Protein AF-0000000073462938 (afdb_homodimer)

Structure (mmCIF, N/CA/C/O backbone):
data_AF-0000000073462938-model_v1
#
loop_
_entity.id
_entity.type
_entity.pdbx_description
1 polymer 'General stress protein FMN-binding split barrel domain-containing protein'
#
loop_
_atom_site.group_PDB
_atom_site.id
_atom_site.type_symbol
_atom_site.label_atom_id
_atom_site.label_alt_id
_atom_site.label_comp_id
_atom_site.label_asym_id
_atom_site.label_entity_id
_atom_site.label_seq_id
_atom_site.pdbx_PDB_ins_code
_atom_site.Cartn_x
_atom_site.Cartn_y
_atom_site.Cartn_z
_atom_site.occupancy
_atom_site.B_iso_or_equiv
_atom_site.auth_seq_id
_atom_site.auth_comp_id
_atom_site.auth_asym_id
_atom_site.auth_atom_id
_atom_site.pdbx_PDB_model_num
ATOM 1 N N . MET A 1 1 ? 29.516 -19.422 18.875 1 24.27 1 MET A N 1
ATOM 2 C CA . MET A 1 1 ? 29.703 -19.406 17.438 1 24.27 1 MET A CA 1
ATOM 3 C C . MET A 1 1 ? 28.391 -19.062 16.719 1 24.27 1 MET A C 1
ATOM 5 O O . MET A 1 1 ? 27.516 -19.906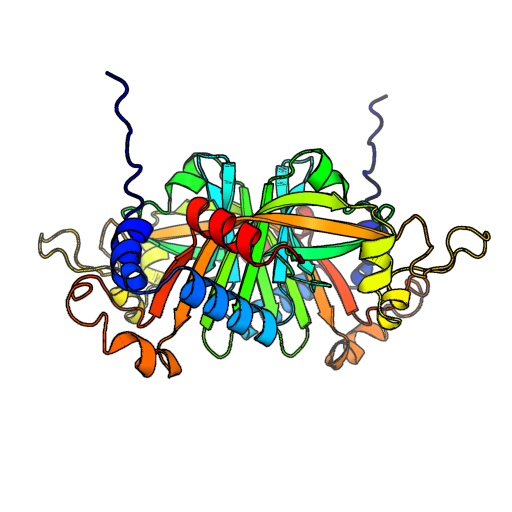 16.594 1 24.27 1 MET A O 1
ATOM 9 N N . SER A 1 2 ? 27.734 -17.906 16.844 1 27.67 2 SER A N 1
ATOM 10 C CA . SER A 1 2 ? 26.406 -17.359 16.641 1 27.67 2 SER A CA 1
ATOM 11 C C . SER A 1 2 ? 26.031 -17.297 15.164 1 27.67 2 SER A C 1
ATOM 13 O O . SER A 1 2 ? 26.719 -16.641 14.375 1 27.67 2 SER A O 1
ATOM 15 N N . THR A 1 3 ? 25.438 -18.422 14.531 1 27.77 3 THR A N 1
ATOM 16 C CA . THR A 1 3 ? 25.125 -18.688 13.133 1 27.77 3 THR A CA 1
ATOM 17 C C . THR A 1 3 ? 24.25 -17.594 12.547 1 27.77 3 THR A C 1
ATOM 19 O O . THR A 1 3 ? 23.172 -17.297 13.07 1 27.77 3 THR A O 1
ATOM 22 N N . ASN A 1 4 ? 24.781 -16.516 12.023 1 29.27 4 ASN A N 1
ATOM 23 C CA . ASN A 1 4 ? 24.281 -15.398 11.227 1 29.27 4 ASN A CA 1
ATOM 24 C C . ASN A 1 4 ? 23.359 -15.891 10.109 1 29.27 4 ASN A C 1
ATOM 26 O O . ASN A 1 4 ? 23.828 -16.453 9.109 1 29.27 4 ASN A O 1
ATOM 30 N N . THR A 1 5 ? 22.297 -16.609 10.438 1 29.38 5 THR A N 1
ATOM 31 C CA . THR A 1 5 ? 21.344 -17.172 9.492 1 29.38 5 THR A CA 1
ATOM 32 C C . THR A 1 5 ? 20.875 -16.109 8.5 1 29.38 5 THR A C 1
ATOM 34 O O . THR A 1 5 ? 20.188 -15.156 8.875 1 29.38 5 THR A O 1
ATOM 37 N N . GLN A 1 6 ? 21.766 -15.758 7.527 1 31.77 6 GLN A N 1
ATOM 38 C CA . GLN A 1 6 ? 21.484 -14.977 6.324 1 31.77 6 GLN A CA 1
ATOM 39 C C . GLN A 1 6 ? 20.141 -15.359 5.723 1 31.77 6 GLN A C 1
ATOM 41 O O . GLN A 1 6 ? 19.922 -16.516 5.352 1 31.77 6 GLN A O 1
ATOM 46 N N . THR A 1 7 ? 19.094 -15.023 6.328 1 33.38 7 THR A N 1
ATOM 47 C CA . THR A 1 7 ? 17.766 -15.273 5.793 1 33.38 7 THR A CA 1
ATOM 48 C C . THR A 1 7 ? 17.719 -15.016 4.293 1 33.38 7 THR A C 1
ATOM 50 O O . THR A 1 7 ? 18.156 -13.953 3.83 1 33.38 7 THR A O 1
ATOM 53 N N . HIS A 1 8 ? 18.031 -16.062 3.434 1 32.78 8 HIS A N 1
ATOM 54 C CA . HIS A 1 8 ? 18.078 -16.234 1.986 1 32.78 8 HIS A CA 1
ATOM 55 C C . HIS A 1 8 ? 16.781 -15.75 1.33 1 32.78 8 HIS A C 1
ATOM 57 O O . HIS A 1 8 ? 15.812 -16.5 1.24 1 32.78 8 HIS A O 1
ATOM 63 N N . ASP A 1 9 ? 16.312 -14.656 1.727 1 31.41 9 ASP A N 1
ATOM 64 C CA . ASP A 1 9 ? 15.211 -14.203 0.877 1 31.41 9 ASP A CA 1
ATOM 65 C C . ASP A 1 9 ? 15.633 -14.172 -0.591 1 31.41 9 ASP A C 1
ATOM 67 O O . ASP A 1 9 ? 16.484 -13.375 -0.982 1 31.41 9 ASP A O 1
ATOM 71 N N . PRO A 1 10 ? 15.516 -15.273 -1.268 1 31.38 10 PRO A N 1
ATOM 72 C CA . PRO A 1 10 ? 16.016 -15.367 -2.643 1 31.38 10 PRO A CA 1
ATOM 73 C C . PRO A 1 10 ? 15.555 -14.195 -3.512 1 31.38 10 PRO A C 1
ATOM 75 O O . PRO A 1 10 ? 16.25 -13.82 -4.465 1 31.38 10 PRO A O 1
ATOM 78 N N . THR A 1 11 ? 14.305 -13.758 -3.332 1 35.28 11 THR A N 1
ATOM 79 C CA . THR A 1 11 ? 13.922 -12.617 -4.168 1 35.28 11 THR A CA 1
ATOM 80 C C . THR A 1 11 ? 14.883 -11.453 -3.961 1 35.28 11 THR A C 1
ATOM 82 O O . THR A 1 11 ? 15.148 -10.688 -4.895 1 35.28 11 THR A O 1
ATOM 85 N N . ALA A 1 12 ? 15.266 -11.391 -2.688 1 35.78 12 ALA A N 1
ATOM 86 C CA . ALA A 1 12 ? 16.297 -10.406 -2.377 1 35.78 12 ALA A CA 1
ATOM 87 C C . ALA A 1 12 ? 17.641 -10.82 -2.963 1 35.78 12 ALA A C 1
ATOM 89 O O . ALA A 1 12 ? 18.438 -9.969 -3.371 1 35.78 12 ALA A O 1
ATOM 90 N N . GLN A 1 13 ? 17.859 -12.078 -2.863 1 35.16 13 GLN A N 1
ATOM 91 C CA . GLN A 1 13 ? 19.172 -12.531 -3.342 1 35.16 13 GLN A CA 1
ATOM 92 C C . GLN A 1 13 ? 19.312 -12.289 -4.84 1 35.16 13 GLN A C 1
ATOM 94 O O . GLN A 1 13 ? 20.375 -11.852 -5.301 1 35.16 13 GLN A O 1
ATOM 99 N N . GLY A 1 14 ? 18.312 -12.711 -5.613 1 35.59 14 GLY A N 1
ATOM 100 C CA . GLY A 1 14 ? 18.406 -12.5 -7.047 1 35.59 14 GLY A CA 1
ATOM 101 C C . GLY A 1 14 ? 18.359 -11.039 -7.438 1 35.59 14 GLY A C 1
ATOM 102 O O . GLY A 1 14 ? 18.984 -10.625 -8.414 1 35.59 14 GLY A O 1
ATOM 103 N N . ALA A 1 15 ? 17.484 -10.344 -6.789 1 36.66 15 ALA A N 1
ATOM 104 C CA . ALA A 1 15 ? 17.391 -8.906 -7.027 1 36.66 15 ALA A CA 1
ATOM 105 C C . ALA A 1 15 ? 18.625 -8.172 -6.504 1 36.66 15 ALA A C 1
ATOM 107 O O . ALA A 1 15 ? 18.969 -7.094 -6.988 1 36.66 15 ALA A O 1
ATOM 108 N N . HIS A 1 16 ? 19.203 -8.742 -5.426 1 37.28 16 HIS A N 1
ATOM 109 C CA . HIS A 1 16 ? 20.391 -8.086 -4.91 1 37.28 16 HIS A CA 1
ATOM 110 C C . HIS A 1 16 ? 21.438 -7.926 -6 1 37.28 16 HIS A C 1
ATOM 112 O O . HIS A 1 16 ? 22.328 -7.078 -5.891 1 37.28 16 HIS A O 1
ATOM 118 N N . SER A 1 17 ? 21.453 -8.797 -6.941 1 37.19 17 SER A N 1
ATOM 119 C CA . SER A 1 17 ? 22.578 -8.727 -7.855 1 37.19 17 SER A CA 1
ATOM 120 C C . SER A 1 17 ? 22.422 -7.582 -8.852 1 37.19 17 SER A C 1
ATOM 122 O O . SER A 1 17 ? 23.406 -6.965 -9.258 1 37.19 17 SER A O 1
ATOM 124 N N . LYS A 1 18 ? 21.234 -7.484 -9.477 1 40.53 18 LYS A N 1
ATOM 125 C CA . LYS A 1 18 ? 21.266 -6.559 -10.609 1 40.53 18 LYS A CA 1
ATOM 126 C C . LYS A 1 18 ? 21.219 -5.109 -10.125 1 40.53 18 LYS A C 1
ATOM 128 O O . LYS A 1 18 ? 21.625 -4.199 -10.844 1 40.53 18 LYS A O 1
ATOM 133 N N . GLY A 1 19 ? 20.609 -4.766 -9.016 1 42.94 19 GLY A N 1
ATOM 134 C CA . GLY A 1 19 ? 20.625 -3.422 -8.453 1 42.94 19 GLY A CA 1
ATOM 135 C C . GLY A 1 19 ? 21.969 -3.047 -7.863 1 42.94 19 GLY A C 1
ATOM 136 O O . GLY A 1 19 ? 22.109 -2 -7.227 1 42.94 19 GLY A O 1
ATOM 137 N N . HIS A 1 20 ? 22.828 -4.055 -7.941 1 51.38 20 HIS A N 1
ATOM 138 C CA . HIS A 1 20 ? 24.125 -3.889 -7.316 1 51.38 20 HIS A CA 1
ATOM 139 C C . HIS A 1 20 ? 25 -2.922 -8.109 1 51.38 20 HIS A C 1
ATOM 141 O O . HIS A 1 20 ? 25.969 -2.377 -7.578 1 51.38 20 HIS A O 1
ATOM 147 N N . ASP A 1 21 ? 24.422 -2.541 -9.305 1 63.12 21 ASP A N 1
ATOM 148 C CA . ASP A 1 21 ? 25.344 -1.675 -10.031 1 63.12 21 ASP A CA 1
ATOM 149 C C . ASP A 1 21 ? 25.031 -0.203 -9.773 1 63.12 21 ASP A C 1
ATOM 151 O O . ASP A 1 21 ? 25.781 0.679 -10.203 1 63.12 21 ASP A O 1
ATOM 155 N N . LEU A 1 22 ? 24 -0.004 -9.047 1 71.12 22 LEU A N 1
ATOM 156 C CA . LEU A 1 22 ? 23.688 1.401 -8.812 1 71.12 22 LEU A CA 1
ATOM 157 C C . LEU A 1 22 ? 24.344 1.891 -7.52 1 71.12 22 LEU A C 1
ATOM 159 O O . LEU A 1 22 ? 24.391 1.157 -6.531 1 71.12 22 LEU A O 1
ATOM 163 N N . THR A 1 23 ? 24.859 3.135 -7.645 1 74.25 23 THR A N 1
ATOM 164 C CA . THR A 1 23 ? 25.328 3.77 -6.418 1 74.25 23 THR A CA 1
ATOM 165 C C . THR A 1 23 ? 24.172 4.105 -5.5 1 74.25 23 THR A C 1
ATOM 167 O O . THR A 1 23 ? 23.016 4.164 -5.941 1 74.25 23 THR A O 1
ATOM 170 N N . PRO A 1 24 ? 24.453 4.23 -4.23 1 79.44 24 PRO A N 1
ATOM 171 C CA . PRO A 1 24 ? 23.391 4.648 -3.314 1 79.44 24 PRO A CA 1
ATOM 172 C C . PRO A 1 24 ? 22.672 5.91 -3.783 1 79.44 24 PRO A C 1
ATOM 174 O O . PRO A 1 24 ? 21.453 6 -3.686 1 79.44 24 PRO A O 1
ATOM 177 N N . GLN A 1 25 ? 23.406 6.844 -4.297 1 81.5 25 GLN A N 1
ATOM 178 C CA . GLN A 1 25 ? 22.781 8.078 -4.762 1 81.5 25 GLN A CA 1
ATOM 179 C C . GLN A 1 25 ? 21.875 7.82 -5.957 1 81.5 25 GLN A C 1
ATOM 181 O O . GLN A 1 25 ? 20.797 8.406 -6.059 1 81.5 25 GLN A O 1
ATOM 186 N N . GLN A 1 26 ? 22.266 6.996 -6.828 1 79.5 26 GLN A N 1
ATOM 187 C CA . GLN A 1 26 ? 21.438 6.648 -7.98 1 79.5 26 GLN A CA 1
ATOM 188 C C . GLN A 1 26 ? 20.141 5.973 -7.547 1 79.5 26 GLN A C 1
ATOM 190 O O . GLN A 1 26 ? 19.078 6.211 -8.133 1 79.5 26 GLN A O 1
ATOM 195 N N . LYS A 1 27 ? 20.281 5.117 -6.539 1 83.19 27 LYS A N 1
ATOM 196 C CA . LYS A 1 27 ? 19.109 4.453 -5.996 1 83.19 27 LYS A CA 1
ATOM 197 C C . LYS A 1 27 ? 18.125 5.465 -5.398 1 83.19 27 LYS A C 1
ATOM 199 O O . LYS A 1 27 ? 16.922 5.395 -5.645 1 83.19 27 LYS A O 1
ATOM 204 N N . ILE A 1 28 ? 18.688 6.426 -4.699 1 86.44 28 ILE A N 1
ATOM 205 C CA . ILE A 1 28 ? 17.859 7.449 -4.059 1 86.44 28 ILE A CA 1
ATOM 206 C C . ILE A 1 28 ? 17.203 8.328 -5.121 1 86.44 28 ILE A C 1
ATOM 208 O O . ILE A 1 28 ? 16.031 8.68 -5.008 1 86.44 28 ILE A O 1
ATOM 212 N N . ASP A 1 29 ? 17.969 8.68 -6.168 1 84.94 29 ASP A N 1
ATOM 213 C CA . ASP A 1 29 ? 17.422 9.477 -7.258 1 84.94 29 ASP A CA 1
ATOM 214 C C . ASP A 1 29 ? 16.25 8.766 -7.918 1 84.94 29 ASP A C 1
ATOM 216 O O . ASP A 1 29 ? 15.234 9.391 -8.242 1 84.94 29 ASP A O 1
ATOM 220 N N . THR A 1 30 ? 16.406 7.469 -8.117 1 85.19 30 THR A N 1
ATOM 221 C CA . THR A 1 30 ? 15.344 6.668 -8.703 1 85.19 30 THR A CA 1
ATOM 222 C C . THR A 1 30 ? 14.109 6.688 -7.809 1 85.19 30 THR A C 1
ATOM 224 O O . THR A 1 30 ? 12.984 6.863 -8.289 1 85.19 30 THR A O 1
ATOM 227 N N . LEU A 1 31 ? 14.336 6.535 -6.504 1 89.5 31 LEU A N 1
ATOM 228 C CA . LEU A 1 31 ? 13.258 6.605 -5.52 1 89.5 31 LEU A CA 1
ATOM 229 C C . LEU A 1 31 ? 12.484 7.914 -5.648 1 89.5 31 LEU A C 1
ATOM 231 O O . LEU A 1 31 ? 11.266 7.91 -5.785 1 89.5 31 LEU A O 1
ATOM 235 N N . LEU A 1 32 ? 13.227 8.984 -5.617 1 89.94 32 LEU A N 1
ATOM 236 C CA . LEU A 1 32 ? 12.602 10.305 -5.578 1 89.94 32 LEU A CA 1
ATOM 237 C C . LEU A 1 32 ? 11.891 10.609 -6.895 1 89.94 32 LEU A C 1
ATOM 239 O O . LEU A 1 32 ? 10.844 11.258 -6.902 1 89.94 32 LEU A O 1
ATOM 243 N N . GLU A 1 33 ? 12.445 10.141 -7.996 1 89.62 33 GLU A N 1
ATOM 244 C CA . GLU A 1 33 ? 11.789 10.305 -9.289 1 89.62 33 GLU A CA 1
ATOM 245 C C . GLU A 1 33 ? 10.422 9.633 -9.305 1 89.62 33 GLU A C 1
ATOM 247 O O . GLU A 1 33 ? 9.422 10.25 -9.672 1 89.62 33 GLU A O 1
ATOM 252 N N . ILE A 1 34 ? 10.398 8.414 -8.867 1 91.69 34 ILE A N 1
ATOM 253 C CA . ILE A 1 34 ? 9.164 7.629 -8.906 1 91.69 34 ILE A CA 1
ATOM 254 C C . ILE A 1 34 ? 8.141 8.219 -7.938 1 91.69 34 ILE A C 1
ATOM 256 O O . ILE A 1 34 ? 6.984 8.43 -8.297 1 91.69 34 ILE A O 1
ATOM 260 N N . THR A 1 35 ? 8.555 8.516 -6.688 1 94.62 35 THR A N 1
ATOM 261 C CA . THR A 1 35 ? 7.609 8.969 -5.672 1 94.62 35 THR A CA 1
ATOM 262 C C . THR A 1 35 ? 7.098 10.367 -5.992 1 94.62 35 THR A C 1
ATOM 264 O O . THR A 1 35 ? 5.945 10.695 -5.707 1 94.62 35 THR A O 1
ATOM 267 N N . LYS A 1 36 ? 7.941 11.188 -6.59 1 93.12 36 LYS A N 1
ATOM 268 C CA . LYS A 1 36 ? 7.496 12.516 -7.004 1 93.12 36 LYS A CA 1
ATOM 269 C C . LYS A 1 36 ? 6.48 12.422 -8.141 1 93.12 36 LYS A C 1
ATOM 271 O O . LYS A 1 36 ? 5.492 13.156 -8.156 1 93.12 36 LYS A O 1
ATOM 276 N N . HIS A 1 37 ? 6.785 11.594 -9.078 1 92.56 37 HIS A N 1
ATOM 277 C CA . HIS A 1 37 ? 5.891 11.414 -10.219 1 92.56 37 HIS A CA 1
ATOM 278 C C . HIS A 1 37 ? 4.512 10.945 -9.773 1 92.56 37 HIS A C 1
ATOM 280 O O . HIS A 1 37 ? 3.492 11.469 -10.227 1 92.56 37 HIS A O 1
ATOM 286 N N . ILE A 1 38 ? 4.453 10.008 -8.852 1 93.44 38 ILE A N 1
ATOM 287 C CA . ILE A 1 38 ? 3.189 9.453 -8.383 1 93.44 38 ILE A CA 1
ATOM 288 C C . ILE A 1 38 ? 2.527 10.43 -7.414 1 93.44 38 ILE A C 1
ATOM 290 O O . ILE A 1 38 ? 1.306 10.602 -7.438 1 93.44 38 ILE A O 1
ATOM 294 N N . GLY A 1 39 ? 3.322 11.031 -6.539 1 95.19 39 GLY A N 1
ATOM 295 C CA . GLY A 1 39 ? 2.859 12.094 -5.656 1 95.19 39 GLY A CA 1
ATOM 296 C C . GLY A 1 39 ? 2.311 11.57 -4.34 1 95.19 39 GLY A C 1
ATOM 297 O O . GLY A 1 39 ? 2.766 11.977 -3.268 1 95.19 39 GLY A O 1
ATOM 298 N N . THR A 1 40 ? 1.384 10.594 -4.414 1 96.5 40 THR A N 1
ATOM 299 C CA . THR A 1 40 ? 0.691 10.086 -3.234 1 96.5 40 THR A CA 1
ATOM 300 C C . THR A 1 40 ? 1.034 8.625 -2.992 1 96.5 40 THR A C 1
ATOM 302 O O . THR A 1 40 ? 1.068 7.824 -3.932 1 96.5 40 THR A O 1
ATOM 305 N N . GLY A 1 41 ? 1.44 8.273 -1.743 1 97.38 41 GLY A N 1
ATOM 306 C CA . GLY A 1 41 ? 1.656 6.891 -1.332 1 97.38 41 GLY A CA 1
ATOM 307 C C . GLY A 1 41 ? 0.572 6.367 -0.41 1 97.38 41 GLY A C 1
ATOM 308 O O . GLY A 1 41 ? -0.214 7.145 0.137 1 97.38 41 GLY A O 1
ATOM 309 N N . MET A 1 42 ? 0.463 5.062 -0.323 1 98 42 MET A N 1
ATOM 310 C CA . MET A 1 42 ? -0.41 4.426 0.658 1 98 42 MET A CA 1
ATOM 311 C C . MET A 1 42 ? 0.353 4.109 1.939 1 98 42 MET A C 1
ATOM 313 O O . MET A 1 42 ? 1.266 3.279 1.936 1 98 42 MET A O 1
ATOM 317 N N . LEU A 1 43 ? -0.017 4.766 2.982 1 97.62 43 LEU A N 1
ATOM 318 C CA . LEU A 1 43 ? 0.579 4.527 4.293 1 97.62 43 LEU A CA 1
ATOM 319 C C . LEU A 1 43 ? -0.156 3.416 5.031 1 97.62 43 LEU A C 1
ATOM 321 O O . LEU A 1 43 ? -1.35 3.537 5.316 1 97.62 43 LEU A O 1
ATOM 325 N N . THR A 1 44 ? 0.531 2.361 5.293 1 98 44 THR A N 1
ATOM 326 C CA . THR A 1 44 ? -0.027 1.23 6.023 1 98 44 THR A CA 1
ATOM 327 C C . THR A 1 44 ? 0.504 1.197 7.457 1 98 44 THR A C 1
ATOM 329 O O . THR A 1 44 ? 1.711 1.314 7.676 1 98 44 THR A O 1
ATOM 332 N N . SER A 1 45 ? -0.352 1.135 8.391 1 96.94 45 SER A N 1
ATOM 333 C CA . SER A 1 45 ? -0.022 0.986 9.805 1 96.94 45 SER A CA 1
ATOM 334 C C . SER A 1 45 ? -0.817 -0.148 10.438 1 96.94 45 SER A C 1
ATOM 336 O O . SER A 1 45 ? -1.745 -0.682 9.828 1 96.94 45 SER A O 1
ATOM 338 N N . ARG A 1 46 ? -0.349 -0.567 11.531 1 95.81 46 ARG A N 1
ATOM 339 C CA . ARG A 1 46 ? -1.054 -1.587 12.305 1 95.81 46 ARG A CA 1
ATOM 340 C C . ARG A 1 46 ? -1.93 -0.955 13.383 1 95.81 46 ARG A C 1
ATOM 342 O O . ARG A 1 46 ? -1.434 -0.222 14.234 1 95.81 46 ARG A O 1
ATOM 349 N N . SER A 1 47 ? -3.23 -1.246 13.289 1 89.88 47 SER A N 1
ATOM 350 C CA . SER A 1 47 ? -4.164 -0.721 14.273 1 89.88 47 SER A CA 1
ATOM 351 C C . SER A 1 47 ? -4.008 -1.433 15.617 1 89.88 47 SER A C 1
ATOM 353 O O . SER A 1 47 ? -3.297 -2.434 15.711 1 89.88 47 SER A O 1
ATOM 355 N N . VAL A 1 48 ? -4.684 -0.916 16.594 1 87.88 48 VAL A N 1
ATOM 356 C CA . VAL A 1 48 ? -4.621 -1.451 17.953 1 87.88 48 VAL A CA 1
ATOM 357 C C . VAL A 1 48 ? -5.16 -2.881 17.969 1 87.88 48 VAL A C 1
ATOM 359 O O . VAL A 1 48 ? -4.66 -3.73 18.703 1 87.88 48 VAL A O 1
ATOM 362 N N . ASP A 1 49 ? -6.094 -3.188 17.094 1 89 49 ASP A N 1
ATOM 363 C CA . ASP A 1 49 ? -6.684 -4.523 17.047 1 89 49 ASP A CA 1
ATOM 364 C C . ASP A 1 49 ? -5.879 -5.449 16.141 1 89 49 ASP A C 1
ATOM 366 O O . ASP A 1 49 ? -6.297 -6.578 15.867 1 89 49 ASP A O 1
ATOM 370 N N . GLY A 1 50 ? -4.797 -4.949 15.617 1 92 50 GLY A N 1
ATOM 371 C CA . GLY A 1 50 ? -3.838 -5.801 14.93 1 92 50 GLY A CA 1
ATOM 372 C C . GLY A 1 50 ? -3.994 -5.781 13.422 1 92 50 GLY A C 1
ATOM 373 O O . GLY A 1 50 ? -3.17 -6.348 12.703 1 92 50 GLY A O 1
ATOM 374 N N . LYS A 1 51 ? -4.969 -5.066 12.945 1 93.38 51 LYS A N 1
ATOM 375 C CA . LYS A 1 51 ? -5.207 -5.02 11.508 1 93.38 51 LYS A CA 1
ATOM 376 C C . LYS A 1 51 ? -4.23 -4.07 10.812 1 93.38 51 LYS A C 1
ATOM 378 O O . LYS A 1 51 ? -3.834 -3.055 11.391 1 93.38 51 LYS A O 1
ATOM 383 N N . LEU A 1 52 ? -3.814 -4.484 9.695 1 96.44 52 LEU A N 1
ATOM 384 C CA . LEU A 1 52 ? -3.098 -3.547 8.836 1 96.44 52 LEU A CA 1
ATOM 385 C C . LEU A 1 52 ? -4.07 -2.758 7.965 1 96.44 52 LEU A C 1
ATOM 387 O O . LEU A 1 52 ? -4.887 -3.344 7.254 1 96.44 52 LEU A O 1
ATOM 391 N N . ALA A 1 53 ? -4.02 -1.471 8.078 1 94.31 53 ALA A N 1
ATOM 392 C CA . ALA A 1 53 ? -4.875 -0.585 7.293 1 94.31 53 ALA A CA 1
ATOM 393 C C . ALA A 1 53 ? -4.059 0.509 6.613 1 94.31 53 ALA A C 1
ATOM 395 O O . ALA A 1 53 ? -3.059 0.978 7.16 1 94.31 53 ALA A O 1
ATOM 396 N N . SER A 1 54 ? -4.52 0.824 5.445 1 96 54 SER A N 1
ATOM 397 C CA . SER A 1 54 ? -3.789 1.831 4.684 1 96 54 SER A CA 1
ATOM 398 C C . SER A 1 54 ? -4.664 3.045 4.391 1 96 54 SER A C 1
ATOM 400 O O . SER A 1 54 ? -5.891 2.975 4.504 1 96 54 SER A O 1
ATOM 402 N N . ARG A 1 55 ? -4.059 4.113 4.047 1 92.25 55 ARG A N 1
ATOM 403 C CA . ARG A 1 55 ? -4.684 5.336 3.551 1 92.25 55 ARG A CA 1
ATOM 404 C C . ARG A 1 55 ? -3.75 6.082 2.602 1 92.25 55 ARG A C 1
ATOM 406 O O . ARG A 1 55 ? -2.527 5.949 2.693 1 92.25 55 ARG A O 1
ATOM 413 N N . ALA A 1 56 ? -4.34 6.797 1.74 1 94.06 56 ALA A N 1
ATOM 414 C CA . ALA A 1 56 ? -3.545 7.609 0.819 1 94.06 56 ALA A CA 1
ATOM 415 C C . ALA A 1 56 ? -3.002 8.852 1.513 1 94.06 56 ALA A C 1
ATOM 417 O O . ALA A 1 56 ? -3.738 9.555 2.207 1 94.06 56 ALA A O 1
ATOM 418 N N . MET A 1 57 ? -1.72 9.078 1.339 1 94.62 57 MET A N 1
ATOM 419 C CA . MET A 1 57 ? -1.049 10.227 1.938 1 94.62 57 MET A CA 1
ATOM 420 C C . MET A 1 57 ? -0.05 10.844 0.964 1 94.62 57 MET A C 1
ATOM 422 O O . MET A 1 57 ? 0.749 10.133 0.355 1 94.62 57 MET A O 1
ATOM 426 N N . ALA A 1 58 ? -0.116 12.133 0.783 1 94.5 58 ALA A N 1
ATOM 427 C CA . ALA A 1 58 ? 0.903 12.867 0.04 1 94.5 58 ALA A CA 1
ATOM 428 C C . ALA A 1 58 ? 1.934 13.477 0.983 1 94.5 58 ALA A C 1
ATOM 430 O O . ALA A 1 58 ? 1.58 14.234 1.894 1 94.5 58 ALA A O 1
ATOM 431 N N . PRO A 1 59 ? 3.164 13.172 0.79 1 95.94 59 PRO A N 1
ATOM 432 C CA . PRO A 1 59 ? 4.16 13.789 1.673 1 95.94 59 PRO A CA 1
ATOM 433 C C . PRO A 1 59 ? 4.293 15.297 1.46 1 95.94 59 PRO A C 1
ATOM 435 O O . PRO A 1 59 ? 4.211 15.766 0.324 1 95.94 59 PRO A O 1
ATOM 438 N N . ALA A 1 60 ? 4.398 16.016 2.586 1 95.5 60 ALA A N 1
ATOM 439 C CA . ALA A 1 60 ? 4.715 17.453 2.539 1 95.5 60 ALA A CA 1
ATOM 440 C C . ALA A 1 60 ? 6.16 17.672 2.102 1 95.5 60 ALA A C 1
ATOM 442 O O . ALA A 1 60 ? 6.465 18.656 1.415 1 95.5 60 ALA A O 1
ATOM 443 N N . THR A 1 61 ? 7.012 16.797 2.459 1 94.69 61 THR A N 1
ATOM 444 C CA . THR A 1 61 ? 8.43 16.844 2.113 1 94.69 61 THR A CA 1
ATOM 445 C C . THR A 1 61 ? 9.062 15.461 2.242 1 94.69 61 THR A C 1
ATOM 447 O O . THR A 1 61 ? 8.539 14.594 2.945 1 94.69 61 THR A O 1
ATOM 450 N N . THR A 1 62 ? 10.102 15.195 1.529 1 94.12 62 THR A N 1
ATOM 451 C CA . THR A 1 62 ? 10.93 14 1.636 1 94.12 62 THR A CA 1
ATOM 452 C C . THR A 1 62 ? 12.383 14.367 1.902 1 94.12 62 THR A C 1
ATOM 454 O O . THR A 1 62 ? 13.289 13.578 1.631 1 94.12 62 THR A O 1
ATOM 457 N N . GLU A 1 63 ? 12.57 15.609 2.404 1 89.25 63 GLU A N 1
ATOM 458 C CA . GLU A 1 63 ? 13.914 16.094 2.725 1 89.25 63 GLU A CA 1
ATOM 459 C C . GLU A 1 63 ? 14.602 15.172 3.732 1 89.25 63 GLU A C 1
ATOM 461 O O . GLU A 1 63 ? 13.984 14.727 4.703 1 89.25 63 GLU A O 1
ATOM 466 N N . GLY A 1 64 ? 15.938 14.836 3.418 1 87.5 64 GLY A N 1
ATOM 467 C CA . GLY A 1 64 ? 16.688 13.953 4.301 1 87.5 64 GLY A CA 1
ATOM 468 C C . GLY A 1 64 ? 16.203 12.516 4.262 1 87.5 64 GLY A C 1
ATOM 469 O O . GLY A 1 64 ? 16.438 11.75 5.203 1 87.5 64 GLY A O 1
ATOM 470 N N . LEU A 1 65 ? 15.406 12.164 3.271 1 90.25 65 LEU A N 1
ATOM 471 C CA . LEU A 1 65 ? 14.828 10.836 3.08 1 90.25 65 LEU A CA 1
ATOM 472 C C . LEU A 1 65 ? 13.867 10.492 4.215 1 90.25 65 LEU A C 1
ATOM 474 O O . LEU A 1 65 ? 13.797 9.344 4.648 1 90.25 65 LEU A O 1
ATOM 478 N N . VAL A 1 66 ? 13.344 11.531 4.82 1 93.56 66 VAL A N 1
ATOM 479 C CA . VAL A 1 66 ? 12.242 11.406 5.77 1 93.56 66 VAL A CA 1
ATOM 480 C C . VAL A 1 66 ? 10.938 11.82 5.098 1 93.56 66 VAL A C 1
ATOM 482 O O . VAL A 1 66 ? 10.812 12.938 4.598 1 93.56 66 VAL A O 1
ATOM 485 N N . PHE A 1 67 ? 10.094 10.898 4.992 1 96.06 67 PHE A N 1
ATOM 486 C CA . PHE A 1 67 ? 8.797 11.188 4.402 1 96.06 67 PHE A CA 1
ATOM 487 C C . PHE A 1 67 ? 7.844 11.75 5.449 1 96.06 67 PHE A C 1
ATOM 489 O O . PHE A 1 67 ? 7.414 11.039 6.355 1 96.06 67 PHE A O 1
ATOM 496 N N . SER A 1 68 ? 7.48 13.047 5.328 1 97.06 68 SER A N 1
ATOM 497 C CA . SER A 1 68 ? 6.684 13.742 6.332 1 97.06 68 SER A CA 1
ATOM 498 C C . SER A 1 68 ? 5.277 14.031 5.82 1 97.06 68 SER A C 1
ATOM 500 O O . SER A 1 68 ? 5.109 14.594 4.734 1 97.06 68 SER A O 1
ATOM 502 N N . PHE A 1 69 ? 4.355 13.656 6.605 1 96.31 69 PHE A N 1
ATOM 503 C CA . PHE A 1 69 ? 2.949 13.836 6.27 1 96.31 69 PHE A CA 1
ATOM 504 C C . PHE A 1 69 ? 2.246 14.68 7.328 1 96.31 69 PHE A C 1
ATOM 506 O O . PHE A 1 69 ? 2.463 14.492 8.523 1 96.31 69 PHE A O 1
ATOM 513 N N . TYR A 1 70 ? 1.397 15.68 6.871 1 93.38 70 TYR A N 1
ATOM 514 C CA . TYR A 1 70 ? 0.561 16.375 7.84 1 93.38 70 TYR A CA 1
ATOM 515 C C . TYR A 1 70 ? -0.548 15.469 8.359 1 93.38 70 TYR A C 1
ATOM 517 O O . TYR A 1 70 ? -1.16 14.727 7.586 1 93.38 70 TYR A O 1
ATOM 525 N N . ILE A 1 71 ? -0.708 15.469 9.594 1 92.06 71 ILE A N 1
ATOM 526 C CA . ILE A 1 71 ? -1.822 14.719 10.164 1 92.06 71 ILE A CA 1
ATOM 527 C C . ILE A 1 71 ? -2.541 15.57 11.211 1 92.06 71 ILE A C 1
ATOM 529 O O . ILE A 1 71 ? -1.942 16.469 11.805 1 92.06 71 ILE A O 1
ATOM 533 N N . ASN A 1 72 ? -3.816 15.312 11.312 1 88 72 ASN A N 1
ATOM 534 C CA . ASN A 1 72 ? -4.664 15.859 12.367 1 88 72 ASN A CA 1
ATOM 535 C C . ASN A 1 72 ? -4.695 14.945 13.586 1 88 72 ASN A C 1
ATOM 537 O O . ASN A 1 72 ? -5.238 13.844 13.531 1 88 72 ASN A O 1
ATOM 541 N N . THR A 1 73 ? -4.121 15.359 14.703 1 87.06 73 THR A N 1
ATOM 542 C CA . THR A 1 73 ? -3.949 14.516 15.883 1 87.06 73 THR A CA 1
ATOM 543 C C . THR A 1 73 ? -5.301 14.188 16.516 1 87.06 73 THR A C 1
ATOM 545 O O . THR A 1 73 ? -5.395 13.289 17.359 1 87.06 73 THR A O 1
ATOM 548 N N . GLU A 1 74 ? -6.336 14.836 16.156 1 79.38 74 GLU A N 1
ATOM 549 C CA . GLU A 1 74 ? -7.656 14.57 16.719 1 79.38 74 GLU A CA 1
ATOM 550 C C . GLU A 1 74 ? -8.477 13.672 15.805 1 79.38 74 GLU A C 1
ATOM 552 O O . GLU A 1 74 ? -9.633 13.352 16.109 1 79.38 74 GLU A O 1
ATOM 557 N N . SER A 1 75 ? -7.926 13.242 14.695 1 74.06 75 SER A N 1
ATOM 558 C CA . SER A 1 75 ? -8.656 12.422 13.734 1 74.06 75 SER A CA 1
ATOM 559 C C . SER A 1 75 ? -8.656 10.953 14.141 1 74.06 75 SER A C 1
ATOM 561 O O . SER A 1 75 ? -9.32 10.125 13.516 1 74.06 75 SER A O 1
ATOM 563 N N . GLY A 1 76 ? -8.016 10.586 15.297 1 69.31 76 GLY A N 1
ATOM 564 C CA . GLY A 1 76 ? -7.934 9.188 15.711 1 69.31 76 GLY A CA 1
ATOM 565 C C . GLY A 1 76 ? -6.914 8.391 14.922 1 69.31 76 GLY A C 1
ATOM 566 O O . GLY A 1 76 ? -6.594 7.258 15.289 1 69.31 76 GLY A O 1
ATOM 567 N N . LYS A 1 77 ? -6.375 8.961 13.875 1 66 77 LYS A N 1
ATOM 568 C CA . LYS A 1 77 ? -5.469 8.242 12.992 1 66 77 LYS A CA 1
ATOM 569 C C . LYS A 1 77 ? -4.117 8.008 13.656 1 66 77 LYS A C 1
ATOM 571 O O . LYS A 1 77 ? -3.336 7.164 13.211 1 66 77 LYS A O 1
ATOM 576 N N . THR A 1 78 ? -3.84 8.586 14.734 1 74.69 78 THR A N 1
ATOM 577 C CA . THR A 1 78 ? -2.52 8.5 15.344 1 74.69 78 THR A CA 1
ATOM 578 C C . THR A 1 78 ? -2.453 7.336 16.328 1 74.69 78 THR A C 1
ATOM 580 O O . THR A 1 78 ? -1.368 6.949 16.766 1 74.69 78 THR A O 1
ATOM 583 N N . ASP A 1 79 ? -3.516 6.723 16.688 1 79.81 79 ASP A N 1
ATOM 584 C CA . ASP A 1 79 ? -3.539 5.652 17.672 1 79.81 79 ASP A CA 1
ATOM 585 C C . ASP A 1 79 ? -2.701 4.461 17.219 1 79.81 79 ASP A C 1
ATOM 587 O O . ASP A 1 79 ? -2.018 3.826 18.016 1 79.81 79 ASP A O 1
ATOM 591 N N . ASP A 1 80 ? -2.717 4.207 16 1 85.44 80 ASP A N 1
ATOM 592 C CA . ASP A 1 80 ? -1.964 3.08 15.461 1 85.44 80 ASP A CA 1
ATOM 593 C C . ASP A 1 80 ? -0.466 3.252 15.695 1 85.44 80 ASP A C 1
ATOM 595 O O . ASP A 1 80 ? 0.202 2.332 16.172 1 85.44 80 ASP A O 1
ATOM 599 N N . ILE A 1 81 ? -0.043 4.461 15.438 1 88.81 81 ILE A N 1
ATOM 600 C CA . ILE A 1 81 ? 1.39 4.734 15.438 1 88.81 81 ILE A CA 1
ATOM 601 C C . ILE A 1 81 ? 1.922 4.707 16.875 1 88.81 81 ILE A C 1
ATOM 603 O O . ILE A 1 81 ? 3.072 4.332 17.109 1 88.81 81 ILE A O 1
ATOM 607 N N . GLU A 1 82 ? 1.094 5.086 17.812 1 85.44 82 GLU A N 1
ATOM 608 C CA . GLU A 1 82 ? 1.49 5.066 19.219 1 85.44 82 GLU A CA 1
ATOM 609 C C . GLU A 1 82 ? 1.689 3.637 19.719 1 85.44 82 GLU A C 1
ATOM 611 O O . GLU A 1 82 ? 2.562 3.379 20.547 1 85.44 82 GLU A O 1
ATOM 616 N N . VAL A 1 83 ? 0.962 2.738 19.219 1 86.38 83 VAL A N 1
ATOM 617 C CA . VAL A 1 83 ? 1.018 1.349 19.656 1 86.38 83 VAL A CA 1
ATOM 618 C C . VAL A 1 83 ? 2.113 0.609 18.891 1 86.38 83 VAL A C 1
ATOM 620 O O . VAL A 1 83 ? 2.844 -0.2 19.453 1 86.38 83 VAL A O 1
ATOM 623 N N . ASP A 1 84 ? 2.227 0.828 17.656 1 93.88 84 ASP A N 1
ATOM 624 C CA . ASP A 1 84 ? 3.223 0.22 16.781 1 93.88 84 ASP A CA 1
ATOM 625 C C . ASP A 1 84 ? 3.756 1.232 15.766 1 93.88 84 ASP A C 1
ATOM 627 O O . ASP A 1 84 ? 3.053 1.605 14.82 1 93.88 84 ASP A O 1
ATOM 631 N N . PRO A 1 85 ? 4.988 1.628 15.93 1 96.38 85 PRO A N 1
ATOM 632 C CA . PRO A 1 85 ? 5.512 2.682 15.055 1 96.38 85 PRO A CA 1
ATOM 633 C C . PRO A 1 85 ? 5.91 2.162 13.672 1 96.38 85 PRO A C 1
ATOM 635 O O . PRO A 1 85 ? 6.258 2.949 12.789 1 96.38 85 PRO A O 1
ATOM 638 N N . GLN A 1 86 ? 5.965 0.794 13.5 1 96.94 86 GLN A N 1
ATOM 639 C CA . GLN A 1 86 ? 6.309 0.245 12.188 1 96.94 86 GLN A CA 1
ATOM 640 C C . GLN A 1 86 ? 5.246 0.589 11.148 1 96.94 86 GLN A C 1
ATOM 642 O O . GLN A 1 86 ? 4.059 0.323 11.359 1 96.94 86 GLN A O 1
ATOM 647 N N . VAL A 1 87 ? 5.652 1.181 10.102 1 98.06 87 VAL A N 1
ATOM 648 C CA . VAL A 1 87 ? 4.734 1.513 9.016 1 98.06 87 VAL A CA 1
ATOM 649 C C . VAL A 1 87 ? 5.367 1.147 7.676 1 98.06 87 VAL A C 1
ATOM 651 O O . VAL A 1 87 ? 6.551 0.803 7.613 1 98.06 87 VAL A O 1
ATOM 654 N N . ASN A 1 88 ? 4.59 1.129 6.664 1 98.31 88 ASN A N 1
ATOM 655 C CA . ASN A 1 88 ? 5.016 1.049 5.273 1 98.31 88 ASN A CA 1
ATOM 656 C C . ASN A 1 88 ? 4.355 2.129 4.418 1 98.31 88 ASN A C 1
ATOM 658 O O . ASN A 1 88 ? 3.166 2.408 4.578 1 98.31 88 ASN A O 1
ATOM 662 N N . VAL A 1 89 ? 5.094 2.764 3.625 1 98.38 89 VAL A N 1
ATOM 663 C CA . VAL A 1 89 ? 4.555 3.615 2.57 1 98.38 89 VAL A CA 1
ATOM 664 C C . VAL A 1 89 ? 4.797 2.967 1.209 1 98.38 89 VAL A C 1
ATOM 666 O O . VAL A 1 89 ? 5.945 2.758 0.809 1 98.38 89 VAL A O 1
ATOM 669 N N . ALA A 1 90 ? 3.746 2.711 0.5 1 98.56 90 ALA A N 1
ATOM 670 C CA . ALA A 1 90 ? 3.857 2.014 -0.78 1 98.56 90 ALA A CA 1
ATOM 671 C C . ALA A 1 90 ? 3.385 2.9 -1.929 1 98.56 90 ALA A C 1
ATOM 673 O O . ALA A 1 90 ? 2.402 3.633 -1.793 1 98.56 90 ALA A O 1
ATOM 674 N N . TYR A 1 91 ? 4.062 2.867 -3.027 1 97.12 91 TYR A N 1
ATOM 675 C CA . TYR A 1 91 ? 3.703 3.527 -4.277 1 97.12 91 TYR A CA 1
ATOM 676 C C . TYR A 1 91 ? 3.58 2.518 -5.41 1 97.12 91 TYR A C 1
ATOM 678 O O . TYR A 1 91 ? 4.359 1.562 -5.488 1 97.12 91 TYR A O 1
ATOM 686 N N . PHE A 1 92 ? 2.645 2.688 -6.258 1 96.25 92 PHE A N 1
ATOM 687 C CA . PHE A 1 92 ? 2.479 1.912 -7.484 1 96.25 92 PHE A CA 1
ATOM 688 C C . PHE A 1 92 ? 2.006 2.801 -8.625 1 96.25 92 PHE A C 1
ATOM 690 O O . PHE A 1 92 ? 1.09 3.607 -8.453 1 96.25 92 PHE A O 1
ATOM 697 N N . ASP A 1 93 ? 2.611 2.758 -9.742 1 92.75 93 ASP A N 1
ATOM 698 C CA . ASP A 1 93 ? 2.18 3.438 -10.961 1 92.75 93 ASP A CA 1
ATOM 699 C C . ASP A 1 93 ? 1.516 2.461 -11.93 1 92.75 93 ASP A C 1
ATOM 701 O O . ASP A 1 93 ? 2.193 1.651 -12.57 1 92.75 93 ASP A O 1
ATOM 705 N N . PRO A 1 94 ? 0.244 2.549 -12.109 1 91.38 94 PRO A N 1
ATOM 706 C CA . PRO A 1 94 ? -0.441 1.597 -12.984 1 91.38 94 PRO A CA 1
ATOM 707 C C . PRO A 1 94 ? -0.016 1.73 -14.445 1 91.38 94 PRO A C 1
ATOM 709 O O . PRO A 1 94 ? -0.212 0.804 -15.234 1 91.38 94 PRO A O 1
ATOM 712 N N . LYS A 1 95 ? 0.546 2.809 -14.883 1 88.62 95 LYS A N 1
ATOM 713 C CA . LYS A 1 95 ? 0.963 3.023 -16.266 1 88.62 95 LYS A CA 1
ATOM 714 C C . LYS A 1 95 ? 2.316 2.373 -16.531 1 88.62 95 LYS A C 1
ATOM 716 O O . LYS A 1 95 ? 2.479 1.655 -17.531 1 88.62 95 LYS A O 1
ATOM 721 N N . THR A 1 96 ? 3.27 2.547 -15.672 1 86.75 96 THR A N 1
ATOM 722 C CA . THR A 1 96 ? 4.617 2.041 -15.906 1 86.75 96 THR A CA 1
ATOM 723 C C . THR A 1 96 ? 4.832 0.715 -15.18 1 86.75 96 THR A C 1
ATOM 725 O O . THR A 1 96 ? 5.766 -0.027 -15.5 1 86.75 96 THR A O 1
ATOM 728 N N . THR A 1 97 ? 4.043 0.461 -14.086 1 89.56 97 THR A N 1
ATOM 729 C CA . THR A 1 97 ? 4.102 -0.694 -13.195 1 89.56 97 THR A CA 1
ATOM 730 C C . THR A 1 97 ? 5.301 -0.594 -12.258 1 89.56 97 THR A C 1
ATOM 732 O O . THR A 1 97 ? 5.703 -1.587 -11.648 1 89.56 97 THR A O 1
ATOM 735 N N . ASP A 1 98 ? 5.977 0.653 -12.242 1 91.44 98 ASP A N 1
ATOM 736 C CA . ASP A 1 98 ? 6.949 0.915 -11.188 1 91.44 98 ASP A CA 1
ATOM 737 C C . ASP A 1 98 ? 6.301 0.83 -9.805 1 91.44 98 ASP A C 1
ATOM 739 O O . ASP A 1 98 ? 5.152 1.239 -9.633 1 91.44 98 ASP A O 1
ATOM 743 N N . TRP A 1 99 ? 7.059 0.309 -8.844 1 93.94 99 TRP A N 1
ATOM 744 C CA . TRP A 1 99 ? 6.52 0.376 -7.488 1 93.94 99 TRP A CA 1
ATOM 745 C C . TRP A 1 99 ? 7.637 0.557 -6.465 1 93.94 99 TRP A C 1
ATOM 747 O O . TRP A 1 99 ? 8.805 0.277 -6.758 1 93.94 99 TRP A O 1
ATOM 757 N N . VAL A 1 100 ? 7.355 1.149 -5.32 1 95 100 VAL A N 1
ATOM 758 C CA . VAL A 1 100 ? 8.25 1.421 -4.203 1 95 100 VAL A CA 1
ATOM 759 C C . VAL A 1 100 ? 7.629 0.904 -2.906 1 95 100 VAL A C 1
ATOM 761 O O . VAL A 1 100 ? 6.434 1.081 -2.672 1 95 100 VAL A O 1
ATOM 764 N N . SER A 1 101 ? 8.398 0.188 -2.148 1 95.44 101 SER A N 1
ATOM 765 C CA . SER A 1 101 ? 8.07 -0.177 -0.774 1 95.44 101 SER A CA 1
ATOM 766 C C . SER A 1 101 ? 9.039 0.468 0.215 1 95.44 101 SER A C 1
ATOM 768 O O . SER A 1 101 ? 10.234 0.172 0.207 1 95.44 101 SER A O 1
ATOM 770 N N . ILE A 1 102 ? 8.539 1.352 1.067 1 96 102 ILE A N 1
ATOM 771 C CA . ILE A 1 102 ? 9.328 2.014 2.1 1 96 102 ILE A CA 1
ATOM 772 C C . ILE A 1 102 ? 8.953 1.464 3.473 1 96 102 ILE A C 1
ATOM 774 O O . ILE A 1 102 ? 7.895 1.795 4.012 1 96 102 ILE A O 1
ATOM 778 N N . SER A 1 103 ? 9.805 0.595 3.951 1 95.5 103 SER A N 1
ATOM 779 C CA . SER A 1 103 ? 9.664 0.12 5.324 1 95.5 103 SER A CA 1
ATOM 780 C C . SER A 1 103 ? 10.328 1.072 6.312 1 95.5 103 SER A C 1
ATOM 782 O O . SER A 1 103 ? 11.469 1.496 6.102 1 95.5 103 SER A O 1
ATOM 784 N N . GLY A 1 104 ? 9.562 1.434 7.383 1 96.19 104 GLY A N 1
ATOM 785 C CA . GLY A 1 104 ? 10.172 2.352 8.328 1 96.19 104 GLY A CA 1
ATOM 786 C C . GLY A 1 104 ? 9.359 2.547 9.586 1 96.19 10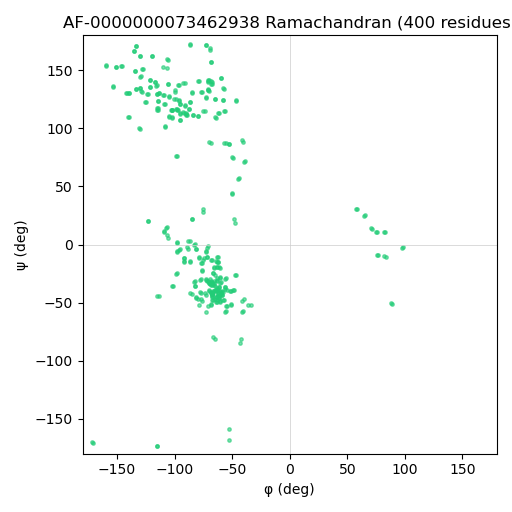4 GLY A C 1
ATOM 787 O O . GLY A 1 104 ? 8.422 1.787 9.852 1 96.19 104 GLY A O 1
ATOM 788 N N . LYS A 1 105 ? 9.781 3.543 10.406 1 96.25 105 LYS A N 1
ATOM 789 C CA . LYS A 1 105 ? 9.117 3.904 11.656 1 96.25 105 LYS A CA 1
ATOM 790 C C . LYS A 1 105 ? 8.539 5.316 11.586 1 96.25 105 LYS A C 1
ATOM 792 O O . LYS A 1 105 ? 9.188 6.227 11.062 1 96.25 105 LYS A O 1
ATOM 797 N N . ALA A 1 106 ? 7.344 5.414 12.094 1 97.12 106 ALA A N 1
ATOM 798 C CA . ALA A 1 106 ? 6.668 6.707 12.133 1 97.12 106 ALA A CA 1
ATOM 799 C C . ALA A 1 106 ? 6.848 7.375 13.5 1 97.12 106 ALA A C 1
ATOM 801 O O . ALA A 1 106 ? 6.781 6.711 14.531 1 97.12 106 ALA A O 1
ATOM 802 N N . VAL A 1 107 ? 7.109 8.664 13.453 1 95.44 107 VAL A N 1
ATOM 803 C CA . VAL A 1 107 ? 7.242 9.492 14.648 1 95.44 107 VAL A CA 1
ATOM 804 C C . VAL A 1 107 ? 6.441 10.773 14.477 1 95.44 107 VAL A C 1
ATOM 806 O O . VAL A 1 107 ? 6.488 11.406 13.414 1 95.44 107 VAL A O 1
ATOM 809 N N . LEU A 1 108 ? 5.688 11.102 15.516 1 94.75 108 LEU A N 1
ATOM 810 C CA . LEU A 1 108 ? 5.012 12.391 15.492 1 94.75 108 LEU A CA 1
ATOM 811 C C . LEU A 1 108 ? 6 13.531 15.711 1 94.75 108 LEU A C 1
ATOM 813 O O . LEU A 1 108 ? 6.801 13.484 16.641 1 94.75 108 LEU A O 1
ATOM 817 N N . ASN A 1 109 ? 6.008 14.5 14.805 1 96 109 ASN A N 1
ATOM 818 C CA . ASN A 1 109 ? 6.859 15.68 14.875 1 96 109 ASN A CA 1
ATOM 819 C C . ASN A 1 109 ? 6.043 16.953 15.047 1 96 109 ASN A C 1
ATOM 821 O O . ASN A 1 109 ? 5.297 17.344 14.148 1 96 109 ASN A O 1
ATOM 825 N N . LYS A 1 110 ? 6.234 17.641 16.156 1 95 110 LYS A N 1
ATOM 826 C CA . LYS A 1 110 ? 5.465 18.828 16.484 1 95 110 LYS A CA 1
ATOM 827 C C . LYS A 1 110 ? 6.312 20.094 16.328 1 95 110 LYS A C 1
ATOM 829 O O . LYS A 1 110 ? 5.965 21.156 16.844 1 95 110 LYS A O 1
ATOM 834 N N . ASP A 1 111 ? 7.465 19.953 15.648 1 96.06 111 ASP A N 1
ATOM 835 C CA . ASP A 1 111 ? 8.344 21.094 15.414 1 96.06 111 ASP A CA 1
ATOM 836 C C . ASP A 1 111 ? 7.637 22.172 14.578 1 96.06 111 ASP A C 1
ATOM 838 O O . ASP A 1 111 ? 7.426 21.984 13.383 1 96.06 111 ASP A O 1
ATOM 842 N N . GLN A 1 112 ? 7.391 23.266 15.164 1 95.5 112 GLN A N 1
ATOM 843 C CA . GLN A 1 112 ? 6.621 24.328 14.531 1 95.5 112 GLN A CA 1
ATOM 844 C C . GLN A 1 112 ? 7.367 24.906 13.328 1 95.5 112 GLN A C 1
ATOM 846 O O . GLN A 1 112 ? 6.746 25.297 12.344 1 95.5 112 GLN A O 1
ATOM 851 N N . SER A 1 113 ? 8.672 24.969 13.414 1 96.44 113 SER A N 1
ATOM 852 C CA . SER A 1 113 ? 9.453 25.5 12.305 1 96.44 113 SER A CA 1
ATOM 853 C C . SER A 1 113 ? 9.266 24.656 11.047 1 96.44 113 SER A C 1
ATOM 855 O O . SER A 1 113 ? 9.047 25.203 9.961 1 96.44 113 SER A O 1
ATOM 857 N N . LYS A 1 114 ? 9.352 23.328 11.242 1 95.69 114 LYS A N 1
ATOM 858 C CA . LYS A 1 114 ? 9.172 22.422 10.109 1 95.69 114 LYS A CA 1
ATOM 859 C C . LYS A 1 114 ? 7.73 22.453 9.594 1 95.69 114 LYS A C 1
ATOM 861 O O . LYS A 1 114 ? 7.496 22.453 8.391 1 95.69 114 LYS A O 1
ATOM 866 N N . ILE A 1 115 ? 6.777 22.469 10.469 1 96.56 115 ILE A N 1
ATOM 867 C CA . ILE A 1 115 ? 5.359 22.531 10.125 1 96.56 115 ILE A CA 1
ATOM 868 C C . ILE A 1 115 ? 5.078 23.766 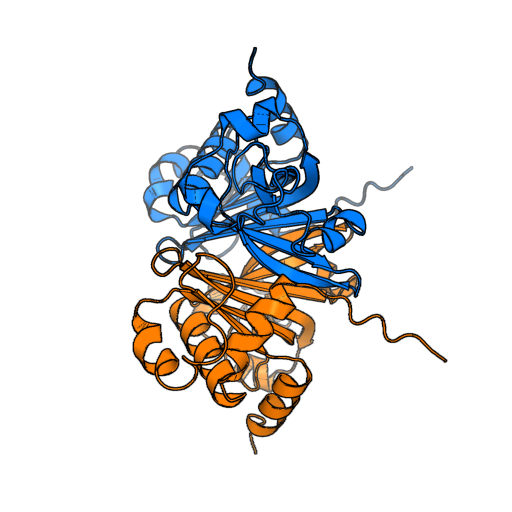9.281 1 96.56 115 ILE A C 1
ATOM 870 O O . ILE A 1 115 ? 4.438 23.672 8.227 1 96.56 115 ILE A O 1
ATOM 874 N N . LYS A 1 116 ? 5.574 24.875 9.719 1 95.88 116 LYS A N 1
ATOM 875 C CA . LYS A 1 116 ? 5.34 26.141 9.023 1 95.88 116 LYS A CA 1
ATOM 876 C C . LYS A 1 116 ? 6.039 26.156 7.66 1 95.88 116 LYS A C 1
ATOM 878 O O . LYS A 1 116 ? 5.477 26.641 6.676 1 95.88 116 LYS A O 1
ATOM 883 N N . LYS A 1 117 ? 7.246 25.672 7.617 1 96.19 117 LYS A N 1
ATOM 884 C CA . LYS A 1 117 ? 8.078 25.719 6.418 1 96.19 117 LYS A CA 1
ATOM 885 C C . LYS A 1 117 ? 7.363 25.062 5.238 1 96.19 117 LYS A C 1
ATOM 887 O O . LYS A 1 117 ? 7.48 25.531 4.102 1 96.19 117 LYS A O 1
ATOM 892 N N . HIS A 1 118 ? 6.664 23.984 5.496 1 95.69 118 HIS A N 1
ATOM 893 C CA . HIS A 1 118 ? 6.117 23.203 4.391 1 95.69 118 HIS A CA 1
ATOM 894 C C . HIS A 1 118 ? 4.605 23.344 4.305 1 95.69 118 HIS A C 1
ATOM 896 O O . HIS A 1 118 ? 3.943 22.594 3.576 1 95.69 118 HIS A O 1
ATOM 902 N N . TRP A 1 119 ? 4.008 24.234 4.996 1 94.75 119 TRP A N 1
ATOM 903 C CA . TRP A 1 119 ? 2.559 24.422 5.027 1 94.75 119 TRP A CA 1
ATOM 904 C C . TRP A 1 119 ? 2.055 25 3.709 1 94.75 119 TRP A C 1
ATOM 906 O O . TRP A 1 119 ? 2.721 25.828 3.094 1 94.75 119 TRP A O 1
ATOM 916 N N . SER A 1 120 ? 0.971 24.516 3.311 1 90.06 120 SER A N 1
ATOM 917 C CA . SER A 1 120 ? 0.236 25.078 2.18 1 90.06 120 SER A CA 1
ATOM 918 C C . SER A 1 120 ? -1.214 25.359 2.553 1 90.06 120 SER A C 1
ATOM 920 O O . SER A 1 120 ? -1.814 24.641 3.348 1 90.06 120 SER A O 1
ATOM 922 N N . SER A 1 121 ? -1.813 26.375 1.876 1 86.75 121 SER A N 1
ATOM 923 C CA . SER A 1 121 ? -3.184 26.781 2.172 1 86.75 121 SER A CA 1
ATOM 924 C C . SER A 1 121 ? -4.18 25.688 1.798 1 86.75 121 SER A C 1
ATOM 926 O O . SER A 1 121 ? -5.281 25.625 2.342 1 86.75 121 SER A O 1
ATOM 928 N N . SER A 1 122 ? -3.775 24.875 0.894 1 84.12 122 SER A N 1
ATOM 929 C CA . SER A 1 122 ? -4.656 23.781 0.49 1 84.12 122 SER A CA 1
ATOM 930 C C . SER A 1 122 ? -4.914 22.828 1.646 1 84.12 122 SER A C 1
ATOM 932 O O . SER A 1 122 ? -5.891 22.078 1.632 1 84.12 122 SER A O 1
ATOM 934 N N . LEU A 1 123 ? -4.117 22.828 2.619 1 87.44 123 LEU A N 1
ATOM 935 C CA . LEU A 1 123 ? -4.219 21.922 3.756 1 87.44 123 LEU A CA 1
ATOM 936 C C . LEU A 1 123 ? -5.332 22.359 4.703 1 87.44 123 LEU A C 1
ATOM 938 O O . LEU A 1 123 ? -5.773 21.578 5.547 1 87.44 123 LEU A O 1
ATOM 942 N N . LYS A 1 124 ? -5.785 23.547 4.57 1 83.88 124 LYS A N 1
ATOM 943 C CA . LYS A 1 124 ? -6.832 24.062 5.441 1 83.88 124 LYS A CA 1
ATOM 944 C C . LYS A 1 124 ? -8.102 23.234 5.336 1 83.88 124 LYS A C 1
ATOM 946 O O . LYS A 1 124 ? -8.867 23.125 6.301 1 83.88 124 LYS A O 1
ATOM 951 N N . ALA A 1 125 ? -8.312 22.641 4.23 1 78.44 125 ALA A N 1
ATOM 952 C CA . ALA A 1 125 ? -9.5 21.828 3.994 1 78.44 125 ALA A CA 1
ATOM 953 C C . ALA A 1 125 ? -9.555 20.641 4.965 1 78.44 125 ALA A C 1
ATOM 955 O O . ALA A 1 125 ? -10.641 20.141 5.266 1 78.44 125 ALA A O 1
ATOM 956 N N . TRP A 1 126 ? -8.422 20.312 5.535 1 80.31 126 TRP A N 1
ATOM 957 C CA . TRP A 1 126 ? -8.344 19.125 6.383 1 80.31 126 TRP A CA 1
ATOM 958 C C . TRP A 1 126 ? -8.469 19.5 7.855 1 80.31 126 TRP A C 1
ATOM 960 O O . TRP A 1 126 ? -8.523 18.625 8.727 1 80.31 126 TRP A O 1
ATOM 970 N N . PHE A 1 127 ? -8.492 20.766 8.102 1 82.69 127 PHE A N 1
ATOM 971 C CA . PHE A 1 127 ? -8.539 21.266 9.477 1 82.69 127 PHE A CA 1
ATOM 972 C C . PHE A 1 127 ? -9.648 22.297 9.641 1 82.69 127 PHE A C 1
ATOM 974 O O . PHE A 1 127 ? -9.469 23.469 9.266 1 82.69 127 PHE A O 1
ATOM 981 N N . ASP A 1 128 ? -10.734 21.844 10.156 1 81.25 128 ASP A N 1
ATOM 982 C CA . ASP A 1 128 ? -11.828 22.781 10.367 1 81.25 128 ASP A CA 1
ATOM 983 C C . ASP A 1 128 ? -11.477 23.797 11.445 1 81.25 128 ASP A C 1
ATOM 985 O O . ASP A 1 128 ? -10.789 23.484 12.414 1 81.25 128 ASP A O 1
ATOM 989 N N . ASP A 1 129 ? -11.914 25.078 11.117 1 84.94 129 ASP A N 1
ATOM 990 C CA . ASP A 1 129 ? -11.789 26.094 12.156 1 84.94 129 ASP A CA 1
ATOM 991 C C . ASP A 1 129 ? -12.836 25.891 13.25 1 84.94 129 ASP A C 1
ATOM 993 O O . ASP A 1 129 ? -14.039 26 12.992 1 84.94 129 ASP A O 1
ATOM 997 N N . LYS A 1 130 ? -12.453 25.594 14.406 1 87.94 130 LYS A N 1
ATOM 998 C CA . LYS A 1 130 ? -13.406 25.375 15.492 1 87.94 130 LYS A CA 1
ATOM 999 C C . LYS A 1 130 ? -13.867 26.688 16.094 1 87.94 130 LYS A C 1
ATOM 1001 O O . LYS A 1 130 ? -14.719 26.703 16.984 1 87.94 130 LYS A O 1
ATOM 1006 N N . LYS A 1 131 ? -13.344 27.719 15.664 1 90.31 131 LYS A N 1
ATOM 1007 C CA . LYS A 1 131 ? -13.703 29.078 16.094 1 90.31 131 LYS A CA 1
ATOM 1008 C C . LYS A 1 131 ? -13.523 29.25 17.594 1 90.31 131 LYS A C 1
ATOM 1010 O O . LYS A 1 131 ? -14.352 29.875 18.25 1 90.31 131 LYS A O 1
ATOM 1015 N N . ASP A 1 132 ? -12.648 28.594 18.172 1 91.19 132 ASP A N 1
ATOM 1016 C CA . ASP A 1 132 ? -12.383 28.672 19.609 1 91.19 132 ASP A CA 1
ATOM 1017 C C . ASP A 1 132 ? -11.094 29.422 19.891 1 91.19 132 ASP A C 1
ATOM 1019 O O . ASP A 1 132 ? -10.602 29.422 21.016 1 91.19 132 ASP A O 1
ATOM 1023 N N . GLY A 1 133 ? -10.516 30.016 18.859 1 88.5 133 GLY A N 1
ATOM 1024 C CA . GLY A 1 133 ? -9.305 30.812 19.016 1 88.5 133 GLY A CA 1
ATOM 1025 C C . GLY A 1 133 ? -8.039 29.969 19.047 1 88.5 133 GLY A C 1
ATOM 1026 O O . GLY A 1 133 ? -6.93 30.5 19.016 1 88.5 133 GLY A O 1
ATOM 1027 N N . LYS A 1 134 ? -8.102 28.719 19.125 1 89.44 134 LYS A N 1
ATOM 1028 C CA . LYS A 1 134 ? -6.953 27.828 19.219 1 89.44 134 LYS A CA 1
ATOM 1029 C C . LYS A 1 134 ? -6.855 26.938 17.984 1 89.44 134 LYS A C 1
ATOM 1031 O O . LYS A 1 134 ? -5.777 26.781 17.406 1 89.44 134 LYS A O 1
ATOM 1036 N N . HIS A 1 135 ? -7.922 26.422 17.594 1 92.12 135 HIS A N 1
ATOM 1037 C CA . HIS A 1 135 ? -7.988 25.516 16.469 1 92.12 135 HIS A CA 1
ATOM 1038 C C . HIS A 1 135 ? -8.414 26.234 15.195 1 92.12 135 HIS A C 1
ATOM 1040 O O . HIS A 1 135 ? -9.555 26.094 14.742 1 92.12 135 HIS A O 1
ATOM 1046 N N . THR A 1 136 ? -7.484 27.016 14.555 1 89.94 136 THR A N 1
ATOM 1047 C CA . THR A 1 136 ? -7.773 27.969 13.5 1 89.94 136 THR A CA 1
ATOM 1048 C C . THR A 1 136 ? -7.777 27.297 12.133 1 89.94 136 THR A C 1
ATOM 1050 O O . THR A 1 136 ? -8.188 27.891 11.141 1 89.94 136 THR A O 1
ATOM 1053 N N . GLY A 1 137 ? -7.219 26.062 12.094 1 88.12 137 GLY A N 1
ATOM 1054 C CA . GLY A 1 137 ? -7.16 25.344 10.828 1 88.12 137 GLY A CA 1
ATOM 1055 C C . GLY A 1 137 ? -5.988 25.75 9.961 1 88.12 137 GLY A C 1
ATOM 1056 O O . GLY A 1 137 ? -6 25.531 8.75 1 88.12 137 GLY A O 1
ATOM 1057 N N . ASP A 1 138 ? -5.098 26.5 10.555 1 90.75 138 ASP A N 1
ATOM 1058 C CA . ASP A 1 138 ? -3.867 26.859 9.859 1 90.75 138 ASP A CA 1
ATOM 1059 C C . ASP A 1 138 ? -2.648 26.266 10.547 1 90.75 138 ASP A C 1
ATOM 1061 O O . ASP A 1 138 ? -2.781 25.344 11.375 1 90.75 138 ASP A O 1
ATOM 1065 N N . HIS A 1 139 ? -1.413 26.656 10.062 1 92.38 139 HIS A N 1
ATOM 1066 C CA . HIS A 1 139 ? -0.188 26.016 10.531 1 92.38 139 HIS A CA 1
ATOM 1067 C C . HIS A 1 139 ? 0.014 26.25 12.023 1 92.38 139 HIS A C 1
ATOM 1069 O O . HIS A 1 139 ? 0.843 25.578 12.648 1 92.38 139 HIS A O 1
ATOM 1075 N N . ASN A 1 140 ? -0.752 27.125 12.648 1 92.38 140 ASN A N 1
ATOM 1076 C CA . ASN A 1 140 ? -0.639 27.375 14.086 1 92.38 140 ASN A CA 1
ATOM 1077 C C . ASN A 1 140 ? -1.58 26.484 14.891 1 92.38 140 ASN A C 1
ATOM 1079 O O . ASN A 1 140 ? -1.517 26.453 16.125 1 92.38 140 ASN A O 1
ATOM 1083 N N . ASP A 1 141 ? -2.516 25.875 14.219 1 93.62 141 ASP A N 1
ATOM 1084 C CA . ASP A 1 141 ? -3.451 24.969 14.875 1 93.62 141 ASP A CA 1
ATOM 1085 C C . ASP A 1 141 ? -2.709 23.828 15.57 1 93.62 141 ASP A C 1
ATOM 1087 O O . ASP A 1 141 ? -1.904 23.125 14.938 1 93.62 141 ASP A O 1
ATOM 1091 N N . PRO A 1 142 ? -2.924 23.609 16.906 1 93.31 142 PRO A N 1
ATOM 1092 C CA . PRO A 1 142 ? -2.199 22.578 17.641 1 93.31 142 PRO A CA 1
ATOM 1093 C C . PRO A 1 142 ? -2.502 21.172 17.125 1 93.31 142 PRO A C 1
ATOM 1095 O O . PRO A 1 142 ? -1.768 20.219 17.438 1 93.31 142 PRO A O 1
ATOM 1098 N N . ARG A 1 143 ? -3.537 21 16.359 1 92.19 143 ARG A N 1
ATOM 1099 C CA . ARG A 1 143 ? -3.875 19.688 15.797 1 92.19 143 ARG A CA 1
ATOM 1100 C C . ARG A 1 143 ? -2.947 19.344 14.633 1 92.19 143 ARG A C 1
ATOM 1102 O O . ARG A 1 143 ? -2.842 18.172 14.25 1 92.19 143 ARG A O 1
ATOM 1109 N N . VAL A 1 144 ? -2.373 20.375 14.062 1 93.19 144 VAL A N 1
ATOM 1110 C CA . VAL A 1 144 ? -1.537 20.172 12.883 1 93.19 144 VAL A CA 1
ATOM 1111 C C . VAL A 1 144 ? -0.153 19.688 13.305 1 93.19 144 VAL A C 1
ATOM 1113 O O . VAL A 1 144 ? 0.618 20.438 13.906 1 93.19 144 VAL A O 1
ATOM 1116 N N . VAL A 1 145 ? 0.18 18.484 13.031 1 94.69 145 VAL A N 1
ATOM 1117 C CA . VAL A 1 145 ? 1.511 17.938 13.281 1 94.69 145 VAL A CA 1
ATOM 1118 C C . VAL A 1 145 ? 1.994 17.172 12.047 1 94.69 145 VAL A C 1
ATOM 1120 O O . VAL A 1 145 ? 1.258 17.031 11.07 1 94.69 145 VAL A O 1
ATOM 1123 N N . LEU A 1 146 ? 3.248 16.812 12.109 1 95.81 146 LEU A N 1
ATOM 1124 C CA . LEU A 1 146 ? 3.805 15.992 11.047 1 95.81 146 LEU A CA 1
ATOM 1125 C C . LEU A 1 146 ? 3.996 14.555 11.516 1 95.81 146 LEU A C 1
ATOM 1127 O O . LEU A 1 146 ? 4.355 14.312 12.672 1 95.81 146 LEU A O 1
ATOM 1131 N N . LEU A 1 147 ? 3.672 13.641 10.711 1 96.44 147 LEU A N 1
ATOM 1132 C CA . LEU A 1 147 ? 4.102 12.258 10.844 1 96.44 147 LEU A CA 1
ATOM 1133 C C . LEU A 1 147 ? 5.352 11.992 10.008 1 96.44 147 LEU A C 1
ATOM 1135 O O . LEU A 1 147 ? 5.281 11.945 8.781 1 96.44 147 LEU A O 1
ATOM 1139 N N . ASP A 1 148 ? 6.453 11.852 10.688 1 97 148 ASP A N 1
ATOM 1140 C CA . ASP A 1 148 ? 7.711 11.562 10.008 1 97 148 ASP A CA 1
ATOM 1141 C C . ASP A 1 148 ? 7.941 10.055 9.891 1 97 148 ASP A C 1
ATOM 1143 O O . ASP A 1 148 ? 7.996 9.352 10.898 1 97 148 ASP A O 1
ATOM 1147 N N . VAL A 1 149 ? 8.047 9.578 8.703 1 97.06 149 VAL A N 1
ATOM 1148 C CA . VAL A 1 149 ? 8.422 8.188 8.477 1 97.06 149 VAL A CA 1
ATOM 1149 C C . VAL A 1 149 ? 9.914 8.102 8.18 1 97.06 149 VAL A C 1
ATOM 1151 O O . VAL A 1 149 ? 10.391 8.641 7.172 1 97.06 149 VAL A O 1
ATOM 1154 N N . HIS A 1 150 ? 10.625 7.469 9.031 1 94.69 150 HIS A N 1
ATOM 1155 C CA . HIS A 1 150 ? 12.055 7.199 8.875 1 94.69 150 HIS A CA 1
ATOM 1156 C C . HIS A 1 150 ? 12.289 5.812 8.273 1 94.69 150 HIS A C 1
ATOM 1158 O O . HIS A 1 150 ? 12.055 4.801 8.938 1 94.69 150 HIS A O 1
ATOM 1164 N N . PRO A 1 151 ? 12.82 5.746 7.012 1 93.62 151 PRO A N 1
ATOM 1165 C CA . PRO A 1 151 ? 12.953 4.449 6.348 1 93.62 151 PRO A CA 1
ATOM 1166 C C . PRO A 1 151 ? 14.039 3.578 6.977 1 93.62 151 PRO A C 1
ATOM 1168 O O . PRO A 1 151 ? 15.094 4.09 7.379 1 93.62 151 PRO A O 1
ATOM 1171 N N . ASP A 1 152 ? 13.766 2.283 7.062 1 91 152 ASP A N 1
ATOM 1172 C CA . ASP A 1 152 ? 14.742 1.258 7.418 1 91 152 ASP A CA 1
ATOM 1173 C C . ASP A 1 152 ? 15.227 0.508 6.176 1 91 152 ASP A C 1
ATOM 1175 O O . ASP A 1 152 ? 16.391 0.12 6.098 1 91 152 ASP A O 1
ATOM 1179 N N . GLU A 1 153 ? 14.336 0.319 5.258 1 89.81 153 GLU A N 1
ATOM 1180 C CA . GLU A 1 153 ? 14.586 -0.365 3.994 1 89.81 153 GLU A CA 1
ATOM 1181 C C . GLU A 1 153 ? 13.625 0.099 2.91 1 89.81 153 GLU A C 1
ATOM 1183 O O . GLU A 1 153 ? 12.422 0.25 3.162 1 89.81 153 GLU A O 1
ATOM 1188 N N . ILE A 1 154 ? 14.188 0.325 1.79 1 90.56 154 ILE A N 1
ATOM 1189 C CA . ILE A 1 154 ? 13.375 0.722 0.645 1 90.56 154 ILE A CA 1
ATOM 1190 C C . ILE A 1 154 ? 13.602 -0.253 -0.509 1 90.56 154 ILE A C 1
ATOM 1192 O O . ILE A 1 154 ? 14.742 -0.604 -0.82 1 90.56 154 ILE A O 1
ATOM 1196 N N . ARG A 1 155 ? 12.531 -0.744 -1.054 1 89.5 155 ARG A N 1
ATOM 1197 C CA . ARG A 1 155 ? 12.562 -1.579 -2.25 1 89.5 155 ARG A CA 1
ATOM 1198 C C . ARG A 1 155 ? 11.891 -0.878 -3.424 1 89.5 155 ARG A C 1
ATOM 1200 O O . ARG A 1 155 ? 10.812 -0.307 -3.275 1 89.5 155 ARG A O 1
ATOM 1207 N N . ILE A 1 156 ? 12.602 -0.875 -4.543 1 89.88 156 ILE A N 1
ATOM 1208 C CA . ILE A 1 156 ? 12.117 -0.223 -5.754 1 89.88 156 ILE A CA 1
ATOM 1209 C C . ILE A 1 156 ? 12.125 -1.217 -6.914 1 89.88 156 ILE A C 1
ATOM 1211 O O . ILE A 1 156 ? 13.141 -1.867 -7.176 1 89.88 156 ILE A O 1
ATOM 1215 N N . PHE A 1 157 ? 10.992 -1.432 -7.523 1 88.62 157 PHE A N 1
ATOM 1216 C CA . PHE A 1 157 ? 10.93 -2.129 -8.805 1 88.62 157 PHE A CA 1
ATOM 1217 C C . PHE A 1 157 ? 10.727 -1.145 -9.945 1 88.62 157 PHE A C 1
ATOM 1219 O O . PHE A 1 157 ? 9.719 -0.433 -9.992 1 88.62 157 PHE A O 1
ATOM 1226 N N . LYS A 1 158 ? 11.609 -0.999 -10.828 1 84.5 158 LYS A N 1
ATOM 1227 C CA . LYS A 1 158 ? 11.531 -0.16 -12.023 1 84.5 158 LYS A CA 1
ATOM 1228 C C . LYS A 1 158 ? 11.305 -1.004 -13.273 1 84.5 158 LYS A C 1
ATOM 1230 O O . LYS A 1 158 ? 12.172 -1.787 -13.664 1 84.5 158 LYS A O 1
ATOM 1235 N N . ALA A 1 159 ? 10.094 -0.912 -13.898 1 77.81 159 ALA A N 1
ATOM 1236 C CA . ALA A 1 159 ? 9.75 -1.66 -15.109 1 77.81 159 ALA A CA 1
ATOM 1237 C C . ALA A 1 159 ? 10.508 -1.124 -16.312 1 77.81 159 ALA A C 1
ATOM 1239 O O . ALA A 1 159 ? 10.883 0.05 -16.359 1 77.81 159 ALA A O 1
ATOM 1240 N N . ASP A 1 160 ? 11.172 -1.833 -17.234 1 63.47 160 ASP A N 1
ATOM 1241 C CA . ASP A 1 160 ? 12.141 -1.62 -18.297 1 63.47 160 ASP A CA 1
ATOM 1242 C C . ASP A 1 160 ? 11.727 -0.441 -19.188 1 63.47 160 ASP A C 1
ATOM 1244 O O . ASP A 1 160 ? 12.469 -0.048 -20.094 1 63.47 160 ASP A O 1
ATOM 1248 N N . GLY A 1 161 ? 10.719 0.141 -19.531 1 47.81 161 GLY A N 1
ATOM 1249 C CA . GLY A 1 161 ? 10.914 1.06 -20.641 1 47.81 161 GLY A CA 1
ATOM 1250 C C . GLY A 1 161 ? 12.18 1.884 -20.516 1 47.81 161 GLY A C 1
ATOM 1251 O O . GLY A 1 161 ? 13.148 1.66 -21.25 1 47.81 161 GLY A O 1
ATOM 1252 N N . LYS A 1 162 ? 12.297 2.895 -19.828 1 43.5 162 LYS A N 1
ATOM 1253 C CA . LYS A 1 162 ? 13.398 3.848 -19.766 1 43.5 162 LYS A CA 1
ATOM 1254 C C . LYS A 1 162 ? 14.586 3.273 -19 1 43.5 162 LYS A C 1
ATOM 1256 O O . LYS A 1 162 ? 15.633 3.914 -18.891 1 43.5 162 LYS A O 1
ATOM 1261 N N . LEU A 1 163 ? 14.523 2.297 -18.328 1 43.06 163 LEU A N 1
ATOM 1262 C CA . LEU A 1 163 ? 15.703 1.733 -17.672 1 43.06 163 LEU A CA 1
ATOM 1263 C C . LEU A 1 163 ? 16.719 1.264 -18.703 1 43.06 163 LEU A C 1
ATOM 1265 O O . LEU A 1 163 ? 17.797 0.787 -18.328 1 43.06 163 LEU A O 1
ATOM 1269 N N . SER A 1 164 ? 16.484 1.091 -20 1 41.69 164 SER A N 1
ATOM 1270 C CA . SER A 1 164 ? 17.547 0.829 -20.969 1 41.69 164 SER A CA 1
ATOM 1271 C C . SER A 1 164 ? 18.812 1.596 -20.625 1 41.69 164 SER A C 1
ATOM 1273 O O . SER A 1 164 ? 19.922 1.08 -20.797 1 41.69 164 SER A O 1
ATOM 1275 N N . ALA A 1 165 ? 18.828 2.846 -20.406 1 37.97 165 ALA A N 1
ATOM 1276 C CA . ALA A 1 165 ? 20.078 3.588 -20.312 1 37.97 165 ALA A CA 1
ATOM 1277 C C . ALA A 1 165 ? 20.875 3.141 -19.078 1 37.97 165 ALA A C 1
ATOM 1279 O O . ALA A 1 165 ? 22.109 3.051 -19.141 1 37.97 165 ALA A O 1
ATOM 1280 N N . TRP A 1 166 ? 20.344 2.734 -18 1 38.53 166 TRP A N 1
ATOM 1281 C CA . TRP A 1 166 ? 21.125 2.33 -16.828 1 38.53 166 TRP A CA 1
ATOM 1282 C C . TRP A 1 166 ? 21.594 0.89 -16.969 1 38.53 166 TRP A C 1
ATOM 1284 O O . TRP A 1 166 ? 22.594 0.501 -16.359 1 38.53 166 TRP A O 1
ATOM 1294 N N . ALA A 1 167 ? 20.922 -0.095 -17.609 1 38.34 167 ALA A N 1
ATOM 1295 C CA . ALA A 1 167 ? 21.266 -1.496 -17.844 1 38.34 167 ALA A CA 1
ATOM 1296 C C . ALA A 1 167 ? 22.484 -1.621 -18.75 1 38.34 167 ALA A C 1
ATOM 1298 O O . ALA A 1 167 ? 23.156 -2.656 -18.766 1 38.34 167 ALA A O 1
ATOM 1299 N N . GLN A 1 168 ? 22.938 -0.841 -19.625 1 36.38 168 GLN A N 1
ATOM 1300 C CA . GLN A 1 168 ? 24.172 -1.109 -20.359 1 36.38 168 GLN A CA 1
ATOM 1301 C C . GLN A 1 168 ? 25.328 -1.438 -19.391 1 36.38 168 GLN A C 1
ATOM 1303 O O . GLN A 1 168 ? 26.141 -2.322 -19.672 1 36.38 168 GLN A O 1
ATOM 1308 N N . THR A 1 169 ? 25.734 -0.77 -18.375 1 31.47 169 THR A N 1
ATOM 1309 C CA . THR A 1 169 ? 26.906 -1.16 -17.609 1 31.47 169 THR A CA 1
ATOM 1310 C C . THR A 1 169 ? 26.656 -2.451 -16.844 1 31.47 169 THR A C 1
ATOM 1312 O O . THR A 1 169 ? 27.5 -3.344 -16.812 1 31.47 169 THR A O 1
ATOM 1315 N N . ALA A 1 170 ? 25.609 -2.68 -16.031 1 30.97 170 ALA A N 1
ATOM 1316 C CA . ALA A 1 170 ? 25.469 -3.861 -15.188 1 30.97 170 ALA A CA 1
ATOM 1317 C C . ALA A 1 170 ? 24.859 -5.027 -15.969 1 30.97 170 ALA A C 1
ATOM 1319 O O . ALA A 1 170 ? 23.656 -5.055 -16.219 1 30.97 170 ALA A O 1
ATOM 1320 N N . LYS A 1 171 ? 24.797 -5.285 -17.312 1 32.91 171 LYS A N 1
ATOM 1321 C CA . LYS A 1 171 ? 24.484 -6.406 -18.188 1 32.91 171 LYS A CA 1
ATOM 1322 C C . LYS A 1 171 ? 25.078 -7.707 -17.672 1 32.91 171 LYS A C 1
ATOM 1324 O O . LYS A 1 171 ? 24.484 -8.773 -17.797 1 32.91 171 LYS A O 1
ATOM 1329 N N . ALA A 1 172 ? 26.406 -7.816 -17.469 1 29.08 172 ALA A N 1
ATOM 1330 C CA . ALA A 1 172 ? 27.078 -9.109 -17.375 1 29.08 172 ALA A CA 1
ATOM 1331 C C . ALA A 1 172 ? 26.453 -9.984 -16.297 1 29.08 172 ALA A C 1
ATOM 1333 O O . ALA A 1 172 ? 26.312 -11.195 -16.469 1 29.08 172 ALA A O 1
ATOM 1334 N N . ALA A 1 173 ? 26.375 -9.586 -15.062 1 28.19 173 ALA A N 1
ATOM 1335 C CA . ALA A 1 173 ? 26.234 -10.648 -14.07 1 28.19 173 ALA A CA 1
ATOM 1336 C C . ALA A 1 173 ? 24.781 -11.156 -14.016 1 28.19 173 ALA A C 1
ATOM 1338 O O . ALA A 1 173 ? 24.531 -12.297 -13.633 1 28.19 173 ALA A O 1
ATOM 1339 N N . ILE A 1 174 ? 23.812 -10.25 -13.867 1 29.22 174 ILE A N 1
ATOM 1340 C CA . ILE A 1 174 ? 22.531 -10.797 -13.438 1 29.22 174 ILE A CA 1
ATOM 1341 C C . ILE A 1 174 ? 21.859 -11.5 -14.609 1 29.22 174 ILE A C 1
ATOM 1343 O O . ILE A 1 174 ? 21.25 -10.844 -15.461 1 29.22 174 ILE A O 1
ATOM 1347 N N . SER A 1 175 ? 22.422 -12.117 -15.609 1 28.77 175 SER A N 1
ATOM 1348 C CA . SER A 1 175 ? 21.828 -12.961 -16.641 1 28.77 175 SER A CA 1
ATOM 1349 C C . SER A 1 175 ? 20.75 -13.867 -16.047 1 28.77 175 SER A C 1
ATOM 1351 O O . SER A 1 175 ? 19.984 -14.492 -16.781 1 28.77 175 SER A O 1
ATOM 1353 N N . GLY A 1 176 ? 20.906 -14.555 -14.969 1 25.78 176 GLY A N 1
ATOM 1354 C CA . GLY A 1 176 ? 20.094 -15.758 -14.828 1 25.78 176 GLY A CA 1
ATOM 1355 C C . GLY A 1 176 ? 18.609 -15.469 -14.742 1 25.78 176 GLY A C 1
ATOM 1356 O O . GLY A 1 176 ? 17.797 -16.281 -15.18 1 25.78 176 GLY A O 1
ATOM 1357 N N . HIS A 1 177 ? 18.094 -15.062 -13.477 1 30.2 177 HIS A N 1
ATOM 1358 C CA . HIS A 1 177 ? 16.75 -15.562 -13.156 1 30.2 177 HIS A CA 1
ATOM 1359 C C . HIS A 1 177 ? 15.695 -14.914 -14.047 1 30.2 177 HIS A C 1
ATOM 1361 O O . HIS A 1 177 ? 15.938 -13.852 -14.633 1 30.2 177 HIS A O 1
ATOM 1367 N N . ALA A 1 178 ? 14.359 -15.391 -14.133 1 33.66 178 ALA A N 1
ATOM 1368 C CA . ALA A 1 178 ? 13.156 -15.344 -14.969 1 33.66 178 ALA A CA 1
ATOM 1369 C C . ALA A 1 178 ? 12.758 -13.898 -15.273 1 33.66 178 ALA A C 1
ATOM 1371 O O . ALA A 1 178 ? 13.25 -12.961 -14.633 1 33.66 178 ALA A O 1
ATOM 1372 N N . ALA A 1 179 ? 11.305 -13.586 -15.703 1 37.22 179 ALA A N 1
ATOM 1373 C CA . ALA A 1 179 ? 10.562 -12.742 -16.641 1 37.22 179 ALA A CA 1
ATOM 1374 C C . ALA A 1 179 ? 10.578 -11.281 -16.188 1 37.22 179 ALA A C 1
ATOM 1376 O O . ALA A 1 179 ? 10.211 -10.391 -16.953 1 37.22 179 ALA A O 1
ATOM 1377 N N . SER A 1 180 ? 10.148 -10.852 -15.07 1 45.72 180 SER A N 1
ATOM 1378 C CA . SER A 1 180 ? 9.664 -9.484 -15.211 1 45.72 180 SER A CA 1
ATOM 1379 C C . SER A 1 180 ? 10.797 -8.523 -15.57 1 45.72 180 SER A C 1
ATOM 1381 O O . SER A 1 180 ? 11.82 -8.484 -14.891 1 45.72 180 SER A O 1
ATOM 1383 N N . PRO A 1 181 ? 10.75 -8.031 -16.859 1 51.44 181 PRO A N 1
ATOM 1384 C CA . PRO A 1 181 ? 11.758 -7.094 -17.344 1 51.44 181 PRO A CA 1
ATOM 1385 C C . PRO A 1 181 ? 12.008 -5.934 -16.391 1 51.44 181 PRO A C 1
ATOM 1387 O O . PRO A 1 181 ? 12.688 -4.969 -16.734 1 51.44 181 PRO A O 1
ATOM 1390 N N . GLY A 1 182 ? 11.656 -6.188 -15.148 1 54.34 182 GLY A N 1
ATOM 1391 C CA . GLY A 1 182 ? 11.945 -5.098 -14.234 1 54.34 182 GLY A CA 1
ATOM 1392 C C . GLY A 1 182 ? 13.062 -5.414 -13.266 1 54.34 182 GLY A C 1
ATOM 1393 O O . GLY A 1 182 ? 13.625 -6.512 -13.297 1 54.34 182 GLY A O 1
ATOM 1394 N N . LYS A 1 183 ? 13.742 -4.285 -12.836 1 67.25 183 LYS A N 1
ATOM 1395 C CA . LYS A 1 183 ? 14.812 -4.418 -11.852 1 67.25 183 LYS A CA 1
ATOM 1396 C C . LYS A 1 183 ? 14.305 -4.066 -10.453 1 67.25 183 LYS A C 1
ATOM 1398 O O . LYS A 1 183 ? 13.586 -3.082 -10.273 1 67.25 183 LYS A O 1
ATOM 1403 N N . LEU A 1 184 ? 14.633 -4.914 -9.555 1 62.38 184 LEU A N 1
ATOM 1404 C CA . LEU A 1 184 ? 14.375 -4.605 -8.148 1 62.38 184 LEU A CA 1
ATOM 1405 C C . LEU A 1 184 ? 15.562 -3.898 -7.52 1 62.38 184 LEU A C 1
ATOM 1407 O O . LEU A 1 184 ? 16.672 -4.43 -7.52 1 62.38 184 LEU A O 1
ATOM 1411 N N . VAL A 1 185 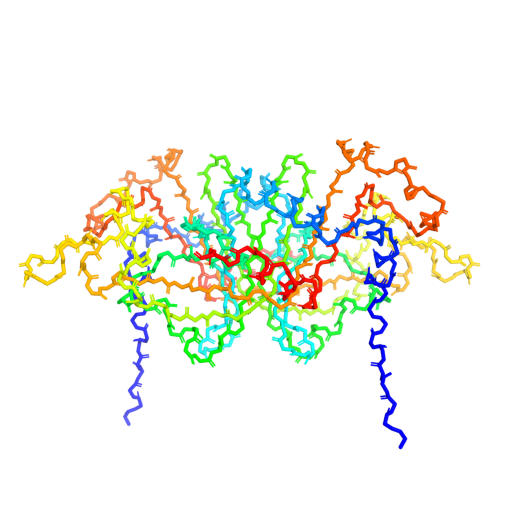? 15.438 -2.594 -7.137 1 65.19 185 VAL A N 1
ATOM 1412 C CA . VAL A 1 185 ? 16.438 -1.776 -6.457 1 65.19 185 VAL A CA 1
ATOM 1413 C C . VAL A 1 185 ? 16.141 -1.731 -4.961 1 65.19 185 VAL A C 1
ATOM 1415 O O . VAL A 1 185 ? 15.016 -1.447 -4.555 1 65.19 185 VAL A O 1
ATOM 1418 N N . ILE A 1 186 ? 17.172 -2.113 -4.156 1 62.44 186 ILE A N 1
ATOM 1419 C CA . ILE A 1 186 ? 16.984 -2.086 -2.711 1 62.44 186 ILE A CA 1
ATOM 1420 C C . ILE A 1 186 ? 17.906 -1.038 -2.092 1 62.44 186 ILE A C 1
ATOM 1422 O O . ILE A 1 186 ? 19.109 -1 -2.393 1 62.44 186 ILE A O 1
ATOM 1426 N N . ILE A 1 187 ? 17.484 -0.13 -1.406 1 63.09 187 ILE A N 1
ATOM 1427 C CA . ILE A 1 187 ? 18.25 0.792 -0.578 1 63.09 187 ILE A CA 1
ATOM 1428 C C . ILE A 1 187 ? 18.219 0.322 0.875 1 63.09 187 ILE A C 1
ATOM 1430 O O . ILE A 1 187 ? 17.188 0.378 1.536 1 63.09 187 ILE A O 1
ATOM 1434 N N . THR A 1 188 ? 19.359 -0.009 1.376 1 66.12 188 THR A N 1
ATOM 1435 C CA . THR A 1 188 ? 19.469 -0.611 2.699 1 66.12 188 THR A CA 1
ATOM 1436 C C . THR A 1 188 ? 19.547 0.465 3.779 1 66.12 188 THR A C 1
ATOM 1438 O O . THR A 1 188 ? 19.719 1.646 3.475 1 66.12 188 THR A O 1
ATOM 1441 N N . SER A 1 189 ? 19.469 0.005 5.027 1 71.94 189 SER A N 1
ATOM 1442 C CA . SER A 1 189 ? 19.578 0.915 6.164 1 71.94 189 SER A CA 1
ATOM 1443 C C . SER A 1 189 ? 20.891 1.684 6.141 1 71.94 189 SER A C 1
ATOM 1445 O O . SER A 1 189 ? 20.922 2.871 6.469 1 71.94 189 SER A O 1
ATOM 1447 N N . GLN A 1 190 ? 21.859 0.935 5.797 1 67 190 GLN A N 1
ATOM 1448 C CA . GLN A 1 190 ? 23.172 1.572 5.734 1 67 190 GLN A CA 1
ATOM 1449 C C . GLN A 1 190 ? 23.203 2.662 4.668 1 67 190 GLN A C 1
ATOM 1451 O O . GLN A 1 190 ? 23.719 3.756 4.902 1 67 190 GLN A O 1
ATOM 1456 N N . GLU A 1 191 ? 22.734 2.367 3.535 1 69.81 191 GLU A N 1
ATOM 1457 C CA . GLU A 1 191 ? 22.688 3.346 2.453 1 69.81 191 GLU A CA 1
ATOM 1458 C C . GLU A 1 191 ? 21.797 4.535 2.816 1 69.81 191 GLU A C 1
ATOM 1460 O O . GLU A 1 191 ? 22.125 5.676 2.486 1 69.81 191 GLU A O 1
ATOM 1465 N N . ILE A 1 192 ? 20.719 4.273 3.48 1 65.38 192 ILE A N 1
ATOM 1466 C CA . ILE A 1 192 ? 19.797 5.316 3.912 1 65.38 192 ILE A CA 1
ATOM 1467 C C . ILE A 1 192 ? 20.484 6.242 4.906 1 65.38 192 ILE A C 1
ATOM 1469 O O . ILE A 1 192 ? 20.359 7.469 4.816 1 65.38 192 ILE A O 1
ATOM 1473 N N . GLN A 1 193 ? 21.156 5.684 5.812 1 69.06 193 GLN A N 1
ATOM 1474 C CA . GLN A 1 193 ? 21.891 6.465 6.809 1 69.06 193 GLN A CA 1
ATOM 1475 C C . GLN A 1 193 ? 22.922 7.367 6.152 1 69.06 193 GLN A C 1
ATOM 1477 O O . GLN A 1 193 ? 23.094 8.516 6.555 1 69.06 193 GLN A O 1
ATOM 1482 N N . LEU A 1 194 ? 23.594 6.832 5.145 1 66.56 194 LEU A N 1
ATOM 1483 C CA . LEU A 1 194 ? 24.594 7.602 4.418 1 66.56 194 LEU A CA 1
ATOM 1484 C C . LEU A 1 194 ? 23.953 8.773 3.688 1 66.56 194 LEU A C 1
ATOM 1486 O O . LEU A 1 194 ? 24.484 9.891 3.705 1 66.56 194 LEU A O 1
ATOM 1490 N N . ALA A 1 195 ? 22.844 8.5 3.168 1 64.5 195 ALA A N 1
ATOM 1491 C CA . ALA A 1 195 ? 22.156 9.523 2.393 1 64.5 195 ALA A CA 1
ATOM 1492 C C . ALA A 1 195 ? 21.578 10.602 3.305 1 64.5 195 ALA A C 1
ATOM 1494 O O . ALA A 1 195 ? 21.578 11.781 2.963 1 64.5 195 ALA A O 1
ATOM 1495 N N . SER A 1 196 ? 20.984 10.141 4.402 1 65.5 196 SER A N 1
ATOM 1496 C CA . SER A 1 196 ? 20.391 11.078 5.355 1 65.5 196 SER A CA 1
ATOM 1497 C C . SER A 1 196 ? 21.438 12.039 5.91 1 65.5 196 SER A C 1
ATOM 1499 O O . SER A 1 196 ? 21.125 13.18 6.242 1 65.5 196 SER A O 1
ATOM 1501 N N . SER A 1 197 ? 22.594 11.594 6.027 1 61.06 197 SER A N 1
ATOM 1502 C CA . SER A 1 197 ? 23.688 12.406 6.559 1 61.06 197 SER A CA 1
ATOM 1503 C C . SER A 1 197 ? 24.125 13.461 5.547 1 61.06 197 SER A C 1
ATOM 1505 O O . SER A 1 197 ? 24.562 14.555 5.93 1 61.06 197 SER A O 1
ATOM 1507 N N . VAL A 1 198 ? 23.953 13.07 4.281 1 50.56 198 VAL A N 1
ATOM 1508 C CA . VAL A 1 198 ? 24.391 13.992 3.236 1 50.56 198 VAL A CA 1
ATOM 1509 C C . VAL A 1 198 ? 23.328 15.047 2.992 1 50.56 198 VAL A C 1
ATOM 1511 O O . VAL A 1 198 ? 23.641 16.188 2.613 1 50.56 198 VAL A O 1
ATOM 1514 N N . HIS A 1 199 ? 22.062 14.672 3.092 1 45.34 199 HIS A N 1
ATOM 1515 C CA . HIS A 1 199 ? 20.969 15.594 2.775 1 45.34 199 HIS A CA 1
ATOM 1516 C C . HIS A 1 199 ? 20.562 16.391 4 1 45.34 199 HIS A C 1
ATOM 1518 O O . HIS A 1 199 ? 19.578 17.141 3.957 1 45.34 199 HIS A O 1
ATOM 1524 N N . LYS A 1 200 ? 21.141 16.203 5.219 1 46.06 200 LYS A N 1
ATOM 1525 C CA . LYS A 1 200 ? 20.922 17.125 6.324 1 46.06 200 LYS A CA 1
ATOM 1526 C C . LYS A 1 200 ? 21.328 18.547 5.938 1 46.06 200 LYS A C 1
ATOM 1528 O O . LYS A 1 200 ? 22.406 18.75 5.371 1 46.06 200 LYS A O 1
ATOM 1533 N N . PRO A 1 201 ? 20.266 19.5 5.898 1 33.47 201 PRO A N 1
ATOM 1534 C CA . PRO A 1 201 ? 20.719 20.875 5.66 1 33.47 201 PRO A CA 1
ATOM 1535 C C . PRO A 1 201 ? 21.906 21.266 6.539 1 33.47 201 PRO A C 1
ATOM 1537 O O . PRO A 1 201 ? 22.016 20.812 7.68 1 33.47 201 PRO A O 1
ATOM 1540 N N . LEU A 1 202 ? 23.062 21.719 5.879 1 30.33 202 LEU A N 1
ATOM 1541 C CA . LEU A 1 202 ? 24.109 22.406 6.613 1 30.33 202 LEU A CA 1
ATOM 1542 C C . LEU A 1 202 ? 23.516 23.406 7.602 1 30.33 202 LEU A C 1
ATOM 1544 O O . LEU A 1 202 ? 22.562 24.109 7.277 1 30.33 202 LEU A O 1
ATOM 1548 N N . MET B 1 1 ? -20.016 -4.762 34.062 1 24.38 1 MET B N 1
ATOM 1549 C CA . MET B 1 1 ? -20.609 -3.754 33.188 1 24.38 1 MET B CA 1
ATOM 1550 C C . MET B 1 1 ? -19.625 -3.289 32.156 1 24.38 1 MET B C 1
ATOM 1552 O O . MET B 1 1 ? -18.719 -2.496 32.438 1 24.38 1 MET B O 1
ATOM 1556 N N . SER B 1 2 ? -19.094 -4.066 31.188 1 27.94 2 SER B N 1
ATOM 1557 C CA . SER B 1 2 ? -17.922 -4.102 30.297 1 27.94 2 SER B CA 1
ATOM 1558 C C . SER B 1 2 ? -18.016 -3.02 29.234 1 27.94 2 SER B C 1
ATOM 1560 O O . SER B 1 2 ? -18.969 -2.99 28.453 1 27.94 2 SER B O 1
ATOM 1562 N N . THR B 1 3 ? -17.516 -1.723 29.484 1 27.95 3 THR B N 1
ATOM 1563 C CA . THR B 1 3 ? -17.609 -0.48 28.734 1 27.95 3 THR B CA 1
ATOM 1564 C C . THR B 1 3 ? -17.047 -0.665 27.312 1 27.95 3 THR B C 1
ATOM 1566 O O . THR B 1 3 ? -15.906 -1.075 27.141 1 27.95 3 THR B O 1
ATOM 1569 N N . ASN B 1 4 ? -17.828 -1.094 26.344 1 29.08 4 ASN B N 1
ATOM 1570 C CA . ASN B 1 4 ? -17.688 -1.182 24.891 1 29.08 4 ASN B CA 1
ATOM 1571 C C . ASN B 1 4 ? -17.094 0.097 24.312 1 29.08 4 ASN B C 1
ATOM 1573 O O . ASN B 1 4 ? -17.797 1.112 24.203 1 29.08 4 ASN B O 1
ATOM 1577 N N . THR B 1 5 ? -15.922 0.531 24.75 1 29.38 5 THR B N 1
ATOM 1578 C CA . THR B 1 5 ? -15.242 1.744 24.312 1 29.38 5 THR B CA 1
ATOM 1579 C C . THR B 1 5 ? -15.18 1.808 22.797 1 29.38 5 THR B C 1
ATOM 1581 O O . THR B 1 5 ? -14.492 1.001 22.156 1 29.38 5 THR B O 1
ATOM 1584 N N . GLN B 1 6 ? -16.344 2.129 22.156 1 31.75 6 GLN B N 1
ATOM 1585 C CA . GLN B 1 6 ? -16.5 2.508 20.75 1 31.75 6 GLN B CA 1
ATOM 1586 C C . GLN B 1 6 ? -15.344 3.398 20.297 1 31.75 6 GLN B C 1
ATOM 1588 O O . GLN B 1 6 ? -15.133 4.48 20.844 1 31.75 6 GLN B O 1
ATOM 1593 N N . THR B 1 7 ? -14.211 2.883 20.141 1 33.38 7 THR B N 1
ATOM 1594 C CA . THR B 1 7 ? -13.062 3.633 19.641 1 33.38 7 THR B CA 1
ATOM 1595 C C . THR B 1 7 ? -13.469 4.551 18.484 1 33.38 7 THR B C 1
ATOM 1597 O O . THR B 1 7 ? -14.109 4.109 17.531 1 33.38 7 THR B O 1
ATOM 1600 N N . HIS B 1 8 ? -13.883 5.852 18.797 1 32.91 8 HIS B N 1
ATOM 1601 C CA . HIS B 1 8 ? -14.305 7.016 18.031 1 32.91 8 HIS B CA 1
ATOM 1602 C C . HIS B 1 8 ? -13.312 7.332 16.906 1 32.91 8 HIS B C 1
ATOM 1604 O O . HIS B 1 8 ? -12.32 8.023 17.141 1 32.91 8 HIS B O 1
ATOM 1610 N N . ASP B 1 9 ? -12.883 6.363 16.234 1 31.34 9 ASP B N 1
ATOM 1611 C CA . ASP B 1 9 ? -12.117 6.812 15.078 1 31.34 9 ASP B CA 1
ATOM 1612 C C . ASP B 1 9 ? -12.914 7.82 14.25 1 31.34 9 ASP B C 1
ATOM 1614 O O . ASP B 1 9 ? -13.938 7.473 13.656 1 31.34 9 ASP B O 1
ATOM 1618 N N . PRO B 1 10 ? -12.852 9.062 14.594 1 31.5 10 PRO B N 1
ATOM 1619 C CA . PRO B 1 10 ? -13.68 10.078 13.938 1 31.5 10 PRO B CA 1
ATOM 1620 C C . PRO B 1 10 ? -13.625 9.992 12.414 1 31.5 10 PRO B C 1
ATOM 1622 O O . PRO B 1 10 ? -14.586 10.352 11.734 1 31.5 10 PRO B O 1
ATOM 1625 N N . THR B 1 11 ? -12.438 9.711 11.875 1 35.12 11 THR B N 1
ATOM 1626 C CA . THR B 1 11 ? -12.438 9.617 10.422 1 35.12 11 THR B CA 1
ATOM 1627 C C . THR B 1 11 ? -13.453 8.586 9.945 1 35.12 11 THR B C 1
ATOM 1629 O O . THR B 1 11 ? -14.055 8.734 8.883 1 35.12 11 THR B O 1
ATOM 1632 N N . ALA B 1 12 ? -13.477 7.559 10.797 1 35.72 12 ALA B N 1
ATOM 1633 C CA . ALA B 1 12 ? -14.508 6.551 10.555 1 35.72 12 ALA B CA 1
ATOM 1634 C C . ALA B 1 12 ? -15.898 7.102 10.875 1 35.72 12 ALA B C 1
ATOM 1636 O O . ALA B 1 12 ? -16.875 6.746 10.211 1 35.72 12 ALA B O 1
ATOM 1637 N N . GLN B 1 13 ? -15.922 7.832 11.93 1 35.06 13 GLN B N 1
ATOM 1638 C CA . GLN B 1 13 ? -17.234 8.328 12.328 1 35.06 13 GLN B CA 1
ATOM 1639 C C . GLN B 1 13 ? -17.828 9.25 11.266 1 35.06 13 GLN B C 1
ATOM 1641 O O . GLN B 1 13 ? -19.016 9.164 10.961 1 35.06 13 GLN B O 1
ATOM 1646 N N . GLY B 1 14 ? -17 10.242 10.82 1 35.5 14 GLY B N 1
ATOM 1647 C CA . GLY B 1 14 ? -17.547 11.148 9.82 1 35.5 14 GLY B CA 1
ATOM 1648 C C . GLY B 1 14 ? -17.797 10.477 8.477 1 35.5 14 GLY B C 1
ATOM 1649 O O . GLY B 1 14 ? -18.719 10.852 7.762 1 35.5 14 GLY B O 1
ATOM 1650 N N . ALA B 1 15 ? -16.859 9.664 8.102 1 36.56 15 ALA B N 1
ATOM 1651 C CA . ALA B 1 15 ? -17.016 8.906 6.863 1 36.56 15 ALA B CA 1
ATOM 1652 C C . ALA B 1 15 ? -18.109 7.855 6.996 1 36.56 15 ALA B C 1
ATOM 1654 O O . ALA B 1 15 ? -18.688 7.418 6 1 36.56 15 ALA B O 1
ATOM 1655 N N . HIS B 1 16 ? -18.297 7.355 8.25 1 36.91 16 HIS B N 1
ATOM 1656 C CA . HIS B 1 16 ? -19.359 6.371 8.422 1 36.91 16 HIS B CA 1
ATOM 1657 C C . HIS B 1 16 ? -20.688 6.914 7.945 1 36.91 16 HIS B C 1
ATOM 1659 O O . HIS B 1 16 ? -21.609 6.141 7.652 1 36.91 16 HIS B O 1
ATOM 1665 N N . SER B 1 17 ? -20.859 8.195 8.031 1 37 17 SER B N 1
ATOM 1666 C CA . SER B 1 17 ? -22.219 8.664 7.746 1 37 17 SER B CA 1
ATOM 1667 C C . SER B 1 17 ? -22.5 8.672 6.246 1 37 17 SER B C 1
ATOM 1669 O O . SER B 1 17 ? -23.625 8.445 5.82 1 37 17 SER B O 1
ATOM 1671 N N . LYS B 1 18 ? -21.562 9.219 5.461 1 40.38 18 LYS B N 1
ATOM 1672 C CA . LYS B 1 18 ? -22.016 9.453 4.094 1 40.38 18 LYS B CA 1
ATOM 1673 C C . LYS B 1 18 ? -22.016 8.156 3.287 1 40.38 18 LYS B C 1
ATOM 1675 O O . LYS B 1 18 ? -22.734 8.031 2.297 1 40.38 18 LYS B O 1
ATOM 1680 N N . GLY B 1 19 ? -21.141 7.195 3.541 1 42.97 19 GLY B N 1
ATOM 1681 C CA . GLY B 1 19 ? -21.188 5.891 2.896 1 42.97 19 GLY B CA 1
ATOM 1682 C C . GLY B 1 19 ? -22.344 5.031 3.354 1 42.97 19 GLY B C 1
ATOM 1683 O O . GLY B 1 19 ? -22.422 3.85 3.01 1 42.97 19 GLY B O 1
ATOM 1684 N N . HIS B 1 20 ? -23.047 5.645 4.277 1 51.5 20 HIS B N 1
ATOM 1685 C CA . HIS B 1 20 ? -24.141 4.906 4.902 1 51.5 20 HIS B CA 1
ATOM 1686 C C . HIS B 1 20 ? -25.312 4.746 3.941 1 51.5 20 HIS B C 1
ATOM 1688 O O . HIS B 1 20 ? -26.156 3.867 4.129 1 51.5 20 HIS B O 1
ATOM 1694 N N . ASP B 1 21 ? -25.125 5.441 2.754 1 63.03 21 ASP B N 1
ATOM 1695 C CA . ASP B 1 21 ? -26.312 5.297 1.918 1 63.03 21 ASP B CA 1
ATOM 1696 C C . ASP B 1 21 ? -26.125 4.168 0.903 1 63.03 21 ASP B C 1
ATOM 1698 O O . ASP B 1 21 ? -27.078 3.795 0.213 1 63.03 21 ASP B O 1
ATOM 1702 N N . LEU B 1 22 ? -24.969 3.623 0.894 1 71.25 22 LEU B N 1
ATOM 1703 C CA . LEU B 1 22 ? -24.781 2.555 -0.083 1 71.25 22 LEU B CA 1
ATOM 1704 C C . LEU B 1 22 ? -25.125 1.197 0.526 1 71.25 22 LEU B C 1
ATOM 1706 O O . LEU B 1 22 ? -24.812 0.944 1.693 1 71.25 22 LEU B O 1
ATOM 1710 N N . THR B 1 23 ? -25.812 0.402 -0.327 1 74.25 23 THR B N 1
ATOM 1711 C CA . THR B 1 23 ? -26.016 -0.984 0.084 1 74.25 23 THR B CA 1
ATOM 1712 C C . THR B 1 23 ? -24.688 -1.741 0.08 1 74.25 23 THR B C 1
ATOM 1714 O O . THR B 1 23 ? -23.719 -1.304 -0.543 1 74.25 23 THR B O 1
ATOM 1717 N N . PRO B 1 24 ? -24.641 -2.812 0.844 1 79.44 24 PRO B N 1
ATOM 1718 C CA . PRO B 1 24 ? -23.422 -3.637 0.806 1 79.44 24 PRO B CA 1
ATOM 1719 C C . PRO B 1 24 ? -23.016 -4.031 -0.613 1 79.44 24 PRO B C 1
ATOM 1721 O O . PRO B 1 24 ? -21.844 -4.008 -0.954 1 79.44 24 PRO B O 1
ATOM 1724 N N . GLN B 1 25 ? -23.984 -4.352 -1.416 1 81.31 25 GLN B N 1
ATOM 1725 C CA . GLN B 1 25 ? -23.672 -4.746 -2.785 1 81.31 25 GLN B CA 1
ATOM 1726 C C . GLN B 1 25 ? -23.094 -3.576 -3.576 1 81.31 25 GLN B C 1
ATOM 1728 O O . GLN B 1 25 ? -22.172 -3.754 -4.371 1 81.31 25 GLN B O 1
ATOM 1733 N N . GLN B 1 26 ? -23.594 -2.426 -3.398 1 79.62 26 GLN B N 1
ATOM 1734 C CA . GLN B 1 26 ? -23.078 -1.242 -4.078 1 79.62 26 GLN B CA 1
ATOM 1735 C C . GLN B 1 26 ? -21.641 -0.953 -3.662 1 79.62 26 GLN B C 1
ATOM 1737 O O . GLN B 1 26 ? -20.828 -0.544 -4.488 1 79.62 26 GLN B O 1
ATOM 1742 N N . LYS B 1 27 ? -21.391 -1.151 -2.377 1 83.12 27 LYS B N 1
ATOM 1743 C CA . LYS B 1 27 ? -20.031 -0.966 -1.874 1 83.12 27 LYS B CA 1
ATOM 1744 C C . LYS B 1 27 ? -19.062 -1.954 -2.521 1 83.12 27 LYS B C 1
ATOM 1746 O O . LYS B 1 27 ? -17.984 -1.574 -2.949 1 83.12 27 LYS B O 1
ATOM 1751 N N . ILE B 1 28 ? -19.531 -3.176 -2.65 1 86.38 28 ILE B N 1
ATOM 1752 C CA . ILE B 1 28 ? -18.703 -4.223 -3.236 1 86.38 28 ILE B CA 1
ATOM 1753 C C . ILE B 1 28 ? -18.469 -3.938 -4.719 1 86.38 28 ILE B C 1
ATOM 1755 O O . ILE B 1 28 ? -17.359 -4.105 -5.23 1 86.38 28 ILE B O 1
ATOM 1759 N N . ASP B 1 29 ? -19.531 -3.492 -5.418 1 84.94 29 ASP B N 1
ATOM 1760 C CA . ASP B 1 29 ? -19.391 -3.145 -6.828 1 84.94 29 ASP B CA 1
ATOM 1761 C C . ASP B 1 29 ? -18.375 -2.033 -7.027 1 84.94 29 ASP B C 1
ATOM 1763 O O . ASP B 1 29 ? -17.578 -2.078 -7.969 1 84.94 29 ASP B O 1
ATOM 1767 N N . THR B 1 30 ? -18.422 -1.051 -6.148 1 85.06 30 THR B N 1
ATOM 1768 C CA . THR B 1 30 ? -17.469 0.044 -6.207 1 85.06 30 THR B CA 1
ATOM 1769 C C . THR B 1 30 ? -16.047 -0.474 -6.004 1 85.06 30 THR B C 1
ATOM 1771 O O . THR B 1 30 ? -15.125 -0.094 -6.738 1 85.06 30 THR B O 1
ATOM 1774 N N . LEU B 1 31 ? -15.891 -1.372 -5.027 1 89.5 31 LEU B N 1
ATOM 1775 C CA . LEU B 1 31 ? -14.602 -2.01 -4.77 1 89.5 31 LEU B CA 1
ATOM 1776 C C . LEU B 1 31 ? -14.07 -2.686 -6.027 1 89.5 31 LEU B C 1
ATOM 1778 O O . LEU B 1 31 ? -12.938 -2.428 -6.445 1 89.5 31 LEU B O 1
ATOM 1782 N N . LEU B 1 32 ? -14.891 -3.504 -6.59 1 89.88 32 LEU B N 1
ATOM 1783 C CA . LEU B 1 32 ? -14.461 -4.328 -7.711 1 89.88 32 LEU B CA 1
ATOM 1784 C C . LEU B 1 32 ? -14.18 -3.469 -8.945 1 89.88 32 LEU B C 1
ATOM 1786 O O . LEU B 1 32 ? -13.266 -3.764 -9.719 1 89.88 32 LEU B O 1
ATOM 1790 N N . GLU B 1 33 ? -14.945 -2.42 -9.125 1 89.69 33 GLU B N 1
ATOM 1791 C CA . GLU B 1 33 ? -14.688 -1.49 -10.219 1 89.69 33 GLU B CA 1
ATOM 1792 C C . GLU B 1 33 ? -13.305 -0.862 -10.102 1 89.69 33 GLU B C 1
ATOM 1794 O O . GLU B 1 33 ? -12.531 -0.874 -11.062 1 89.69 33 GLU B O 1
ATOM 1799 N N . ILE B 1 34 ? -13.008 -0.366 -8.945 1 91.75 34 ILE B N 1
ATOM 1800 C CA . ILE B 1 34 ? -11.75 0.335 -8.727 1 91.75 34 ILE B CA 1
ATOM 1801 C C . ILE B 1 34 ? -10.586 -0.646 -8.844 1 91.75 34 ILE B C 1
ATOM 1803 O O . ILE B 1 34 ? -9.602 -0.37 -9.539 1 91.75 34 ILE B O 1
ATOM 1807 N N . THR B 1 35 ? -10.672 -1.817 -8.18 1 94.56 35 THR B N 1
ATOM 1808 C CA . THR B 1 35 ? -9.555 -2.754 -8.148 1 94.56 35 THR B CA 1
ATOM 1809 C C . THR B 1 35 ? -9.328 -3.377 -9.523 1 94.56 35 THR B C 1
ATOM 1811 O O . THR B 1 35 ? -8.188 -3.662 -9.898 1 94.56 35 THR B O 1
ATOM 1814 N N . LYS B 1 36 ? -10.391 -3.582 -10.266 1 93.31 36 LYS B N 1
ATOM 1815 C CA . LYS B 1 36 ? -10.25 -4.098 -11.625 1 93.31 36 LYS B CA 1
ATOM 1816 C C . LYS B 1 36 ? -9.578 -3.068 -12.531 1 93.31 36 LYS B C 1
ATOM 1818 O O . LYS B 1 36 ? -8.727 -3.418 -13.352 1 93.31 36 LYS B O 1
ATOM 1823 N N . HIS B 1 37 ? -10.023 -1.864 -12.422 1 92.62 37 HIS B N 1
ATOM 1824 C CA . HIS B 1 37 ? -9.461 -0.789 -13.227 1 92.62 37 HIS B CA 1
ATOM 1825 C C . HIS B 1 37 ? -7.965 -0.636 -12.977 1 92.62 37 HIS B C 1
ATOM 1827 O O . HIS B 1 37 ? -7.184 -0.519 -13.922 1 92.62 37 HIS B O 1
ATOM 1833 N N . ILE B 1 38 ? -7.543 -0.69 -11.734 1 93.5 38 ILE B N 1
ATOM 1834 C CA . ILE B 1 38 ? -6.141 -0.51 -11.383 1 93.5 38 ILE B CA 1
ATOM 1835 C C . ILE B 1 38 ? -5.363 -1.789 -11.688 1 93.5 38 ILE B C 1
ATOM 1837 O O . ILE B 1 38 ? -4.223 -1.732 -12.156 1 93.5 38 ILE B O 1
ATOM 1841 N N . GLY B 1 39 ? -5.961 -2.922 -11.383 1 95.25 39 GLY B N 1
ATOM 1842 C CA . GLY B 1 39 ? -5.41 -4.219 -11.742 1 95.25 39 GLY B CA 1
ATOM 1843 C C . GLY B 1 39 ? -4.461 -4.777 -10.703 1 95.25 39 GLY B C 1
ATOM 1844 O O . GLY B 1 39 ? -4.652 -5.898 -10.219 1 95.25 39 GLY B O 1
ATOM 1845 N N . THR B 1 40 ? -3.469 -3.967 -10.273 1 96.56 40 THR B N 1
ATOM 1846 C CA . THR B 1 40 ? -2.426 -4.422 -9.367 1 96.56 40 THR B CA 1
ATOM 1847 C C . THR B 1 40 ? -2.504 -3.68 -8.039 1 96.56 40 THR B C 1
ATOM 1849 O O . THR B 1 40 ? -2.693 -2.463 -8.008 1 96.56 40 THR B O 1
ATOM 1852 N N . GLY B 1 41 ? -2.512 -4.434 -6.898 1 97.38 41 GLY B N 1
ATOM 1853 C CA . GLY B 1 41 ? -2.434 -3.861 -5.562 1 97.38 41 GLY B CA 1
ATOM 1854 C C . GLY B 1 41 ? -1.081 -4.059 -4.906 1 97.38 41 GLY B C 1
ATOM 1855 O O . GLY B 1 41 ? -0.28 -4.879 -5.359 1 97.38 41 GLY B O 1
ATOM 1856 N N . MET B 1 42 ? -0.785 -3.246 -3.932 1 98 42 MET B N 1
ATOM 1857 C CA . MET B 1 42 ? 0.395 -3.439 -3.094 1 98 42 MET B CA 1
ATOM 1858 C C . MET B 1 42 ? 0.056 -4.273 -1.864 1 98 42 MET B C 1
ATOM 1860 O O . MET B 1 42 ? -0.712 -3.84 -1.005 1 98 42 MET B O 1
ATOM 1864 N N . LEU B 1 43 ? 0.603 -5.43 -1.809 1 97.62 43 LEU B N 1
ATOM 1865 C CA . LEU B 1 43 ? 0.417 -6.32 -0.667 1 97.62 43 LEU B CA 1
ATOM 1866 C C . LEU B 1 43 ? 1.458 -6.043 0.413 1 97.62 43 LEU B C 1
ATOM 1868 O O . LEU B 1 43 ? 2.658 -6.191 0.175 1 97.62 43 LEU B O 1
ATOM 1872 N N . THR B 1 44 ? 1.007 -5.625 1.54 1 98 44 THR B N 1
ATOM 1873 C CA . THR B 1 44 ? 1.881 -5.352 2.676 1 98 44 THR B CA 1
ATOM 1874 C C . THR B 1 44 ? 1.767 -6.453 3.725 1 98 44 THR B C 1
ATOM 1876 O O . THR B 1 44 ? 0.661 -6.844 4.105 1 98 44 THR B O 1
ATOM 1879 N N . SER B 1 45 ? 2.846 -6.992 4.121 1 96.94 45 SER B N 1
ATOM 1880 C CA . SER B 1 45 ? 2.932 -7.984 5.188 1 96.94 45 SER B CA 1
ATOM 1881 C C . SER B 1 45 ? 4.008 -7.613 6.203 1 96.94 45 SER B C 1
ATOM 1883 O O . SER B 1 45 ? 4.797 -6.695 5.969 1 96.94 45 SER B O 1
ATOM 1885 N N . ARG B 1 46 ? 3.906 -8.203 7.309 1 95.81 46 ARG B N 1
ATOM 1886 C CA . ARG B 1 46 ? 4.918 -8.016 8.344 1 95.81 46 ARG B CA 1
ATOM 1887 C C . ARG B 1 46 ? 5.965 -9.125 8.305 1 95.81 46 ARG B C 1
ATOM 1889 O O . ARG B 1 46 ? 5.633 -10.305 8.422 1 95.81 46 ARG B O 1
ATOM 1896 N N . SER B 1 47 ? 7.219 -8.703 8.102 1 89.75 47 SER B N 1
ATOM 1897 C CA . SER B 1 47 ? 8.312 -9.664 8.07 1 89.75 47 SER B CA 1
ATOM 1898 C C . SER B 1 47 ? 8.617 -10.203 9.469 1 89.75 47 SER B C 1
ATOM 1900 O O . SER B 1 47 ? 8.094 -9.695 10.461 1 89.75 47 SER B O 1
ATOM 1902 N N . VAL B 1 48 ? 9.453 -11.188 9.516 1 87.94 48 VAL B N 1
ATOM 1903 C CA . VAL B 1 48 ? 9.828 -11.844 10.766 1 87.94 48 VAL B CA 1
ATOM 1904 C C . VAL B 1 48 ? 10.531 -10.836 11.68 1 87.94 48 VAL B C 1
ATOM 1906 O O . VAL B 1 48 ? 10.359 -10.883 12.906 1 87.94 48 VAL B O 1
ATOM 1909 N N . ASP B 1 49 ? 11.234 -9.883 11.109 1 88.94 49 ASP B N 1
ATOM 1910 C CA . ASP B 1 49 ? 11.953 -8.891 11.898 1 88.94 49 ASP B CA 1
ATOM 1911 C C . ASP B 1 49 ? 11.055 -7.707 12.25 1 88.94 49 ASP B C 1
ATOM 1913 O O . ASP B 1 49 ? 11.523 -6.711 12.797 1 88.94 49 ASP B O 1
ATOM 1917 N N . GLY B 1 50 ? 9.805 -7.793 11.867 1 91.88 50 GLY B N 1
ATOM 1918 C CA . GLY B 1 50 ? 8.82 -6.84 12.336 1 91.88 50 GLY B CA 1
ATOM 1919 C C . GLY B 1 50 ? 8.555 -5.719 11.352 1 91.88 50 GLY B C 1
ATOM 1920 O O . GLY B 1 50 ? 7.641 -4.91 11.547 1 91.88 50 GLY B O 1
ATOM 1921 N N . LYS B 1 51 ? 9.266 -5.719 10.258 1 93.44 51 LYS B N 1
ATOM 1922 C CA . LYS B 1 51 ? 9.094 -4.652 9.273 1 93.44 51 LYS B CA 1
ATOM 1923 C C . LYS B 1 51 ? 7.859 -4.891 8.414 1 93.44 51 LYS B C 1
ATOM 1925 O O . LYS B 1 51 ? 7.512 -6.035 8.117 1 93.44 51 LYS B O 1
ATOM 1930 N N . LEU B 1 52 ? 7.203 -3.838 8.148 1 96.44 52 LEU B N 1
ATOM 1931 C CA . LEU B 1 52 ? 6.172 -3.908 7.117 1 96.44 52 LEU B CA 1
ATOM 1932 C C . LEU B 1 52 ? 6.762 -3.666 5.734 1 96.44 52 LEU B C 1
ATOM 1934 O O . LEU B 1 52 ? 7.426 -2.652 5.508 1 96.44 52 LEU B O 1
ATOM 1938 N N . ALA B 1 53 ? 6.582 -4.59 4.859 1 94.19 53 ALA B N 1
ATOM 1939 C CA . ALA B 1 53 ? 7.078 -4.488 3.49 1 94.19 53 ALA B CA 1
ATOM 1940 C C . ALA B 1 53 ? 5.977 -4.809 2.482 1 94.19 53 ALA B C 1
ATOM 1942 O O . ALA B 1 53 ? 5.113 -5.648 2.742 1 94.19 53 ALA B O 1
ATOM 1943 N N . SER B 1 54 ? 6.055 -4.098 1.411 1 96.06 54 SER B N 1
ATOM 1944 C CA . SER B 1 54 ? 5.027 -4.289 0.394 1 96.06 54 SER B CA 1
ATOM 1945 C C . SER B 1 54 ? 5.633 -4.758 -0.924 1 96.06 54 SER B C 1
ATOM 1947 O O . SER B 1 54 ? 6.84 -4.637 -1.136 1 96.06 54 SER B O 1
ATOM 1949 N N . ARG B 1 55 ? 4.828 -5.281 -1.766 1 92.31 55 ARG B N 1
ATOM 1950 C CA . ARG B 1 55 ? 5.137 -5.641 -3.145 1 92.31 55 ARG B CA 1
ATOM 1951 C C . ARG B 1 55 ? 3.896 -5.551 -4.027 1 92.31 55 ARG B C 1
ATOM 1953 O O . ARG B 1 55 ? 2.771 -5.688 -3.543 1 92.31 55 ARG B O 1
ATOM 1960 N N . ALA B 1 56 ? 4.133 -5.309 -5.242 1 94 56 ALA B N 1
ATOM 1961 C CA . ALA B 1 56 ? 3.023 -5.258 -6.191 1 94 56 ALA B CA 1
ATOM 1962 C C . ALA B 1 56 ? 2.541 -6.664 -6.547 1 94 56 ALA B C 1
ATOM 1964 O O . ALA B 1 56 ? 3.348 -7.547 -6.848 1 94 56 ALA B O 1
ATOM 1965 N N . MET B 1 57 ? 1.242 -6.844 -6.469 1 94.56 57 MET B N 1
ATOM 1966 C CA . MET B 1 57 ? 0.625 -8.133 -6.777 1 94.56 57 MET B CA 1
ATOM 1967 C C . MET B 1 57 ? -0.671 -7.941 -7.555 1 94.56 57 MET B C 1
ATOM 1969 O O . MET B 1 57 ? -1.517 -7.129 -7.176 1 94.56 57 MET B O 1
ATOM 1973 N N . ALA B 1 58 ? -0.821 -8.641 -8.641 1 94.5 58 ALA B N 1
ATOM 1974 C CA . ALA B 1 58 ? -2.09 -8.703 -9.359 1 94.5 58 ALA B CA 1
ATOM 1975 C C . ALA B 1 58 ? -2.891 -9.938 -8.953 1 94.5 58 ALA B C 1
ATOM 1977 O O . ALA B 1 58 ? -2.396 -11.062 -9.047 1 94.5 58 ALA B O 1
ATOM 1978 N N . PRO B 1 59 ? -4.078 -9.742 -8.516 1 95.88 59 PRO B N 1
ATOM 1979 C CA . PRO B 1 59 ? -4.863 -10.93 -8.156 1 95.88 59 PRO B CA 1
ATOM 1980 C C . PRO B 1 59 ? -5.234 -11.781 -9.367 1 95.88 59 PRO B C 1
ATOM 1982 O O . PRO B 1 59 ? -5.531 -11.242 -10.438 1 95.88 59 PRO B O 1
ATOM 1985 N N . ALA B 1 60 ? -5.121 -13.109 -9.188 1 95.44 60 ALA B N 1
ATOM 1986 C CA . ALA B 1 60 ? -5.617 -14.055 -10.188 1 95.44 60 ALA B CA 1
ATOM 1987 C C . ALA B 1 60 ? -7.141 -14.055 -10.227 1 95.44 60 ALA B C 1
ATOM 1989 O O . ALA B 1 60 ? -7.742 -14.234 -11.289 1 95.44 60 ALA B O 1
ATOM 1990 N N . THR B 1 61 ? -7.746 -13.844 -9.117 1 94.62 61 THR B N 1
ATOM 1991 C CA . THR B 1 61 ? -9.195 -13.797 -8.977 1 94.62 61 THR B CA 1
ATOM 1992 C C . THR B 1 61 ? -9.594 -13.062 -7.699 1 94.62 61 THR B C 1
ATOM 1994 O O . THR B 1 61 ? -8.797 -12.953 -6.77 1 94.62 61 THR B O 1
ATOM 1997 N N . THR B 1 62 ? -10.742 -12.492 -7.668 1 94.06 62 THR B N 1
ATOM 1998 C CA . THR B 1 62 ? -11.352 -11.883 -6.488 1 94.06 62 THR B CA 1
ATOM 1999 C C . THR B 1 62 ? -12.711 -12.508 -6.203 1 94.06 62 THR B C 1
ATOM 2001 O O . THR B 1 62 ? -13.555 -11.898 -5.535 1 94.06 62 THR B O 1
ATOM 2004 N N . GLU B 1 63 ? -12.914 -13.727 -6.758 1 89.19 63 GLU B N 1
ATOM 2005 C CA . GLU B 1 63 ? -14.172 -14.445 -6.555 1 89.19 63 GLU B CA 1
ATOM 2006 C C . GLU B 1 63 ? -14.438 -14.672 -5.07 1 89.19 63 GLU B C 1
ATOM 2008 O O . GLU B 1 63 ? -13.531 -15.023 -4.316 1 89.19 63 GLU B O 1
ATOM 2013 N N . GLY B 1 64 ? -15.758 -14.383 -4.645 1 87.44 64 GLY B N 1
ATOM 2014 C CA . GLY B 1 64 ? -16.125 -14.555 -3.25 1 87.44 64 GLY B CA 1
ATOM 2015 C C . GLY B 1 64 ? -15.508 -13.516 -2.336 1 87.44 64 GLY B C 1
ATOM 2016 O O . GLY B 1 64 ? -15.383 -13.742 -1.129 1 87.44 64 GLY B O 1
ATOM 2017 N N . LEU B 1 65 ? -14.969 -12.453 -2.902 1 90.19 65 LEU B N 1
ATOM 2018 C CA . LEU B 1 65 ? -14.305 -11.367 -2.193 1 90.19 65 LEU B CA 1
ATOM 2019 C C . LEU B 1 65 ? -13.039 -11.859 -1.502 1 90.19 65 LEU B C 1
ATOM 2021 O O . LEU B 1 65 ? -12.711 -11.422 -0.395 1 90.19 65 LEU B O 1
ATOM 2025 N N . VAL B 1 66 ? -12.5 -12.93 -2.051 1 93.5 66 VAL B N 1
ATOM 2026 C CA . VAL B 1 66 ? -11.172 -13.414 -1.673 1 93.5 66 VAL B CA 1
ATOM 2027 C C . VAL B 1 66 ? -10.156 -13.023 -2.742 1 93.5 66 VAL B C 1
ATOM 2029 O O . VAL B 1 66 ? -10.312 -13.375 -3.914 1 93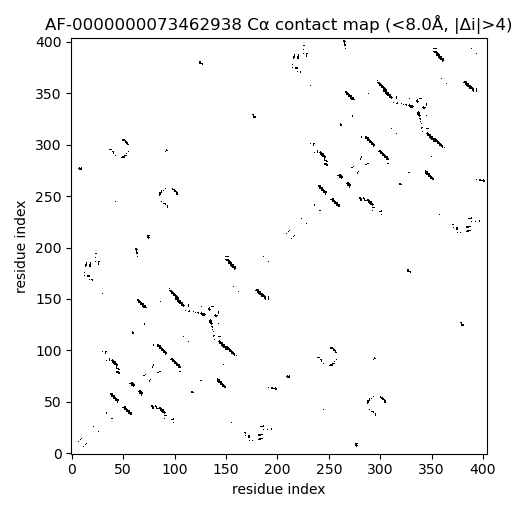.5 66 VAL B O 1
ATOM 2032 N N . PHE B 1 67 ? -9.266 -12.227 -2.354 1 96.06 67 PHE B N 1
ATOM 2033 C CA . PHE B 1 67 ? -8.219 -11.82 -3.287 1 96.06 67 PHE B CA 1
ATOM 2034 C C . PHE B 1 67 ? -7.098 -12.852 -3.32 1 96.06 67 PHE B C 1
ATOM 2036 O O . PHE B 1 67 ? -6.355 -13 -2.35 1 96.06 67 PHE B O 1
ATOM 2043 N N . SER B 1 68 ? -6.953 -13.562 -4.453 1 97 68 SER B N 1
ATOM 2044 C CA . SER B 1 68 ? -6.004 -14.672 -4.566 1 97 68 SER B CA 1
ATOM 2045 C C . SER B 1 68 ? -4.84 -14.305 -5.484 1 97 68 SER B C 1
ATOM 2047 O O . SER B 1 68 ? -5.047 -13.852 -6.609 1 97 68 SER B O 1
ATOM 2049 N N . PHE B 1 69 ? -3.697 -14.523 -4.973 1 96.31 69 PHE B N 1
ATOM 2050 C CA . PHE B 1 69 ? -2.471 -14.219 -5.699 1 96.31 69 PHE B CA 1
ATOM 2051 C C . PHE B 1 69 ? -1.618 -15.469 -5.867 1 96.31 69 PHE B C 1
ATOM 2053 O O . PHE B 1 69 ? -1.473 -16.266 -4.93 1 96.31 69 PHE B O 1
ATOM 2060 N N . TYR B 1 70 ? -1.056 -15.688 -7.109 1 93.31 70 TYR B N 1
ATOM 2061 C CA . TYR B 1 70 ? -0.08 -16.766 -7.262 1 93.31 70 TYR B CA 1
ATOM 2062 C C . TYR B 1 70 ? 1.231 -16.406 -6.57 1 93.31 70 TYR B C 1
ATOM 2064 O O . TYR B 1 70 ? 1.697 -15.266 -6.656 1 93.31 70 TYR B O 1
ATOM 2072 N N . ILE B 1 71 ? 1.72 -17.297 -5.859 1 92 71 ILE B N 1
ATOM 2073 C CA . ILE B 1 71 ? 3.031 -17.078 -5.258 1 92 71 ILE B CA 1
ATOM 2074 C C . ILE B 1 71 ? 3.895 -18.328 -5.445 1 92 71 ILE B C 1
ATOM 2076 O O . ILE B 1 71 ? 3.373 -19.438 -5.582 1 92 71 ILE B O 1
ATOM 2080 N N . ASN B 1 72 ? 5.168 -18.078 -5.543 1 87.81 72 ASN B N 1
ATOM 2081 C CA . ASN B 1 72 ? 6.195 -19.109 -5.527 1 87.81 72 ASN B CA 1
ATOM 2082 C C . ASN B 1 72 ? 6.672 -19.406 -4.109 1 87.81 72 ASN B C 1
ATOM 2084 O O . ASN B 1 72 ? 7.312 -18.578 -3.475 1 87.81 72 ASN B O 1
ATOM 2088 N N . THR B 1 73 ? 6.375 -20.594 -3.582 1 86.94 73 THR B N 1
ATOM 2089 C CA . THR B 1 73 ? 6.637 -20.922 -2.188 1 86.94 73 THR B CA 1
ATOM 2090 C C . THR B 1 73 ? 8.141 -21.016 -1.926 1 86.94 73 THR B C 1
ATOM 2092 O O . THR B 1 73 ? 8.57 -21.031 -0.772 1 86.94 73 THR B O 1
ATOM 2095 N N . GLU B 1 74 ? 8.953 -21.062 -2.893 1 79.19 74 GLU B N 1
ATOM 2096 C CA . GLU B 1 74 ? 10.398 -21.141 -2.709 1 79.19 74 GLU B CA 1
ATOM 2097 C C . GLU B 1 74 ? 11.047 -19.766 -2.846 1 79.19 74 GLU B C 1
ATOM 2099 O O . GLU B 1 74 ? 12.273 -19.641 -2.74 1 79.19 74 GLU B O 1
ATOM 2104 N N . SER B 1 75 ? 10.273 -18.734 -3.047 1 73.75 75 SER B N 1
ATOM 2105 C CA . SER B 1 75 ? 10.812 -17.391 -3.24 1 73.75 75 SER B CA 1
ATOM 2106 C C . SER B 1 75 ? 11.109 -16.719 -1.904 1 73.75 75 SER B C 1
ATOM 2108 O O . SER B 1 75 ? 11.688 -15.625 -1.866 1 73.75 75 SER B O 1
ATOM 2110 N N . GLY B 1 76 ? 10.844 -17.391 -0.751 1 69.38 76 GLY B N 1
ATOM 2111 C CA . GLY B 1 76 ? 11.055 -16.781 0.552 1 69.38 76 GLY B CA 1
ATOM 2112 C C . GLY B 1 76 ? 9.969 -15.789 0.935 1 69.38 76 GLY B C 1
ATOM 2113 O O . GLY B 1 76 ? 9.906 -15.344 2.082 1 69.38 76 GLY B O 1
ATOM 2114 N N . LYS B 1 77 ? 9.102 -15.469 0.03 1 66.06 77 LYS B N 1
ATOM 2115 C CA . LYS B 1 77 ? 8.078 -14.453 0.258 1 66.06 77 LYS B CA 1
ATOM 2116 C C . LYS B 1 77 ? 7.004 -14.961 1.212 1 66.06 77 LYS B C 1
ATOM 2118 O O . LYS B 1 77 ? 6.238 -14.172 1.766 1 66.06 77 LYS B O 1
ATOM 2123 N N . THR B 1 78 ? 6.973 -16.172 1.528 1 74.62 78 THR B N 1
ATOM 2124 C CA . THR B 1 78 ? 5.891 -16.734 2.326 1 74.62 78 THR B CA 1
ATOM 2125 C C . THR B 1 78 ? 6.234 -16.703 3.811 1 74.62 78 THR B C 1
ATOM 2127 O O . THR B 1 78 ? 5.371 -16.906 4.66 1 74.62 78 THR B O 1
ATOM 2130 N N . ASP B 1 79 ? 7.418 -16.438 4.195 1 79.88 79 ASP B N 1
ATOM 2131 C CA . ASP B 1 79 ? 7.844 -16.453 5.59 1 79.88 79 ASP B CA 1
ATOM 2132 C C . ASP B 1 79 ? 7.07 -15.438 6.418 1 79.88 79 ASP B C 1
ATOM 2134 O O . ASP B 1 79 ? 6.715 -15.703 7.57 1 79.88 79 ASP B O 1
ATOM 2138 N N . ASP B 1 80 ? 6.793 -14.367 5.867 1 85.31 80 ASP B N 1
ATOM 2139 C CA . ASP B 1 80 ? 6.07 -13.312 6.574 1 85.31 80 ASP B CA 1
ATOM 2140 C C . ASP B 1 80 ? 4.684 -13.789 7 1 85.31 80 ASP B C 1
ATOM 2142 O O . ASP B 1 80 ? 4.289 -13.625 8.156 1 85.31 80 ASP B O 1
ATOM 2146 N N . ILE B 1 81 ? 4.062 -14.438 6.055 1 88.75 81 ILE B N 1
ATOM 2147 C CA . ILE B 1 81 ? 2.66 -14.797 6.238 1 88.75 81 ILE B CA 1
ATOM 2148 C C . ILE B 1 81 ? 2.541 -15.906 7.281 1 88.75 81 ILE B C 1
ATOM 2150 O O . ILE B 1 81 ? 1.554 -15.977 8.016 1 88.75 81 ILE B O 1
ATOM 2154 N N . GLU B 1 82 ? 3.533 -16.75 7.355 1 85.56 82 GLU B N 1
ATOM 2155 C CA . GLU B 1 82 ? 3.537 -17.828 8.336 1 85.56 82 GLU B CA 1
ATOM 2156 C C . GLU B 1 82 ? 3.662 -17.281 9.758 1 85.56 82 GLU B C 1
ATOM 2158 O O . GLU B 1 82 ? 3.086 -17.844 10.695 1 85.56 82 GLU B O 1
ATOM 2163 N N . VAL B 1 83 ? 4.332 -16.25 9.914 1 86.31 83 VAL B N 1
ATOM 2164 C CA . VAL B 1 83 ? 4.574 -15.656 11.227 1 86.31 83 VAL B CA 1
ATOM 2165 C C . VAL B 1 83 ? 3.414 -14.742 11.609 1 86.31 83 VAL B C 1
ATOM 2167 O O . VAL B 1 83 ? 2.973 -14.734 12.758 1 86.31 83 VAL B O 1
ATOM 2170 N N . ASP B 1 84 ? 2.941 -13.977 10.734 1 93.81 84 ASP B N 1
ATOM 2171 C CA . ASP B 1 84 ? 1.828 -13.055 10.914 1 93.81 84 ASP B CA 1
ATOM 2172 C C . ASP B 1 84 ? 0.917 -13.039 9.688 1 93.81 84 ASP B C 1
ATOM 2174 O O . ASP B 1 84 ? 1.284 -12.5 8.641 1 93.81 84 ASP B O 1
ATOM 2178 N N . PRO B 1 85 ? -0.258 -13.586 9.836 1 96.31 85 PRO B N 1
ATOM 2179 C CA . PRO B 1 85 ? -1.125 -13.695 8.656 1 96.31 85 PRO B CA 1
ATOM 2180 C C . PRO B 1 85 ? -1.814 -12.383 8.305 1 96.31 85 PRO B C 1
ATOM 2182 O O . PRO B 1 85 ? -2.486 -12.289 7.273 1 96.31 85 PRO B O 1
ATOM 2185 N N . GLN B 1 86 ? -1.747 -11.352 9.227 1 96.94 86 GLN B N 1
ATOM 2186 C CA . GLN B 1 86 ? -2.361 -10.062 8.922 1 96.94 86 GLN B CA 1
ATOM 2187 C C . GLN B 1 86 ? -1.672 -9.391 7.738 1 96.94 86 GLN B C 1
ATOM 2189 O O . GLN B 1 86 ? -0.451 -9.219 7.738 1 96.94 86 GLN B O 1
ATOM 2194 N N . VAL B 1 87 ? -2.418 -9.055 6.766 1 98 87 VAL B N 1
ATOM 2195 C CA . VAL B 1 87 ? -1.88 -8.352 5.605 1 98 87 VAL B CA 1
ATOM 2196 C C . VAL B 1 87 ? -2.803 -7.199 5.223 1 98 87 VAL B C 1
ATOM 2198 O O . VAL B 1 87 ? -3.906 -7.074 5.762 1 98 87 VAL B O 1
ATOM 2201 N N . ASN B 1 88 ? -2.332 -6.34 4.406 1 98.31 88 ASN B N 1
ATOM 2202 C CA . ASN B 1 88 ? -3.113 -5.312 3.729 1 98.31 88 ASN B CA 1
ATOM 2203 C C . ASN B 1 88 ? -2.848 -5.305 2.227 1 98.31 88 ASN B C 1
ATOM 2205 O O . ASN B 1 88 ? -1.703 -5.445 1.793 1 98.31 88 ASN B O 1
ATOM 2209 N N . VAL B 1 89 ? -3.854 -5.23 1.468 1 98.44 89 VAL B N 1
ATOM 2210 C CA . VAL B 1 89 ? -3.736 -4.941 0.043 1 98.44 89 VAL B CA 1
ATOM 2211 C C . VAL B 1 89 ? -4.25 -3.533 -0.243 1 98.44 89 VAL B C 1
ATOM 2213 O O . VAL B 1 89 ? -5.43 -3.238 -0.018 1 98.44 89 VAL B O 1
ATOM 2216 N N . ALA B 1 90 ? -3.406 -2.707 -0.777 1 98.56 90 ALA B N 1
ATOM 2217 C CA . ALA B 1 90 ? -3.77 -1.312 -1.016 1 98.56 90 ALA B CA 1
ATOM 2218 C C . ALA B 1 90 ? -3.744 -0.986 -2.506 1 98.56 90 ALA B C 1
ATOM 2220 O O . ALA B 1 90 ? -2.867 -1.452 -3.236 1 98.56 90 ALA B O 1
ATOM 2221 N N . TYR B 1 91 ? -4.684 -0.236 -2.973 1 97.06 91 TYR B N 1
ATOM 2222 C CA . TYR B 1 91 ? -4.766 0.302 -4.324 1 97.06 91 TYR B CA 1
ATOM 2223 C C . TYR B 1 91 ? -4.828 1.824 -4.305 1 97.06 91 TYR B C 1
ATOM 2225 O O . TYR B 1 91 ? -5.473 2.412 -3.432 1 97.06 91 TYR B O 1
ATOM 2233 N N . PHE B 1 92 ? -4.191 2.467 -5.207 1 96.19 92 PHE B N 1
ATOM 2234 C CA . PHE B 1 92 ? -4.27 3.904 -5.43 1 96.19 92 PHE B CA 1
ATOM 2235 C C . PHE B 1 92 ? -4.238 4.223 -6.922 1 96.19 92 PHE B C 1
ATOM 2237 O O . PHE B 1 92 ? -3.414 3.68 -7.66 1 96.19 92 PHE B O 1
ATOM 2244 N N . ASP B 1 93 ? -5.117 5.004 -7.406 1 92.81 93 ASP B N 1
ATOM 2245 C CA . ASP B 1 93 ? -5.121 5.508 -8.773 1 92.81 93 ASP B CA 1
ATOM 2246 C C . ASP B 1 93 ? -4.633 6.953 -8.828 1 92.81 93 ASP B C 1
ATOM 2248 O O . ASP B 1 93 ? -5.355 7.871 -8.438 1 92.81 93 ASP B O 1
ATOM 2252 N N . PRO B 1 94 ? -3.479 7.191 -9.352 1 91.25 94 PRO B N 1
ATOM 2253 C CA . PRO B 1 94 ? -2.951 8.555 -9.375 1 91.25 94 PRO B CA 1
ATOM 2254 C C . PRO B 1 94 ? -3.771 9.492 -10.258 1 91.25 94 PRO B C 1
ATOM 2256 O O . PRO B 1 94 ? -3.693 10.711 -10.109 1 91.25 94 PRO B O 1
ATOM 2259 N N . LYS B 1 95 ? -4.551 9.023 -11.172 1 88.69 95 LYS B N 1
ATOM 2260 C CA . LYS B 1 95 ? -5.352 9.852 -12.07 1 88.69 95 LYS B CA 1
ATOM 2261 C C . LYS B 1 95 ? -6.637 10.312 -11.391 1 88.69 95 LYS B C 1
ATOM 2263 O O . LYS B 1 95 ? -6.977 11.5 -11.422 1 88.69 95 LYS B O 1
ATOM 2268 N N . THR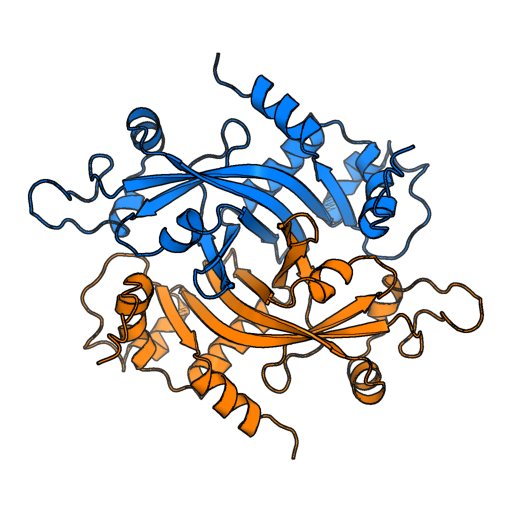 B 1 96 ? -7.328 9.445 -10.727 1 86.88 96 THR B N 1
ATOM 2269 C CA . THR B 1 96 ? -8.617 9.781 -10.133 1 86.88 96 THR B CA 1
ATOM 2270 C C . THR B 1 96 ? -8.453 10.094 -8.648 1 86.88 96 THR B C 1
ATOM 2272 O O . THR B 1 96 ? -9.344 10.703 -8.039 1 86.88 96 THR B O 1
ATOM 2275 N N . THR B 1 97 ? -7.383 9.547 -7.996 1 89.5 97 THR B N 1
ATOM 2276 C CA . THR B 1 97 ? -7.051 9.648 -6.578 1 89.5 97 THR B CA 1
ATOM 2277 C C . THR B 1 97 ? -7.953 8.734 -5.75 1 89.5 97 THR B C 1
ATOM 2279 O O . THR B 1 97 ? -8.055 8.891 -4.531 1 89.5 97 THR B O 1
ATOM 2282 N N . ASP B 1 98 ? -8.742 7.805 -6.473 1 91.5 98 ASP B N 1
ATOM 2283 C CA . ASP B 1 98 ? -9.414 6.73 -5.75 1 91.5 98 ASP B CA 1
ATOM 2284 C C . ASP B 1 98 ? -8.414 5.848 -5.016 1 91.5 98 ASP B C 1
ATOM 2286 O O . ASP B 1 98 ? -7.316 5.59 -5.523 1 91.5 98 ASP B O 1
ATOM 2290 N N . TRP B 1 99 ? -8.805 5.387 -3.824 1 94 99 TRP B N 1
ATOM 2291 C CA . TRP B 1 99 ? -7.934 4.406 -3.186 1 94 99 TRP B CA 1
ATOM 2292 C C . TRP B 1 99 ? -8.742 3.391 -2.391 1 94 99 TRP B C 1
ATOM 2294 O O . TRP B 1 99 ? -9.898 3.646 -2.043 1 94 99 TRP B O 1
ATOM 2304 N N . VAL B 1 100 ? -8.234 2.195 -2.201 1 95 100 VAL B N 1
ATOM 2305 C CA . VAL B 1 100 ? -8.82 1.072 -1.474 1 95 100 VAL B CA 1
ATOM 2306 C C . VAL B 1 100 ? -7.812 0.528 -0.466 1 95 100 VAL B C 1
ATOM 2308 O O . VAL B 1 100 ? -6.629 0.386 -0.78 1 95 100 VAL B O 1
ATOM 2311 N N . SER B 1 101 ? -8.258 0.339 0.732 1 95.44 101 SER B N 1
ATOM 2312 C CA . SER B 1 101 ? -7.523 -0.398 1.757 1 95.44 101 SER B CA 1
ATOM 2313 C C . SER B 1 101 ? -8.258 -1.676 2.15 1 95.44 101 SER B C 1
ATOM 2315 O O . SER B 1 101 ? -9.359 -1.622 2.688 1 95.44 101 SER B O 1
ATOM 2317 N N . ILE B 1 102 ? -7.656 -2.828 1.888 1 96.06 102 ILE B N 1
ATOM 2318 C CA . ILE B 1 102 ? -8.219 -4.129 2.246 1 96.06 102 ILE B CA 1
ATOM 2319 C C . ILE B 1 102 ? -7.414 -4.734 3.393 1 96.06 102 ILE B C 1
ATOM 2321 O O . ILE B 1 102 ? -6.301 -5.227 3.189 1 96.06 102 ILE B O 1
ATOM 2325 N N . SER B 1 103 ? -7.984 -4.629 4.555 1 95.44 103 SER B N 1
ATOM 2326 C CA . SER B 1 103 ? -7.414 -5.316 5.711 1 95.44 103 SER B CA 1
ATOM 2327 C C . SER B 1 103 ? -7.902 -6.758 5.789 1 95.44 103 SER B C 1
ATOM 2329 O O . SER B 1 103 ? -9.102 -7.023 5.66 1 95.44 103 SER B O 1
ATOM 2331 N N . GLY B 1 104 ? -6.918 -7.691 5.98 1 96.25 104 GLY B N 1
ATOM 2332 C CA . GLY B 1 104 ? -7.363 -9.078 6.047 1 96.25 104 GLY B CA 1
ATOM 2333 C C . GLY B 1 104 ? -6.262 -10.039 6.453 1 96.25 104 GLY B C 1
ATOM 2334 O O . GLY B 1 104 ? -5.203 -9.609 6.926 1 96.25 104 GLY B O 1
ATOM 2335 N N . LYS B 1 105 ? -6.566 -11.359 6.324 1 96.25 105 LYS B N 1
ATOM 2336 C CA . LYS B 1 105 ? -5.641 -12.438 6.645 1 96.25 105 LYS B CA 1
ATOM 2337 C C . LYS B 1 105 ? -5.289 -13.25 5.398 1 96.25 105 LYS B C 1
ATOM 2339 O O . LYS B 1 105 ? -6.16 -13.539 4.578 1 96.25 105 LYS B O 1
ATOM 2344 N N . ALA B 1 106 ? -4.02 -13.531 5.312 1 97.12 106 ALA B N 1
ATOM 2345 C CA . ALA B 1 106 ? -3.525 -14.328 4.199 1 97.12 106 ALA B CA 1
ATOM 2346 C C . ALA B 1 106 ? -3.41 -15.797 4.586 1 97.12 106 ALA B C 1
ATOM 2348 O O . ALA B 1 106 ? -2.98 -16.125 5.699 1 97.12 106 ALA B O 1
ATOM 2349 N N . VAL B 1 107 ? -3.836 -16.656 3.678 1 95.38 107 VAL B N 1
ATOM 2350 C CA . VAL B 1 107 ? -3.74 -18.109 3.836 1 95.38 107 VAL B CA 1
ATOM 2351 C C . VAL B 1 107 ? -3.186 -18.719 2.557 1 95.38 107 VAL B C 1
ATOM 2353 O O . VAL B 1 107 ? -3.598 -18.359 1.452 1 95.38 107 VAL B O 1
ATOM 2356 N N . LEU B 1 108 ? -2.219 -19.609 2.752 1 94.69 108 LEU B N 1
ATOM 2357 C CA . LEU B 1 108 ? -1.742 -20.359 1.594 1 94.69 108 LEU B CA 1
ATOM 2358 C C . LEU B 1 108 ? -2.77 -21.391 1.156 1 94.69 108 LEU B C 1
ATOM 2360 O O . LEU B 1 108 ? -3.275 -22.156 1.981 1 94.69 108 LEU B O 1
ATOM 2364 N N . ASN B 1 109 ? -3.137 -21.359 -0.119 1 95.94 109 ASN B N 1
ATOM 2365 C CA . ASN B 1 109 ? -4.082 -22.297 -0.721 1 95.94 109 ASN B CA 1
ATOM 2366 C C . ASN B 1 109 ? -3.412 -23.156 -1.785 1 95.94 109 ASN B C 1
ATOM 2368 O O . ASN B 1 109 ? -2.988 -22.656 -2.826 1 95.94 109 ASN B O 1
ATOM 2372 N N . LYS B 1 110 ? -3.377 -24.469 -1.55 1 94.88 110 LYS B N 1
ATOM 2373 C CA . LYS B 1 110 ? -2.703 -25.391 -2.449 1 94.88 110 LYS B CA 1
ATOM 2374 C C . LYS B 1 110 ? -3.715 -26.219 -3.25 1 94.88 110 LYS B C 1
ATOM 2376 O O . LYS B 1 110 ? -3.375 -27.266 -3.807 1 94.88 110 LYS B O 1
ATOM 2381 N N . ASP B 1 111 ? -4.984 -25.781 -3.25 1 95.94 111 ASP B N 1
ATOM 2382 C CA . ASP B 1 111 ? -6.031 -26.469 -4.004 1 95.94 111 ASP B CA 1
ATOM 2383 C C . ASP B 1 111 ? -5.723 -26.453 -5.5 1 95.94 111 ASP B C 1
ATOM 2385 O O . ASP B 1 111 ? -5.82 -25.422 -6.156 1 95.94 111 ASP B O 1
ATOM 2389 N N . GLN B 1 112 ? -5.457 -27.594 -6.02 1 95.44 112 GLN B N 1
ATOM 2390 C CA . GLN B 1 112 ? -5.027 -27.734 -7.41 1 95.44 112 GLN B CA 1
ATOM 2391 C C . GLN B 1 112 ? -6.137 -27.312 -8.367 1 95.44 112 GLN B C 1
ATOM 2393 O O . GLN B 1 112 ? -5.863 -26.75 -9.438 1 95.44 112 GLN B O 1
ATOM 2398 N N . SER B 1 113 ? -7.367 -27.578 -8.016 1 96.44 113 SER B N 1
ATOM 2399 C CA . SER B 1 113 ? -8.477 -27.188 -8.875 1 96.44 113 SER B CA 1
ATOM 2400 C C . SER B 1 113 ? -8.539 -25.688 -9.07 1 96.44 113 SER B C 1
ATOM 2402 O O . SER B 1 113 ? -8.703 -25.203 -10.195 1 96.44 113 SER B O 1
ATOM 2404 N N . LYS B 1 114 ? -8.398 -24.953 -7.934 1 95.62 114 LYS B N 1
ATOM 2405 C CA . LYS B 1 114 ? -8.422 -23.5 -8.008 1 95.62 114 LYS B CA 1
ATOM 2406 C C . LYS B 1 114 ? -7.195 -22.969 -8.742 1 95.62 114 LYS B C 1
ATOM 2408 O O . LYS B 1 114 ? -7.301 -22.031 -9.547 1 95.62 114 LYS B O 1
ATOM 2413 N N . ILE B 1 115 ? -6.043 -23.5 -8.484 1 96.5 115 ILE B N 1
ATOM 2414 C CA . ILE B 1 115 ? -4.793 -23.094 -9.117 1 96.5 115 ILE B CA 1
ATOM 2415 C C . ILE B 1 115 ? -4.91 -23.25 -10.633 1 96.5 115 ILE B C 1
ATOM 2417 O O . ILE B 1 115 ? -4.574 -22.344 -11.383 1 96.5 115 ILE B O 1
ATOM 2421 N N . LYS B 1 116 ? -5.402 -24.375 -11.055 1 95.88 116 LYS B N 1
ATOM 2422 C CA . LYS B 1 116 ? -5.531 -24.656 -12.477 1 95.88 116 LYS B CA 1
ATOM 2423 C C . LYS B 1 116 ? -6.566 -23.75 -13.133 1 95.88 116 LYS B C 1
ATOM 2425 O O . LYS B 1 116 ? -6.355 -23.266 -14.242 1 95.88 116 LYS B O 1
ATOM 2430 N N . LYS B 1 117 ? -7.676 -23.562 -12.477 1 96.12 117 LYS B N 1
ATOM 2431 C CA . LYS B 1 117 ? -8.805 -22.797 -13.008 1 96.12 117 LYS B CA 1
ATOM 2432 C C . LYS B 1 117 ? -8.367 -21.391 -13.438 1 96.12 117 LYS B C 1
ATOM 2434 O O . LYS B 1 117 ? -8.844 -20.875 -14.445 1 96.12 117 LYS B O 1
ATOM 2439 N N . HIS B 1 118 ? -7.492 -20.781 -12.672 1 95.56 118 HIS B N 1
ATOM 2440 C CA . HIS B 1 118 ? -7.176 -19.375 -12.914 1 95.56 118 HIS B CA 1
ATOM 2441 C C . HIS B 1 118 ? -5.77 -19.219 -13.484 1 95.56 118 HIS B C 1
ATOM 2443 O O . HIS B 1 118 ? -5.246 -18.109 -13.562 1 95.56 118 HIS B O 1
ATOM 2449 N N . TRP B 1 119 ? -5.121 -20.25 -13.891 1 94.75 119 TRP B N 1
ATOM 2450 C CA . TRP B 1 119 ? -3.756 -20.219 -14.406 1 94.75 119 TRP B CA 1
ATOM 2451 C C . TRP B 1 119 ? -3.707 -19.547 -15.773 1 94.75 119 TRP B C 1
ATOM 2453 O O . TRP B 1 119 ? -4.613 -19.734 -16.594 1 94.75 119 TRP B O 1
ATOM 2463 N N . SER B 1 120 ? -2.719 -18.812 -15.953 1 90 120 SER B N 1
ATOM 2464 C CA . SER B 1 120 ? -2.398 -18.234 -17.266 1 90 120 SER B CA 1
ATOM 2465 C C . SER B 1 120 ? -0.95 -18.531 -17.641 1 90 120 SER B C 1
ATOM 2467 O O . SER B 1 120 ? -0.068 -18.562 -16.781 1 90 120 SER B O 1
ATOM 2469 N N . SER B 1 121 ? -0.694 -18.625 -18.984 1 86.81 121 SER B N 1
ATOM 2470 C CA . SER B 1 121 ? 0.643 -18.938 -19.484 1 86.81 121 SER B CA 1
ATOM 2471 C C . SER B 1 121 ? 1.625 -17.812 -19.172 1 86.81 121 SER B C 1
ATOM 2473 O O . SER B 1 121 ? 2.834 -18.047 -19.094 1 86.81 121 SER B O 1
ATOM 2475 N N . SER B 1 122 ? 1.098 -16.656 -19.016 1 84.19 122 SER B N 1
ATOM 2476 C CA . SER B 1 122 ? 1.965 -15.523 -18.688 1 84.19 122 SER B CA 1
ATOM 2477 C C . SER B 1 122 ? 2.646 -15.711 -17.344 1 84.19 122 SER B C 1
ATOM 2479 O O . SER B 1 122 ? 3.67 -15.086 -17.062 1 84.19 122 SER B O 1
ATOM 2481 N N . LEU B 1 123 ? 2.141 -16.547 -16.531 1 87.38 123 LEU B N 1
ATOM 2482 C CA . LEU B 1 123 ? 2.664 -16.781 -15.188 1 87.38 123 LEU B CA 1
ATOM 2483 C C . LEU B 1 123 ? 3.932 -17.641 -15.242 1 87.38 123 LEU B C 1
ATOM 2485 O O . LEU B 1 123 ? 4.684 -17.688 -14.266 1 87.38 123 LEU B O 1
ATOM 2489 N N . LYS B 1 124 ? 4.172 -18.266 -16.328 1 83.81 124 LYS B N 1
ATOM 2490 C CA . LYS B 1 124 ? 5.344 -19.125 -16.469 1 83.81 124 LYS B CA 1
ATOM 2491 C C . LYS B 1 124 ? 6.633 -18.328 -16.266 1 83.81 124 LYS B C 1
ATOM 2493 O O . LYS B 1 124 ? 7.641 -18.875 -15.82 1 83.81 124 LYS B O 1
ATOM 2498 N N . ALA B 1 125 ? 6.605 -17.094 -16.562 1 78.5 125 ALA B N 1
ATOM 2499 C CA . ALA B 1 125 ? 7.777 -16.234 -16.422 1 78.5 125 ALA B CA 1
ATOM 2500 C C . ALA B 1 125 ? 8.25 -16.172 -14.977 1 78.5 125 ALA B C 1
ATOM 2502 O O . ALA B 1 125 ? 9.422 -15.914 -14.711 1 78.5 125 ALA B O 1
ATOM 2503 N N . TRP B 1 126 ? 7.355 -16.516 -14.062 1 80.25 126 TRP B N 1
ATOM 2504 C CA . TRP B 1 126 ? 7.664 -16.359 -12.641 1 80.25 126 TRP B CA 1
ATOM 2505 C C . TRP B 1 126 ? 8.133 -17.688 -12.047 1 80.25 126 TRP B C 1
ATOM 2507 O O . TRP B 1 126 ? 8.539 -17.734 -10.883 1 80.25 126 TRP B O 1
ATOM 2517 N N . PHE B 1 127 ? 8.07 -18.703 -12.844 1 82.56 127 PHE B N 1
ATOM 2518 C CA . PHE B 1 127 ? 8.43 -20.031 -12.375 1 82.56 127 PHE B CA 1
ATOM 2519 C C . PHE B 1 127 ? 9.398 -20.703 -13.344 1 82.56 127 PHE B C 1
ATOM 2521 O O . PHE B 1 127 ? 8.984 -21.203 -14.398 1 82.56 127 PHE B O 1
ATOM 2528 N N . ASP B 1 128 ? 10.633 -20.656 -12.977 1 81.25 128 ASP B N 1
ATOM 2529 C CA . ASP B 1 128 ? 11.609 -21.297 -13.844 1 81.25 128 ASP B CA 1
ATOM 2530 C C . ASP B 1 128 ? 11.438 -22.828 -13.844 1 81.25 128 ASP B C 1
ATOM 2532 O O . ASP B 1 128 ? 11.078 -23.406 -12.828 1 81.25 128 ASP B O 1
ATOM 2536 N N . ASP B 1 129 ? 11.617 -23.359 -15.094 1 85.06 129 ASP B N 1
ATOM 2537 C CA . ASP B 1 129 ? 11.648 -24.828 -15.18 1 85.06 129 ASP B CA 1
ATOM 2538 C C . ASP B 1 129 ? 12.977 -25.375 -14.656 1 85.06 129 ASP B C 1
ATOM 2540 O O . ASP B 1 129 ? 14.039 -25.109 -15.219 1 85.06 129 ASP B O 1
ATOM 2544 N N . LYS B 1 130 ? 12.953 -26.078 -13.625 1 87.88 130 LYS B N 1
ATOM 2545 C CA . LYS B 1 130 ? 14.188 -26.609 -13.047 1 87.88 130 LYS B CA 1
ATOM 2546 C C . LYS B 1 130 ? 14.625 -27.875 -13.781 1 87.88 130 LYS B C 1
ATOM 2548 O O . LYS B 1 130 ? 15.68 -28.438 -13.469 1 87.88 130 LYS B O 1
ATOM 2553 N N . LYS B 1 131 ? 13.898 -28.312 -14.672 1 90.25 131 LYS B N 1
ATOM 2554 C CA . LYS B 1 131 ? 14.188 -29.469 -15.508 1 90.25 131 LYS B CA 1
ATOM 2555 C C . LYS B 1 131 ? 14.406 -30.719 -14.656 1 90.25 131 LYS B C 1
ATOM 2557 O O . LYS B 1 131 ? 15.305 -31.516 -14.938 1 90.25 131 LYS B O 1
ATOM 2562 N N . ASP B 1 132 ? 13.805 -30.812 -13.586 1 91.19 132 ASP B N 1
ATOM 2563 C CA . ASP B 1 132 ? 13.93 -31.953 -12.68 1 91.19 132 ASP B CA 1
ATOM 2564 C C . ASP B 1 132 ? 12.68 -32.844 -12.719 1 91.19 132 ASP B C 1
ATOM 2566 O O . ASP B 1 132 ? 12.516 -33.719 -11.891 1 91.19 132 ASP B O 1
ATOM 2570 N N . GLY B 1 133 ? 11.773 -32.531 -13.617 1 88.44 133 GLY B N 1
ATOM 2571 C CA . GLY B 1 133 ? 10.562 -33.312 -13.781 1 88.44 133 GLY B CA 1
ATOM 2572 C C . GLY B 1 133 ? 9.469 -32.938 -12.805 1 88.44 133 GLY B C 1
ATOM 2573 O O . GLY B 1 133 ? 8.328 -33.406 -12.922 1 88.44 133 GLY B O 1
ATOM 2574 N N . LYS B 1 134 ? 9.695 -32.188 -11.836 1 89.5 134 LYS B N 1
ATOM 2575 C CA . LYS B 1 134 ? 8.734 -31.797 -10.805 1 89.5 134 LYS B CA 1
ATOM 2576 C C . LYS B 1 134 ? 8.422 -30.312 -10.875 1 89.5 134 LYS B C 1
ATOM 2578 O O . LYS B 1 134 ? 7.254 -29.906 -10.828 1 89.5 134 LYS B O 1
ATOM 2583 N N . HIS B 1 135 ? 9.398 -29.562 -11.031 1 92.12 135 HIS B N 1
ATOM 2584 C CA . HIS B 1 135 ? 9.273 -28.109 -11.07 1 92.12 135 HIS B CA 1
ATOM 2585 C C . HIS B 1 135 ? 9.25 -27.594 -12.508 1 92.12 135 HIS B C 1
ATOM 2587 O O . HIS B 1 135 ? 10.227 -27.031 -12.984 1 92.12 135 HIS B O 1
ATOM 2593 N N . THR B 1 136 ? 8.086 -27.75 -13.211 1 89.94 136 THR B N 1
ATOM 2594 C CA . THR B 1 136 ? 7.953 -27.562 -14.648 1 89.94 136 THR B CA 1
ATOM 2595 C C . THR B 1 136 ? 7.668 -26.094 -14.984 1 89.94 136 THR B C 1
ATOM 2597 O O . THR B 1 136 ? 7.707 -25.703 -16.156 1 89.94 136 THR B O 1
ATOM 2600 N N . GLY B 1 137 ? 7.289 -25.312 -13.945 1 88.06 137 GLY B N 1
ATOM 2601 C CA . GLY B 1 137 ? 6.98 -23.906 -14.172 1 88.06 137 GLY B CA 1
ATOM 2602 C C . GLY B 1 137 ? 5.574 -23.688 -14.688 1 88.06 137 GLY B C 1
ATOM 2603 O O . GLY B 1 137 ? 5.285 -22.641 -15.273 1 88.06 137 GLY B O 1
ATOM 2604 N N . ASP B 1 138 ? 4.793 -24.719 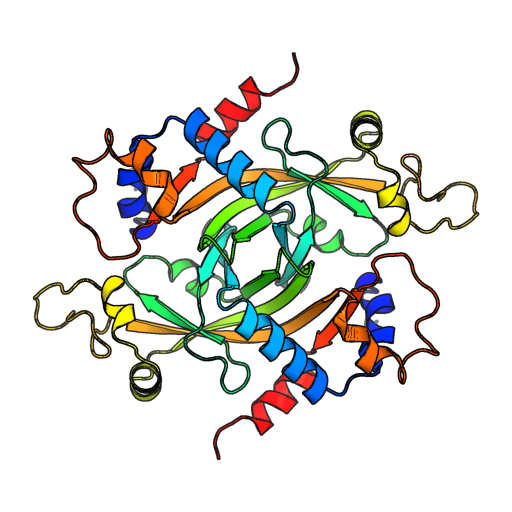-14.641 1 90.81 138 ASP B N 1
ATOM 2605 C CA . ASP B 1 138 ? 3.383 -24.594 -15 1 90.81 138 ASP B CA 1
ATOM 2606 C C . ASP B 1 138 ? 2.48 -24.875 -13.805 1 90.81 138 ASP B C 1
ATOM 2608 O O . ASP B 1 138 ? 2.941 -24.859 -12.656 1 90.81 138 ASP B O 1
ATOM 2612 N N . HIS B 1 139 ? 1.12 -24.922 -14.062 1 92.25 139 HIS B N 1
ATOM 2613 C CA . HIS B 1 139 ? 0.156 -25.016 -12.977 1 92.25 139 HIS B CA 1
ATOM 2614 C C . HIS B 1 139 ? 0.34 -26.297 -12.18 1 92.25 139 HIS B C 1
ATOM 2616 O O . HIS B 1 139 ? -0.199 -26.438 -11.078 1 92.25 139 HIS B O 1
ATOM 2622 N N . ASN B 1 140 ? 1.144 -27.25 -12.633 1 92.25 140 ASN B N 1
ATOM 2623 C CA . ASN B 1 140 ? 1.396 -28.5 -11.914 1 92.25 140 ASN B CA 1
ATOM 2624 C C . ASN B 1 140 ? 2.623 -28.375 -11.016 1 92.25 140 ASN B C 1
ATOM 2626 O O . ASN B 1 140 ? 2.902 -29.281 -10.227 1 92.25 140 ASN B O 1
ATOM 2630 N N . ASP B 1 141 ? 3.404 -27.375 -11.234 1 93.56 141 ASP B N 1
ATOM 2631 C CA . ASP B 1 141 ? 4.59 -27.141 -10.414 1 93.56 141 ASP B CA 1
ATOM 2632 C C . ASP B 1 141 ? 4.211 -26.984 -8.945 1 93.56 141 ASP B C 1
ATOM 2634 O O . ASP B 1 141 ? 3.357 -26.172 -8.594 1 93.56 141 ASP B O 1
ATOM 2638 N N . PRO B 1 142 ? 4.797 -27.812 -8.008 1 93.19 142 PRO B N 1
ATOM 2639 C CA . PRO B 1 142 ? 4.441 -27.766 -6.59 1 93.19 142 PRO B CA 1
ATOM 2640 C C . PRO B 1 142 ? 4.766 -26.422 -5.949 1 93.19 142 PRO B C 1
ATOM 2642 O O . PRO B 1 142 ? 4.27 -26.109 -4.863 1 93.19 142 PRO B O 1
ATOM 2645 N N . ARG B 1 143 ? 5.562 -25.609 -6.586 1 92.12 143 ARG B N 1
ATOM 2646 C CA . ARG B 1 143 ? 5.895 -24.281 -6.062 1 92.12 143 ARG B CA 1
ATOM 2647 C C . ARG B 1 143 ? 4.738 -23.312 -6.258 1 92.12 143 ARG B C 1
ATOM 2649 O O . ARG B 1 143 ? 4.68 -22.266 -5.605 1 92.12 143 ARG B O 1
ATOM 2656 N N . VAL B 1 144 ? 3.918 -23.641 -7.215 1 93.12 144 VAL B N 1
ATOM 2657 C CA . VAL B 1 144 ? 2.824 -22.734 -7.562 1 93.12 144 VAL B CA 1
ATOM 2658 C C . VAL B 1 144 ? 1.679 -22.906 -6.566 1 93.12 144 VAL B C 1
ATOM 2660 O O . VAL B 1 144 ? 1.013 -23.938 -6.547 1 93.12 144 VAL B O 1
ATOM 2663 N N . VAL B 1 145 ? 1.435 -21.953 -5.75 1 94.62 145 VAL B N 1
ATOM 2664 C CA . VAL B 1 145 ? 0.302 -21.938 -4.832 1 94.62 145 VAL B CA 1
ATOM 2665 C C . VAL B 1 145 ? -0.401 -20.594 -4.887 1 94.62 145 VAL B C 1
ATOM 2667 O O . VAL B 1 145 ? 0.051 -19.672 -5.586 1 94.62 145 VAL B O 1
ATOM 2670 N N . LEU B 1 146 ? -1.528 -20.547 -4.25 1 95.75 146 LEU B N 1
ATOM 2671 C CA . LEU B 1 146 ? -2.248 -19.281 -4.137 1 95.75 146 LEU B CA 1
ATOM 2672 C C . LEU B 1 146 ? -2.127 -18.719 -2.73 1 95.75 146 LEU B C 1
ATOM 2674 O O . LEU B 1 146 ? -2.127 -19.469 -1.749 1 95.75 146 LEU B O 1
ATOM 2678 N N . LEU B 1 147 ? -1.929 -17.484 -2.633 1 96.44 147 LEU B N 1
ATOM 2679 C CA . LEU B 1 147 ? -2.133 -16.719 -1.405 1 96.44 147 LEU B CA 1
ATOM 2680 C C . LEU B 1 147 ? -3.52 -16.078 -1.382 1 96.44 147 LEU B C 1
ATOM 2682 O O . LEU B 1 147 ? -3.785 -15.133 -2.121 1 96.44 147 LEU B O 1
ATOM 2686 N N . ASP B 1 148 ? -4.363 -16.625 -0.557 1 96.94 148 ASP B N 1
ATOM 2687 C CA . ASP B 1 148 ? -5.715 -16.094 -0.417 1 96.94 148 ASP B CA 1
ATOM 2688 C C . ASP B 1 148 ? -5.777 -15.039 0.686 1 96.94 148 ASP B C 1
ATOM 2690 O O . ASP B 1 148 ? -5.477 -15.328 1.846 1 96.94 148 ASP B O 1
ATOM 2694 N N . VAL B 1 149 ? -6.133 -13.852 0.338 1 97.12 149 VAL B N 1
ATOM 2695 C CA . VAL B 1 149 ? -6.383 -12.812 1.331 1 97.12 149 VAL B CA 1
ATOM 2696 C C . VAL B 1 149 ? -7.879 -12.727 1.616 1 97.12 149 VAL B C 1
ATOM 2698 O O . VAL B 1 149 ? -8.672 -12.398 0.727 1 97.12 149 VAL B O 1
ATOM 2701 N N . HIS B 1 150 ? -8.25 -13.031 2.811 1 94.69 150 HIS B N 1
ATOM 2702 C CA . HIS B 1 150 ? -9.617 -12.906 3.297 1 94.69 150 HIS B CA 1
ATOM 2703 C C . HIS B 1 150 ? -9.828 -11.586 4.02 1 94.69 150 HIS B C 1
ATOM 2705 O O . HIS B 1 150 ? -9.297 -11.375 5.113 1 94.69 150 HIS B O 1
ATOM 2711 N N . PRO B 1 151 ? -10.672 -10.664 3.434 1 93.62 151 PRO B N 1
ATOM 2712 C CA . PRO B 1 151 ? -10.82 -9.336 4.027 1 93.62 151 PRO B CA 1
ATOM 2713 C C . PRO B 1 151 ? -11.578 -9.359 5.352 1 93.62 151 PRO B C 1
ATOM 2715 O O . PRO B 1 151 ? -12.531 -10.125 5.504 1 93.62 151 PRO B O 1
ATOM 2718 N N . ASP B 1 152 ? -11.125 -8.531 6.293 1 90.94 152 ASP B N 1
ATOM 2719 C CA . ASP B 1 152 ? -11.828 -8.242 7.539 1 90.94 152 ASP B CA 1
ATOM 2720 C C . ASP B 1 152 ? -12.539 -6.891 7.465 1 90.94 152 ASP B C 1
ATOM 2722 O O . ASP B 1 152 ? -13.617 -6.719 8.023 1 90.94 152 ASP B O 1
ATOM 2726 N N . GLU B 1 153 ? -11.914 -5.969 6.801 1 89.81 153 GLU B N 1
ATOM 2727 C CA . GLU B 1 153 ? -12.422 -4.613 6.602 1 89.81 153 GLU B CA 1
ATOM 2728 C C . GLU B 1 153 ? -11.852 -3.994 5.328 1 89.81 153 GLU B C 1
ATOM 2730 O O . GLU B 1 153 ? -10.664 -4.133 5.043 1 89.81 153 GLU B O 1
ATOM 2735 N N . ILE B 1 154 ? -12.727 -3.377 4.633 1 90.62 154 ILE B N 1
ATOM 2736 C CA . ILE B 1 154 ? -12.312 -2.689 3.414 1 90.62 154 ILE B CA 1
ATOM 2737 C C . ILE B 1 154 ? -12.719 -1.219 3.492 1 90.62 154 ILE B C 1
ATOM 2739 O O . ILE B 1 154 ? -13.844 -0.897 3.877 1 90.62 154 ILE B O 1
ATOM 2743 N N . ARG B 1 155 ? -11.781 -0.362 3.229 1 89.56 155 ARG B N 1
ATOM 2744 C CA . ARG B 1 155 ? -12.031 1.072 3.119 1 89.56 155 ARG B CA 1
ATOM 2745 C C . ARG B 1 155 ? -11.805 1.562 1.694 1 89.56 155 ARG B C 1
ATOM 2747 O O . ARG B 1 155 ? -10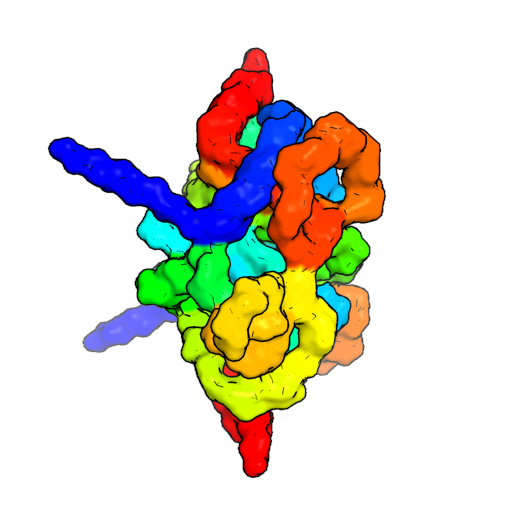.805 1.209 1.064 1 89.56 155 ARG B O 1
ATOM 2754 N N . ILE B 1 156 ? -12.781 2.295 1.194 1 89.88 156 ILE B N 1
ATOM 2755 C CA . ILE B 1 156 ? -12.734 2.822 -0.165 1 89.88 156 ILE B CA 1
ATOM 2756 C C . ILE B 1 156 ? -12.93 4.336 -0.139 1 89.88 156 ILE B C 1
ATOM 2758 O O . ILE B 1 156 ? -13.883 4.836 0.457 1 89.88 156 ILE B O 1
ATOM 2762 N N . PHE B 1 157 ? -11.984 5.066 -0.667 1 88.62 157 PHE B N 1
ATOM 2763 C CA . PHE B 1 157 ? -12.172 6.484 -0.957 1 88.62 157 PHE B CA 1
ATOM 2764 C C . PHE B 1 157 ? -12.414 6.703 -2.445 1 88.62 157 PHE B C 1
ATOM 2766 O O . PHE B 1 157 ? -11.555 6.391 -3.271 1 88.62 157 PHE B O 1
ATOM 2773 N N . LYS B 1 158 ? -13.516 7.156 -2.846 1 84.44 158 LYS B N 1
ATOM 2774 C CA . LYS B 1 158 ? -13.867 7.496 -4.223 1 84.44 158 LYS B CA 1
ATOM 2775 C C . LYS B 1 158 ? -13.883 9.008 -4.43 1 84.44 158 LYS B C 1
ATOM 2777 O O . LYS B 1 158 ? -14.711 9.711 -3.854 1 84.44 158 LYS B O 1
ATOM 2782 N N . ALA B 1 159 ? -12.891 9.562 -5.199 1 77.5 159 ALA B N 1
ATOM 2783 C CA . ALA B 1 159 ? -12.797 10.992 -5.477 1 77.5 159 ALA B CA 1
ATOM 2784 C C . ALA B 1 159 ? -13.914 11.445 -6.414 1 77.5 159 ALA B C 1
ATOM 2786 O O . ALA B 1 159 ? -14.438 10.648 -7.199 1 77.5 159 ALA B O 1
ATOM 2787 N N . ASP B 1 160 ? -14.703 12.492 -6.27 1 63.31 160 ASP B N 1
ATOM 2788 C CA . ASP B 1 160 ? -15.938 13.031 -6.832 1 63.31 160 ASP B CA 1
ATOM 2789 C C . ASP B 1 160 ? -15.922 12.969 -8.359 1 63.31 160 ASP B C 1
ATOM 2791 O O . ASP B 1 160 ? -16.922 13.266 -9.008 1 63.31 160 ASP B O 1
ATOM 2795 N N . GLY B 1 161 ? -15.109 12.953 -9.266 1 47.94 161 GLY B N 1
ATOM 2796 C CA . GLY B 1 161 ? -15.719 13.164 -10.57 1 47.94 161 GLY B CA 1
ATOM 2797 C C . GLY B 1 161 ? -17.016 12.383 -10.75 1 47.94 161 GLY B C 1
ATOM 2798 O O . GLY B 1 161 ? -18.094 12.93 -10.562 1 47.94 161 GLY B O 1
ATOM 2799 N N . LYS B 1 162 ? -17.062 11.172 -11.125 1 42.84 162 LYS B N 1
ATOM 2800 C CA . LYS B 1 162 ? -18.219 10.391 -11.516 1 42.84 162 LYS B CA 1
ATOM 2801 C C . LYS B 1 162 ? -19.062 10 -10.297 1 42.84 162 LYS B C 1
ATOM 2803 O O . LYS B 1 162 ? -20.094 9.344 -10.43 1 42.84 162 LYS B O 1
ATOM 2808 N N . LEU B 1 163 ? -18.688 10.125 -9.156 1 42.97 163 LEU B N 1
ATOM 2809 C CA . LEU B 1 163 ? -19.562 9.828 -8.031 1 42.97 163 LEU B CA 1
ATOM 2810 C C . LEU B 1 163 ? -20.781 10.75 -8.023 1 42.97 163 LEU B C 1
ATOM 2812 O O . LEU B 1 163 ? -21.641 10.648 -7.145 1 42.97 163 LEU B O 1
ATOM 2816 N N . SER B 1 164 ? -20.906 11.859 -8.719 1 41.59 164 SER B N 1
ATOM 2817 C CA . SER B 1 164 ? -22.156 12.609 -8.836 1 41.59 164 SER B CA 1
ATOM 2818 C C . SER B 1 164 ? -23.359 11.672 -8.836 1 41.59 164 SER B C 1
ATOM 2820 O O . SER B 1 164 ? -24.391 11.992 -8.258 1 41.59 164 SER B O 1
ATOM 2822 N N . ALA B 1 165 ? -23.438 10.695 -9.609 1 37.97 165 ALA B N 1
ATOM 2823 C CA . ALA B 1 165 ? -24.703 9.969 -9.773 1 37.97 165 ALA B CA 1
ATOM 2824 C C . ALA B 1 165 ? -25.094 9.273 -8.469 1 37.97 165 ALA B C 1
ATOM 2826 O O . ALA B 1 165 ? -26.281 9.227 -8.125 1 37.97 165 ALA B O 1
ATOM 2827 N N . TRP B 1 166 ? -24.234 8.797 -7.641 1 38.72 166 TRP B N 1
ATOM 2828 C CA . TRP B 1 166 ? -24.656 8.125 -6.41 1 38.72 166 TRP B CA 1
ATOM 2829 C C . TRP B 1 166 ? -24.969 9.141 -5.316 1 38.72 166 TRP B C 1
ATOM 2831 O O . TRP B 1 166 ? -25.75 8.844 -4.398 1 38.72 166 TRP B O 1
ATOM 2841 N N . ALA B 1 167 ? -24.375 10.344 -5.16 1 38.12 167 ALA B N 1
ATOM 2842 C CA . ALA B 1 167 ? -24.609 11.422 -4.207 1 38.12 167 ALA B CA 1
ATOM 2843 C C . ALA B 1 167 ? -26.016 12.008 -4.379 1 38.12 167 ALA B C 1
ATOM 2845 O O . ALA B 1 167 ? -26.562 12.586 -3.441 1 38.12 167 ALA B O 1
ATOM 2846 N N . GLN B 1 168 ? -26.75 12.086 -5.383 1 36.72 168 GLN B N 1
ATOM 2847 C CA . GLN B 1 168 ? -28.094 12.633 -5.324 1 36.72 168 GLN B CA 1
ATOM 2848 C C . GLN B 1 168 ? -28.906 11.977 -4.203 1 36.72 168 GLN B C 1
ATOM 2850 O O . GLN B 1 168 ? -29.672 12.648 -3.512 1 36.72 168 GLN B O 1
ATOM 2855 N N . THR B 1 169 ? -29.078 10.727 -3.963 1 31.56 169 THR B N 1
ATOM 2856 C CA . THR B 1 169 ? -29.938 10.266 -2.885 1 31.56 169 THR B CA 1
ATOM 2857 C C . THR B 1 169 ? -29.344 10.602 -1.523 1 31.56 169 THR B C 1
ATOM 2859 O O . THR B 1 169 ? -30.047 11.047 -0.619 1 31.56 169 THR B O 1
ATOM 2862 N N . ALA B 1 170 ? -28.078 10.305 -1.144 1 30.86 170 ALA B N 1
ATOM 2863 C CA . ALA B 1 170 ? -27.578 10.484 0.217 1 30.86 170 ALA B CA 1
ATOM 2864 C C . ALA B 1 170 ? -27.094 11.914 0.438 1 30.86 170 ALA B C 1
ATOM 2866 O O . ALA B 1 170 ? -26.016 12.281 -0.008 1 30.86 170 ALA B O 1
ATOM 2867 N N . LYS B 1 171 ? -27.391 13.094 -0.21 1 33.12 171 LYS B N 1
ATOM 2868 C CA . LYS B 1 171 ? -27.234 14.531 0.007 1 33.12 171 LYS B CA 1
ATOM 2869 C C . LYS B 1 171 ? -27.516 14.898 1.462 1 33.12 171 LYS B C 1
ATOM 2871 O O . LYS B 1 171 ? -26.859 15.797 2.012 1 33.12 171 LYS B O 1
ATOM 2876 N N . ALA B 1 172 ? -28.672 14.617 2.061 1 29.27 172 ALA B N 1
ATOM 2877 C CA . ALA B 1 172 ? -29.141 15.305 3.264 1 29.27 172 ALA B CA 1
ATOM 2878 C C . ALA B 1 172 ? -28.109 15.195 4.387 1 29.27 172 ALA B C 1
ATOM 2880 O O . ALA B 1 172 ? -27.891 16.156 5.129 1 29.27 172 ALA B O 1
ATOM 2881 N N . ALA B 1 173 ? -27.703 14.047 4.836 1 28.47 173 ALA B N 1
ATOM 2882 C CA . ALA B 1 173 ? -27.141 14.055 6.184 1 28.47 173 ALA B CA 1
ATOM 2883 C C . ALA B 1 173 ? -25.688 14.547 6.172 1 28.47 173 ALA B C 1
ATOM 2885 O O . ALA B 1 173 ? -25.188 15.023 7.188 1 28.47 173 ALA B O 1
ATOM 2886 N N . ILE B 1 174 ? -24.859 14.039 5.266 1 29.89 174 ILE B N 1
ATOM 2887 C CA . ILE B 1 174 ? -23.438 14.25 5.527 1 29.89 174 ILE B CA 1
ATOM 2888 C C . ILE B 1 174 ? -23.062 15.695 5.215 1 29.89 174 ILE B C 1
ATOM 2890 O O . ILE B 1 174 ? -22.828 16.047 4.059 1 29.89 174 ILE B O 1
ATOM 2894 N N . SER B 1 175 ? -23.828 16.75 5.266 1 29.22 175 SER B N 1
ATOM 2895 C CA . SER B 1 175 ? -23.438 18.141 5.129 1 29.22 175 SER B CA 1
ATOM 2896 C C . SER B 1 175 ? -22.141 18.422 5.875 1 29.22 175 SER B C 1
ATOM 2898 O O . SER B 1 175 ? -21.5 19.469 5.652 1 29.22 175 SER B O 1
ATOM 2900 N N . GLY B 1 176 ? -21.891 18.078 7.102 1 25.89 176 GLY B N 1
ATOM 2901 C CA . GLY B 1 176 ? -20.953 18.875 7.863 1 25.89 176 GLY B CA 1
ATOM 2902 C C . GLY B 1 176 ? -19.531 18.781 7.328 1 25.89 176 GLY B C 1
ATOM 2903 O O . GLY B 1 176 ? -18.766 19.75 7.438 1 25.89 176 GLY B O 1
ATOM 2904 N N . HIS B 1 177 ? -18.766 17.641 7.68 1 30.14 177 HIS B N 1
ATOM 2905 C CA . HIS B 1 177 ? -17.344 17.844 7.918 1 30.14 177 HIS B CA 1
ATOM 2906 C C . HIS B 1 177 ? -16.609 18.172 6.621 1 30.14 177 HIS B C 1
ATOM 2908 O O . HIS B 1 177 ? -17.109 17.891 5.531 1 30.14 177 HIS B O 1
ATOM 2914 N N . ALA B 1 178 ? -15.234 18.641 6.582 1 33.69 178 ALA B N 1
ATOM 2915 C CA . ALA B 1 178 ? -14.289 19.344 5.73 1 33.69 178 ALA B CA 1
ATOM 2916 C C . ALA B 1 178 ? -14.203 18.703 4.348 1 33.69 178 ALA B C 1
ATOM 2918 O O . ALA B 1 178 ? -14.633 17.562 4.16 1 33.69 178 ALA B O 1
ATOM 2919 N N . ALA B 1 179 ? -13.07 19.125 3.383 1 37.19 179 ALA B N 1
ATOM 2920 C CA . ALA B 1 179 ? -12.797 19.359 1.968 1 37.19 179 ALA B CA 1
ATOM 2921 C C . ALA B 1 179 ? -12.773 18.047 1.187 1 37.19 179 ALA B C 1
ATOM 2923 O O . ALA B 1 179 ? -12.711 18.062 -0.045 1 37.19 179 ALA B O 1
ATOM 2924 N N . SER B 1 180 ? -12.078 17.031 1.479 1 45.56 180 SER B N 1
ATOM 2925 C CA . SER B 1 180 ? -11.805 16.281 0.26 1 45.56 180 SER B CA 1
ATOM 2926 C C . SER B 1 180 ? -13.094 15.742 -0.357 1 45.56 180 SER B C 1
ATOM 2928 O O . SER B 1 180 ? -13.883 15.078 0.317 1 45.56 180 SER B O 1
ATOM 2930 N N . PRO B 1 181 ? -13.484 16.359 -1.543 1 51.5 181 PRO B N 1
ATOM 2931 C CA . PRO B 1 181 ? -14.703 15.961 -2.256 1 51.5 181 PRO B CA 1
ATOM 2932 C C . PRO B 1 181 ? -14.82 14.445 -2.422 1 51.5 181 PRO B C 1
ATOM 2934 O O . PRO B 1 181 ? -15.742 13.969 -3.096 1 51.5 181 PRO B O 1
ATOM 2937 N N . GLY B 1 182 ? -14.07 13.766 -1.621 1 54.12 182 GLY B N 1
ATOM 2938 C CA . GLY B 1 182 ? -14.234 12.336 -1.787 1 54.12 182 GLY B CA 1
ATOM 2939 C C . GLY B 1 182 ? -15.008 11.688 -0.655 1 54.12 182 GLY B C 1
ATOM 2940 O O . GLY B 1 182 ? -15.414 12.359 0.293 1 54.12 182 GLY B O 1
ATOM 2941 N N . LYS B 1 183 ? -15.688 10.539 -1.058 1 67.25 183 LYS B N 1
ATOM 2942 C CA . LYS B 1 183 ? -16.422 9.758 -0.067 1 67.25 183 LYS B CA 1
ATOM 2943 C C . LYS B 1 183 ? -15.617 8.547 0.394 1 67.25 183 LYS B C 1
ATOM 2945 O O . LYS B 1 183 ? -15.008 7.855 -0.423 1 67.25 183 LYS B O 1
ATOM 2950 N N . LEU B 1 184 ? -15.578 8.422 1.661 1 62.22 184 LEU B N 1
ATOM 2951 C CA . LEU B 1 184 ? -14.984 7.211 2.227 1 62.22 184 LEU B CA 1
ATOM 2952 C C . LEU B 1 184 ? -16.047 6.129 2.416 1 62.22 184 LEU B C 1
ATOM 2954 O O . LEU B 1 184 ? -17.047 6.344 3.104 1 62.22 184 LEU B O 1
ATOM 2958 N N . VAL B 1 185 ? -15.984 4.988 1.663 1 64.88 185 VAL B N 1
ATOM 2959 C CA . VAL B 1 185 ? -16.859 3.818 1.75 1 64.88 185 VAL B CA 1
ATOM 2960 C C . VAL B 1 185 ? -16.156 2.717 2.547 1 64.88 185 VAL B C 1
ATOM 2962 O O . VAL B 1 185 ? -15.016 2.365 2.268 1 64.88 185 VAL B O 1
ATOM 2965 N N . ILE B 1 186 ? -16.875 2.252 3.602 1 62.41 186 ILE B N 1
ATOM 2966 C CA . ILE B 1 186 ? -16.312 1.183 4.414 1 62.41 186 ILE B CA 1
ATOM 2967 C C . ILE B 1 186 ? -17.156 -0.082 4.273 1 62.41 186 ILE B C 1
ATOM 2969 O O . ILE B 1 186 ? -18.375 -0.035 4.391 1 62.41 186 ILE B O 1
ATOM 2973 N N . ILE B 1 187 ? -16.656 -1.137 3.902 1 63.66 187 ILE B N 1
ATOM 2974 C CA . ILE B 1 187 ? -17.281 -2.455 3.939 1 63.66 187 ILE B CA 1
ATOM 2975 C C . ILE B 1 187 ? -16.812 -3.217 5.172 1 63.66 187 ILE B C 1
ATOM 2977 O O . ILE B 1 187 ? -15.641 -3.613 5.254 1 63.66 187 ILE B O 1
ATOM 2981 N N . THR B 1 188 ? -17.719 -3.512 6.027 1 66.5 188 THR B N 1
ATOM 2982 C CA . THR B 1 188 ? -17.391 -4.109 7.32 1 66.5 188 THR B CA 1
ATOM 2983 C C . THR B 1 188 ? -17.297 -5.629 7.203 1 66.5 188 THR B C 1
ATOM 2985 O O . THR B 1 188 ? -17.688 -6.203 6.188 1 66.5 188 THR B O 1
ATOM 2988 N N . SER B 1 189 ? -16.844 -6.25 8.297 1 72.5 189 SER B N 1
ATOM 2989 C CA . SER B 1 189 ? -16.75 -7.707 8.344 1 72.5 189 SER B CA 1
ATOM 2990 C C . SER B 1 189 ? -18.109 -8.359 8.117 1 72.5 189 SER B C 1
ATOM 2992 O O . SER B 1 189 ? -18.203 -9.383 7.441 1 72.5 189 SER B O 1
ATOM 2994 N N . GLN B 1 190 ? -19.047 -7.719 8.711 1 67 190 GLN B N 1
ATOM 2995 C CA . GLN B 1 190 ? -20.391 -8.258 8.555 1 67 190 GLN B CA 1
ATOM 2996 C C . GLN B 1 190 ? -20.844 -8.188 7.105 1 67 190 GLN B C 1
ATOM 2998 O O . GLN B 1 190 ? -21.422 -9.148 6.578 1 67 190 GLN B O 1
ATOM 3003 N N . GLU B 1 191 ? -20.656 -7.086 6.5 1 70.06 191 GLU B N 1
ATOM 3004 C CA . GLU B 1 191 ? -21.031 -6.926 5.102 1 70.06 191 GLU B CA 1
ATOM 3005 C C . GLU B 1 191 ? -20.234 -7.867 4.203 1 70.06 191 GLU B C 1
ATOM 3007 O O . GLU B 1 191 ? -20.766 -8.414 3.238 1 70.06 191 GLU B O 1
ATOM 3012 N N . ILE B 1 192 ? -18.984 -8.055 4.52 1 65.94 192 ILE B N 1
ATOM 3013 C CA . ILE B 1 192 ? -18.125 -8.945 3.762 1 65.94 192 ILE B CA 1
ATOM 3014 C C . ILE B 1 192 ? -18.641 -10.383 3.871 1 65.94 192 ILE B C 1
ATOM 3016 O O . ILE B 1 192 ? -18.688 -11.102 2.875 1 65.94 192 ILE B O 1
ATOM 3020 N N . GLN B 1 193 ? -18.969 -10.773 5.02 1 69.25 193 GLN B N 1
ATOM 3021 C CA . GLN B 1 193 ? -19.484 -12.117 5.25 1 69.25 193 GLN B CA 1
ATOM 3022 C C . GLN B 1 193 ? -20.781 -12.344 4.465 1 69.25 193 GLN B C 1
ATOM 3024 O O . GLN B 1 193 ? -20.984 -13.43 3.908 1 69.25 193 GLN B O 1
ATOM 3029 N N . LEU B 1 194 ? -21.625 -11.328 4.422 1 66.56 194 LEU B N 1
ATOM 3030 C CA . LEU B 1 194 ? -22.875 -11.414 3.674 1 66.56 194 LEU B CA 1
ATOM 3031 C C . LEU B 1 194 ? -22.609 -11.57 2.182 1 66.56 194 LEU B C 1
ATOM 3033 O O . LEU B 1 194 ? -23.25 -12.383 1.513 1 66.56 194 LEU B O 1
ATOM 3037 N N . ALA B 1 195 ? -21.641 -10.867 1.775 1 64.25 195 ALA B N 1
ATOM 3038 C CA . ALA B 1 195 ? -21.328 -10.891 0.35 1 64.25 195 ALA B CA 1
ATOM 3039 C C . ALA B 1 195 ? -20.656 -12.203 -0.043 1 64.25 195 ALA B C 1
ATOM 3041 O O . ALA B 1 195 ? -20.906 -12.734 -1.13 1 64.25 195 ALA B O 1
ATOM 3042 N N . SER B 1 196 ? -19.75 -12.641 0.812 1 65.94 196 SER B N 1
ATOM 3043 C CA . SER B 1 196 ? -19.047 -13.898 0.547 1 65.94 196 SER B CA 1
ATOM 3044 C C . SER B 1 196 ? -20.016 -15.07 0.461 1 65.94 196 SER B C 1
ATOM 3046 O O . SER B 1 196 ? -19.766 -16.031 -0.264 1 65.94 196 SER B O 1
ATOM 3048 N N . SER B 1 197 ? -21.016 -15 1.181 1 60.97 197 SER B N 1
ATOM 3049 C CA . SER B 1 197 ? -22.016 -16.062 1.197 1 60.97 197 SER B CA 1
ATOM 3050 C C . SER B 1 197 ? -22.844 -16.062 -0.086 1 60.97 197 SER B C 1
ATOM 3052 O O . SER B 1 197 ? -23.297 -17.125 -0.541 1 60.97 197 SER B O 1
ATOM 3054 N N . VAL B 1 198 ? -22.969 -14.852 -0.628 1 50.38 198 VAL B N 1
ATOM 3055 C CA . VAL B 1 198 ? -23.781 -14.742 -1.831 1 50.38 198 VAL B CA 1
ATOM 3056 C C . VAL B 1 198 ? -22.953 -15.125 -3.057 1 50.38 198 VAL B C 1
ATOM 3058 O O . VAL B 1 198 ? -23.5 -15.633 -4.043 1 50.38 198 VAL B O 1
ATOM 3061 N N . HIS B 1 199 ? -21.688 -14.789 -3.049 1 45.5 199 HIS B N 1
ATOM 3062 C CA . HIS B 1 199 ? -20.844 -15.023 -4.219 1 45.5 199 HIS B CA 1
ATOM 3063 C C . HIS B 1 199 ? -20.219 -16.422 -4.18 1 45.5 199 HIS B C 1
ATOM 3065 O O . HIS B 1 199 ? -19.391 -16.75 -5.027 1 45.5 199 HIS B O 1
ATOM 3071 N N . LYS B 1 200 ? -20.406 -17.25 -3.125 1 46.19 200 LYS B N 1
ATOM 3072 C CA . LYS B 1 200 ? -20.031 -18.672 -3.195 1 46.19 200 LYS B CA 1
ATOM 3073 C C . LYS B 1 200 ? -20.719 -19.359 -4.367 1 46.19 200 LYS B C 1
ATOM 3075 O O . LYS B 1 200 ? -21.922 -19.219 -4.559 1 46.19 200 LYS B O 1
ATOM 3080 N N . PRO B 1 201 ? -19.844 -19.828 -5.395 1 33.44 201 PRO B N 1
ATOM 3081 C CA . PRO B 1 201 ? -20.531 -20.625 -6.426 1 33.44 201 PRO B CA 1
ATOM 3082 C C . PRO B 1 201 ? -21.469 -21.672 -5.84 1 33.44 201 PRO B C 1
ATOM 3084 O O . PRO B 1 201 ? -21.188 -22.234 -4.773 1 33.44 201 PRO B O 1
ATOM 3087 N N . LEU B 1 202 ? -22.797 -21.641 -6.262 1 30.42 202 LEU B N 1
ATOM 3088 C CA . LEU B 1 202 ? -23.703 -22.766 -6.023 1 30.42 202 LEU B CA 1
ATOM 3089 C C . LEU B 1 202 ? -23 -24.094 -6.316 1 30.42 202 LEU B C 1
ATOM 3091 O O . LEU B 1 202 ? -22.266 -24.203 -7.297 1 30.42 202 LEU B O 1
#

InterPro domains:
  IPR012349 FMN-binding split barrel [G3DSA:2.30.110.10] (25-187)
  IPR038725 General stress protein, FMN-binding split barrel domain [PF16242] (27-177)
  IPR052917 Stress Response and Developmental Protein [PTHR34818] (1-179)

Nearest PDB structures (foldseek):
  2hq7-assembly1_B  TM=8.304E-01  e=1.282E-10  Clostridium acetobutylicum
  1dnl-assembly1_A  TM=7.843E-01  e=6.061E-08  Escherichia coli K-12
  1jnw-assembly1_A-2  TM=7.666E-01  e=9.368E-08  Escherichia coli
  6ymh-assembly1_AAA  TM=7.124E-01  e=4.441E-08  Escherichia coli K-12
  4hmt-assembly1_B  TM=7.117E-01  e=5.690E-07  Pseudomonas fluorescens

Secondary structure (DSSP, 8-state):
---------HHHHHHHHHGGGS-HHHHHHHHHHHHHHH--EEEEEE-TTS-EEEEEE--SB-GGG-EEEEEETTSSTTHHHHH--EEEEEEE-TTT--EEEEEEEEEEE--HHHHHHT--GGGGGGS---SSSS--SSTT-TTEEEEEEEEEEEEEEE-STTTHHHHTTTTSSTT-S-S---EEEEE-HHHHHHHHHHSS--/---------HHHHHHHHHGGGS-HHHHHHHHHHHHHHH--EEEEEE-TTS-EEEEEE--SB-GGG-EEEEEETTSSTTHHHHH--EEEEEEE-TTT--EEEEEEEEEEE--HHHHHHT--GGGGGGS---SSSS--SSTT-TTEEEEEEEEEEEEEEE-STTTHHHHTTTTSSTTSS-S---EEEEE-HHHHHHHHHHSS--

Radius of gyration: 21.99 Å; Cα contacts (8 Å, |Δi|>4): 807; chains: 2; bounding box: 60×64×54 Å

pLDDT: mean 76.0, std 23.78, range [24.27, 98.56]

Sequence (404 aa):
MSTNTQTHDPTAQGAHSKGHDLTPQQKIDTLLEITKHIGTGMLTSRSVDGKLASRAMAPATTEGLVFSFYINTESGKTDDIEVDPQVNVAYFDPKTTDWVSISGKAVLNKDQSKIKKHWSSSLKAWFDDKKDGKHTGDHNDPRVVLLDVHPDEIRIFKADGKLSAWAQTAKAAISGHAASPGKLVIITSQEIQLASSVHKPLMSTNTQTHDPTAQGAHSKGHDLTPQQKIDTLLEITKHIGTGMLTSRSVDGKLASRAMAPATTEGLVFSFYINTESGKTDDIEVDPQVNVAYFDPKTTDWVSISGKAVLNKDQSKIKKHWSSSLKAWFDDKKDGKHTGDHNDPRVVLLDVHPDEIRIFKADGKLSAWAQTAKAAISGHAASPGKLVIITSQEIQLASSVHKPL

Organism: Mycosarcoma maydis (NCBI:txid5270)

Foldseek 3Di:
DPPPPPVPPVVCVLLVQLLVVDDLVRLVVVVCVQCVVQQKWWKWFAAPVGDIDTDIFGFLDCFLNKGKTKFFQPPPPCRRLVVPQWMWTKDADPVQRKIKIFTFGKDKAQPLVVLVVSWDPVQLVVFDCPVPVARHSGSRRSRIIMIITDGQKMKIKGQPPPCVVVCPPSVPDSPDDDDRNIRIHMQHNVSSVVSSVVRPDD/DPPPPPVPPVVCVLLVQLLVVDDLVRLVVVVCVQCVVQQKWWKWFAAPVGDIDTDIFGFLDCFLNKGKTKFFQPPPPCRRLVVPQWMWTKDADPVQRKIKIFTFGKDKAQPLVVLVVSWDPVQLVVFDCPVPVQRHSGSRRSRIIMIITDGQKMKIKGQPDPCVVVCPVSVPDSPDDDDRNIRIHMQHNVSSVVSSVVRPDD

Solvent-accessible surface area (backbone atoms only — not comparable to full-atom values): 21767 Å² total; per-residue (Å²): 136,83,80,76,74,71,76,69,36,41,56,52,55,63,28,50,52,55,40,58,66,52,50,66,64,55,51,50,50,52,50,52,52,54,49,58,72,54,48,53,29,36,40,32,35,33,36,88,90,58,44,26,46,47,45,81,43,53,56,64,42,53,69,42,65,28,43,25,26,79,41,53,67,78,40,45,71,52,57,21,44,75,76,38,34,47,22,25,40,34,38,64,38,78,86,66,62,28,34,38,20,35,14,24,38,49,42,85,40,76,52,60,69,64,49,50,73,57,57,58,79,78,55,33,40,78,30,67,59,68,79,70,86,52,39,64,24,47,76,77,10,80,46,56,31,31,39,35,31,44,60,48,35,35,39,31,37,48,40,40,79,79,46,59,77,69,42,67,78,59,51,76,76,62,65,72,81,72,51,68,72,43,47,42,36,70,45,43,46,68,50,46,52,55,48,29,64,65,47,45,81,129,136,84,80,77,74,72,77,70,36,40,58,53,54,63,29,51,54,53,40,57,67,51,50,63,66,56,51,50,51,51,49,52,52,54,49,59,72,56,47,55,27,37,42,32,35,33,37,88,88,58,45,25,44,48,44,82,44,54,58,64,42,53,69,42,65,28,43,25,26,78,41,52,66,80,39,45,71,51,56,22,44,75,76,36,33,46,22,24,42,34,38,62,38,79,87,65,60,29,34,36,19,35,15,25,36,47,41,84,41,76,55,60,68,63,50,49,73,56,57,56,78,79,54,32,40,78,30,69,59,68,78,70,87,53,39,64,25,47,77,76,12,80,45,56,33,30,38,34,33,43,60,47,36,34,40,32,36,46,39,41,78,81,48,57,76,68,42,68,77,59,52,78,78,62,65,73,82,72,54,69,73,44,47,43,35,71,47,44,46,67,50,45,52,55,48,30,65,66,49,45,82,129